Protein AF-A0A3M1S967-F1 (afdb_monomer_lite)

Foldseek 3Di:
DLLVVVQVVVVVVCVVVVHPDDPVVLVVQLVVLVVCCCVFFPDWDKDKDADPLQRDIDIDTGGGNNLVVLVVVLVCLLVVLLVVLPPDDLLNSPPLNLLLLLVLLLLLLLQDQDPQLNVLVLQLCLFQVLVLVPDPPQPADQVCQQLFVDAPLRNLQSSFDQVTWTWGQADVQQHGHDPTDIHGSNVSSVNSVSQLDDDPPHSLVVSSQVSLVVSPQDCVSDPRSSVSNQVSNQSVQCLLAPPPFDAPDDDDHSSSLSNSSNSLSSVQVCCCVCSVVVRDPDPFQSVLSVLLSVLSVVLVVVLVVLSVVLSVCLVVLSSNSSHPCVVVSVLVNVLSSQLSSQLSSLLSSLSSVLVVVVSVVSVVLSVSCRVHRHCHSNSSRVSNLVSSLSSLVSSLVSLVSQCVSLVVSCVVSVPPSVVSNVVSVVSNVVSVVSSVVSVVSSD

Structure (mmCIF, N/CA/C/O backbone):
data_AF-A0A3M1S967-F1
#
_entry.id   AF-A0A3M1S967-F1
#
loop_
_atom_site.group_PDB
_atom_site.id
_atom_site.type_symbol
_atom_site.label_atom_id
_atom_site.label_alt_id
_atom_site.label_comp_id
_atom_site.label_asym_id
_atom_site.label_entity_id
_atom_site.label_seq_id
_atom_site.pdbx_PDB_ins_code
_atom_site.Cartn_x
_atom_site.Cartn_y
_atom_site.Cartn_z
_atom_site.occupancy
_atom_site.B_iso_or_equiv
_atom_site.auth_seq_id
_atom_site.auth_comp_id
_atom_site.auth_asym_id
_atom_site.auth_atom_id
_atom_site.pdbx_PDB_model_num
ATOM 1 N N . MET A 1 1 ? -36.576 -10.318 32.061 1.00 52.56 1 MET A N 1
ATOM 2 C CA . MET A 1 1 ? -36.894 -11.469 32.939 1.00 52.56 1 MET A CA 1
ATOM 3 C C . MET A 1 1 ? -35.643 -12.253 33.349 1.00 52.56 1 MET A C 1
ATOM 5 O O . MET A 1 1 ? -35.438 -12.417 34.542 1.00 52.56 1 MET A O 1
ATOM 9 N N . ILE A 1 2 ? -34.756 -12.641 32.420 1.00 65.81 2 ILE A N 1
ATOM 10 C CA . ILE A 1 2 ? -33.533 -13.423 32.726 1.00 65.81 2 ILE A CA 1
ATOM 11 C C . ILE A 1 2 ? -32.578 -12.722 33.716 1.00 65.81 2 ILE A C 1
ATOM 13 O O . ILE A 1 2 ? -32.121 -13.347 34.666 1.00 65.81 2 ILE A O 1
ATOM 17 N N . GLY A 1 3 ? -32.315 -11.420 33.556 1.00 60.03 3 GLY A N 1
ATOM 18 C CA . GLY A 1 3 ? -31.395 -10.694 34.449 1.00 60.03 3 GLY A CA 1
ATOM 19 C C . GLY A 1 3 ? -31.874 -10.596 35.905 1.00 60.03 3 GLY A C 1
ATOM 20 O O . GLY A 1 3 ? -31.072 -10.695 36.827 1.00 60.03 3 GLY A O 1
ATOM 21 N N . VAL A 1 4 ? -33.190 -10.488 36.123 1.00 65.88 4 VAL A N 1
ATOM 22 C CA . VAL A 1 4 ? -33.796 -10.483 37.469 1.00 65.88 4 VAL A CA 1
ATOM 23 C C . VAL A 1 4 ? -33.696 -11.871 38.107 1.00 65.88 4 VAL A C 1
ATOM 25 O O . VAL A 1 4 ? -33.368 -11.989 39.285 1.00 65.88 4 VAL A O 1
ATOM 28 N N . PHE A 1 5 ? -33.902 -12.928 37.315 1.00 69.50 5 PHE A N 1
ATOM 29 C CA . PHE A 1 5 ? -33.732 -14.312 37.760 1.00 69.50 5 PHE A CA 1
ATOM 30 C C . PHE A 1 5 ? -32.277 -14.612 38.159 1.00 69.50 5 PHE A C 1
ATOM 32 O O . PHE A 1 5 ? -32.029 -15.165 39.227 1.00 69.50 5 PHE A O 1
ATOM 39 N N . LEU A 1 6 ? -31.302 -14.171 37.356 1.00 66.12 6 LEU A N 1
ATOM 40 C CA . LEU A 1 6 ? -29.873 -14.283 37.677 1.00 66.12 6 LEU A CA 1
ATOM 41 C C . LEU A 1 6 ? -29.486 -13.469 38.919 1.00 66.12 6 LEU A C 1
ATOM 43 O O . LEU A 1 6 ? -28.697 -13.939 39.735 1.00 66.12 6 LEU A O 1
ATOM 47 N N . GLY A 1 7 ? -30.058 -12.275 39.096 1.00 65.75 7 GLY A N 1
ATOM 48 C CA . GLY A 1 7 ? -29.853 -11.458 40.294 1.00 65.75 7 GLY A CA 1
ATOM 49 C C . GLY A 1 7 ? -30.327 -12.160 41.570 1.00 65.75 7 GLY A C 1
ATOM 50 O O . GLY A 1 7 ? -29.597 -12.187 42.562 1.00 65.75 7 GLY A O 1
ATOM 51 N N . LEU A 1 8 ? -31.502 -12.797 41.521 1.00 68.12 8 LEU A N 1
ATOM 52 C CA . LEU A 1 8 ? -32.030 -13.614 42.618 1.00 68.12 8 LEU A CA 1
ATOM 53 C C . LEU A 1 8 ? -31.167 -14.856 42.876 1.00 68.12 8 LEU A C 1
ATOM 55 O O . LEU A 1 8 ? -30.885 -15.181 44.026 1.00 68.12 8 LEU A O 1
ATOM 59 N N . LEU A 1 9 ? -30.684 -15.520 41.826 1.00 70.12 9 LEU A N 1
ATOM 60 C CA . LEU A 1 9 ? -29.821 -16.696 41.951 1.00 70.12 9 LEU A CA 1
ATOM 61 C C . LEU A 1 9 ? -28.470 -16.353 42.609 1.00 70.12 9 LEU A C 1
ATOM 63 O O . LEU A 1 9 ? -28.024 -17.056 43.512 1.00 70.12 9 LEU A O 1
ATOM 67 N N . ILE A 1 10 ? -27.861 -15.219 42.242 1.00 68.88 10 ILE A N 1
ATOM 68 C CA . ILE A 1 10 ? -26.631 -14.709 42.875 1.00 68.88 10 ILE A CA 1
ATOM 69 C C . ILE A 1 10 ? -26.875 -14.321 44.343 1.00 68.88 10 ILE A C 1
ATOM 71 O O . ILE A 1 10 ? -25.995 -14.514 45.182 1.00 68.88 10 ILE A O 1
ATOM 75 N N . TYR A 1 11 ? -28.058 -13.792 44.674 1.00 66.88 11 TYR A N 1
ATOM 76 C CA . TYR A 1 11 ? -28.449 -13.530 46.062 1.00 66.88 11 TYR A CA 1
ATOM 77 C C . TYR A 1 11 ? -28.484 -14.818 46.895 1.00 66.88 11 TYR A C 1
ATOM 79 O O . TYR A 1 11 ? -27.889 -14.863 47.973 1.00 66.88 11 TYR A O 1
ATOM 87 N N . PHE A 1 12 ? -29.117 -15.878 46.379 1.00 67.81 12 PHE A N 1
ATOM 88 C CA . PHE A 1 12 ? -29.150 -17.176 47.056 1.00 67.81 12 PHE A CA 1
ATOM 89 C C . PHE A 1 12 ? -27.750 -17.774 47.232 1.00 67.81 12 PHE A C 1
ATOM 91 O O . PHE A 1 12 ? -27.443 -18.260 48.318 1.00 67.81 12 PHE A O 1
ATOM 98 N N . LEU A 1 13 ? -26.878 -17.667 46.224 1.00 70.81 13 LEU A N 1
ATOM 99 C CA . LEU A 1 13 ? -25.490 -18.134 46.315 1.00 70.81 13 LEU A CA 1
ATOM 100 C C . LEU A 1 13 ? -24.686 -17.381 47.387 1.00 70.81 13 LEU A C 1
ATOM 102 O O . LEU A 1 13 ? -24.070 -18.011 48.240 1.00 70.81 13 LEU A O 1
ATOM 106 N N . LYS A 1 14 ? -24.762 -16.044 47.429 1.00 65.81 14 LYS A N 1
ATOM 107 C CA . LYS A 1 14 ? -24.070 -15.244 48.462 1.00 65.81 14 LYS A CA 1
ATOM 108 C C . LYS A 1 14 ? -24.586 -15.507 49.877 1.00 65.81 14 LYS A C 1
ATOM 110 O O . LYS A 1 14 ? -23.825 -15.431 50.838 1.00 65.81 14 LYS A O 1
ATOM 115 N N . LYS A 1 15 ? -25.878 -15.819 50.007 1.00 66.31 15 LYS A N 1
ATOM 116 C CA . LYS A 1 15 ? -26.486 -16.215 51.282 1.00 66.31 15 LYS A CA 1
ATOM 117 C C . LYS A 1 15 ? -25.984 -17.590 51.744 1.00 66.31 15 LYS A C 1
ATOM 119 O O . LYS A 1 15 ? -25.787 -17.777 52.939 1.00 66.31 15 LYS A O 1
ATOM 124 N N . TYR A 1 16 ? -25.734 -18.515 50.813 1.00 67.38 16 TYR A N 1
ATOM 125 C CA . TYR A 1 16 ? -25.095 -19.809 51.090 1.00 67.38 16 TYR A CA 1
ATOM 126 C C . TYR A 1 16 ? -23.610 -19.675 51.469 1.00 67.38 16 TYR A C 1
ATOM 128 O O . TYR A 1 16 ? -23.135 -20.423 52.316 1.00 67.38 16 TYR A O 1
ATOM 136 N N . GLU A 1 17 ? -22.894 -18.690 50.918 1.00 70.69 17 GLU A N 1
ATOM 137 C CA . GLU A 1 17 ? -21.495 -18.370 51.265 1.00 70.69 17 GLU A CA 1
ATOM 138 C C . GLU A 1 17 ? -21.339 -17.624 52.612 1.00 70.69 17 GLU A C 1
ATOM 140 O O . GLU A 1 17 ? -20.250 -17.159 52.948 1.00 70.69 17 GLU A O 1
ATOM 145 N N . GLY A 1 18 ? -22.412 -17.473 53.401 1.00 56.50 18 GLY A N 1
ATOM 146 C CA . GLY A 1 18 ? -22.361 -16.855 54.733 1.00 56.50 18 GLY A CA 1
ATOM 147 C C . GLY A 1 18 ? -22.117 -15.343 54.725 1.00 56.50 18 GLY A C 1
ATOM 148 O O . GLY A 1 18 ? -21.867 -14.744 55.771 1.00 56.50 18 GLY A O 1
ATOM 149 N N . THR A 1 19 ? -22.200 -14.691 53.561 1.00 61.88 19 THR A N 1
ATOM 150 C CA . THR A 1 19 ? -22.092 -13.233 53.479 1.00 61.88 19 THR A CA 1
ATOM 151 C C . THR A 1 19 ? -23.441 -12.613 53.845 1.00 61.88 19 THR A C 1
ATOM 153 O O . THR A 1 19 ? -24.455 -12.921 53.218 1.00 61.88 19 THR A O 1
ATOM 156 N N . ASN A 1 20 ? -23.474 -11.707 54.830 1.00 56.44 20 ASN A N 1
ATOM 157 C CA . ASN A 1 20 ? -24.684 -10.973 55.225 1.00 56.44 20 ASN A CA 1
ATOM 158 C C . ASN A 1 20 ? -25.108 -9.971 54.133 1.00 56.44 20 ASN A C 1
ATOM 160 O O . ASN A 1 20 ? -24.919 -8.761 54.248 1.00 56.44 20 ASN A O 1
ATOM 164 N N . ALA A 1 21 ? -25.673 -10.476 53.038 1.00 56.69 21 ALA A N 1
ATOM 165 C CA . ALA A 1 21 ? -26.303 -9.672 52.006 1.00 56.69 21 ALA A CA 1
ATOM 166 C C . ALA A 1 21 ? -27.759 -9.390 52.410 1.00 56.69 21 ALA A C 1
ATOM 168 O O . ALA A 1 21 ? -28.629 -10.258 52.328 1.00 56.69 21 ALA A O 1
ATOM 169 N N . SER A 1 22 ? -28.029 -8.164 52.860 1.00 63.50 22 SER A N 1
ATOM 170 C CA . SER A 1 22 ? -29.396 -7.673 53.054 1.00 63.50 22 SER A CA 1
ATOM 171 C C . SER A 1 22 ? -30.141 -7.647 51.703 1.00 63.50 22 SER A C 1
ATOM 173 O O . SER A 1 22 ? -29.589 -7.158 50.716 1.00 63.50 22 SER A O 1
ATOM 175 N N . PRO A 1 23 ? -31.398 -8.129 51.616 1.00 61.28 23 PRO A N 1
ATOM 176 C CA . PRO A 1 23 ? -32.206 -8.008 50.398 1.00 61.28 23 PRO A CA 1
ATOM 177 C C . PRO A 1 23 ? -32.358 -6.550 49.946 1.00 61.28 23 PRO A C 1
ATOM 179 O O . PRO A 1 23 ? -32.370 -6.262 48.754 1.00 61.28 23 PRO A O 1
ATOM 182 N N . VAL A 1 24 ? -32.416 -5.619 50.905 1.00 64.12 24 VAL A N 1
ATOM 183 C CA . VAL A 1 24 ? -32.635 -4.185 50.671 1.00 64.12 24 VAL A CA 1
ATOM 184 C C . VAL A 1 24 ? -31.416 -3.531 50.019 1.00 64.12 24 VAL A C 1
ATOM 186 O O . VAL A 1 24 ? -31.570 -2.695 49.131 1.00 64.12 24 VAL A O 1
ATOM 189 N N . THR A 1 25 ? -30.197 -3.952 50.372 1.00 65.19 25 THR A N 1
ATOM 190 C CA . THR A 1 25 ? -28.972 -3.422 49.748 1.00 65.19 25 THR A CA 1
ATOM 191 C C . THR A 1 25 ? -28.769 -3.913 48.310 1.00 65.19 25 THR A C 1
ATOM 193 O O . THR A 1 25 ? -27.979 -3.321 47.577 1.00 65.19 25 THR A O 1
ATOM 196 N N . MET A 1 26 ? -29.510 -4.937 47.861 1.00 64.75 26 MET A N 1
ATOM 197 C CA . MET A 1 26 ? -29.535 -5.373 46.458 1.00 64.75 26 MET A CA 1
ATOM 198 C C . MET A 1 26 ? -30.594 -4.668 45.601 1.00 64.75 26 MET A C 1
ATOM 200 O O . MET A 1 26 ? -30.451 -4.645 44.381 1.00 64.75 26 MET A O 1
ATOM 204 N N . VAL A 1 27 ? -31.622 -4.053 46.193 1.00 70.00 27 VAL A N 1
ATOM 205 C CA . VAL A 1 27 ? -32.706 -3.401 45.431 1.00 70.00 27 VAL A CA 1
ATOM 206 C C . VAL A 1 27 ? -32.181 -2.230 44.599 1.00 70.00 27 VAL A C 1
ATOM 208 O O . VAL A 1 27 ? -32.483 -2.129 43.412 1.00 70.00 27 VAL A O 1
ATOM 211 N N . VAL A 1 28 ? -31.345 -1.379 45.199 1.00 72.69 28 VAL A N 1
ATOM 212 C CA . VAL A 1 28 ? -30.769 -0.198 44.535 1.00 72.69 28 VAL A CA 1
ATOM 213 C C . VAL A 1 28 ? -29.941 -0.567 43.288 1.00 72.69 28 VAL A C 1
ATOM 215 O O . VAL A 1 28 ? -30.248 -0.044 42.215 1.00 72.69 28 VAL A O 1
ATOM 218 N N . PRO A 1 29 ? -28.943 -1.476 43.348 1.00 69.38 29 PRO A N 1
ATOM 219 C CA . PRO A 1 29 ? -28.165 -1.846 42.163 1.00 69.38 29 PRO A CA 1
ATOM 220 C C . PRO A 1 29 ? -28.981 -2.600 41.100 1.00 69.38 29 PRO A C 1
ATOM 222 O O . PRO A 1 29 ? -28.740 -2.411 39.909 1.00 69.38 29 PRO A O 1
ATOM 225 N N . VAL A 1 30 ? -29.976 -3.403 41.495 1.00 72.75 30 VAL A N 1
ATOM 226 C CA . VAL A 1 30 ? -30.857 -4.111 40.547 1.00 72.75 30 VAL A CA 1
ATOM 227 C C . VAL A 1 30 ? -31.762 -3.131 39.792 1.00 72.75 30 VAL A C 1
ATOM 229 O O . VAL A 1 30 ? -31.886 -3.236 38.570 1.00 72.75 30 VAL A O 1
ATOM 232 N N . LEU A 1 31 ? -32.354 -2.152 40.486 1.00 75.19 31 LEU A N 1
ATOM 233 C CA . LEU A 1 31 ? -33.174 -1.105 39.867 1.00 75.19 31 LEU A CA 1
ATOM 234 C C . LEU A 1 31 ? -32.345 -0.202 38.950 1.00 75.19 31 LEU A C 1
ATOM 236 O O . LEU A 1 31 ? -32.757 0.056 37.821 1.00 75.19 31 LEU A O 1
ATOM 240 N N . ALA A 1 32 ? -31.156 0.220 39.389 1.00 76.44 32 ALA A N 1
ATOM 241 C CA . ALA A 1 32 ? -30.243 0.998 38.556 1.00 76.44 32 ALA A CA 1
ATOM 242 C C . ALA A 1 32 ? -29.855 0.233 37.276 1.00 76.44 32 ALA A C 1
ATOM 244 O O . ALA A 1 32 ? -29.930 0.782 36.177 1.00 76.44 32 ALA A O 1
ATOM 245 N N . GLY A 1 33 ? -29.520 -1.056 37.396 1.00 74.00 33 GLY A N 1
ATOM 246 C CA . GLY A 1 33 ? -29.215 -1.917 36.253 1.00 74.00 33 GLY A CA 1
ATOM 247 C C . GLY A 1 33 ? -30.396 -2.107 35.295 1.00 74.00 33 GLY A C 1
ATOM 248 O O . GLY A 1 33 ? -30.204 -2.099 34.080 1.00 74.00 33 GLY A O 1
ATOM 249 N N . LEU A 1 34 ? -31.621 -2.222 35.818 1.00 77.75 34 LEU A N 1
ATOM 250 C CA . LEU A 1 34 ? -32.852 -2.297 35.022 1.00 77.75 34 LEU A CA 1
ATOM 251 C C . LEU A 1 34 ? -33.119 -1.011 34.237 1.00 77.75 34 LEU A C 1
ATOM 253 O O . LEU A 1 34 ? -33.438 -1.089 33.050 1.00 77.75 34 LEU A O 1
ATOM 257 N N . ILE A 1 35 ? -32.961 0.151 34.878 1.00 81.38 35 ILE A N 1
ATOM 258 C CA . ILE A 1 35 ? -33.148 1.462 34.243 1.00 81.38 35 ILE A CA 1
ATOM 259 C C . ILE A 1 35 ? -32.147 1.640 33.100 1.00 81.38 35 ILE A C 1
ATOM 261 O O . ILE A 1 35 ? -32.549 1.993 31.994 1.00 81.38 35 ILE A O 1
ATOM 265 N N . ILE A 1 36 ? -30.865 1.343 33.340 1.00 79.75 36 ILE A N 1
ATOM 266 C CA . ILE A 1 36 ? -29.805 1.438 32.323 1.00 79.75 36 ILE A CA 1
ATOM 267 C C . ILE A 1 36 ? -30.076 0.474 31.160 1.00 79.75 36 ILE A C 1
ATOM 269 O O . ILE A 1 36 ? -29.948 0.847 29.995 1.00 79.75 36 ILE A O 1
ATOM 273 N N . TYR A 1 37 ? -30.493 -0.759 31.455 1.00 78.75 37 TYR A N 1
ATOM 274 C CA . TYR A 1 37 ? -30.818 -1.743 30.425 1.00 78.75 37 TYR A CA 1
ATOM 275 C C . TYR A 1 37 ? -32.002 -1.298 29.550 1.00 78.75 37 TYR A C 1
ATOM 277 O O . TYR A 1 37 ? -31.928 -1.374 28.323 1.00 78.75 37 TYR A O 1
ATOM 285 N N . HIS A 1 38 ? -33.082 -0.796 30.159 1.00 81.19 38 HIS A N 1
ATOM 286 C CA . HIS A 1 38 ? -34.246 -0.304 29.414 1.00 81.19 38 HIS A CA 1
ATOM 287 C C . HIS A 1 38 ? -33.914 0.931 28.574 1.00 81.19 38 HIS A C 1
ATOM 289 O O . HIS A 1 38 ? -34.315 1.001 27.414 1.00 81.19 38 HIS A O 1
ATOM 295 N N . SER A 1 39 ? -33.175 1.890 29.135 1.00 80.31 39 SER A N 1
ATOM 296 C CA . SER A 1 39 ? -32.889 3.161 28.467 1.00 80.31 39 SER A CA 1
ATOM 297 C C . SER A 1 39 ? -31.874 3.029 27.334 1.00 80.31 39 SER A C 1
ATOM 299 O O . SER A 1 39 ? -31.999 3.718 26.325 1.00 80.31 39 SER A O 1
ATOM 301 N N . MET A 1 40 ? -30.887 2.137 27.458 1.00 78.00 40 MET A N 1
ATOM 302 C CA . MET A 1 40 ? -29.835 1.996 26.451 1.00 78.00 40 MET A CA 1
ATOM 303 C C . MET A 1 40 ? -30.102 0.883 25.435 1.00 78.00 40 MET A C 1
ATOM 305 O O . MET A 1 40 ? -29.598 0.977 24.322 1.00 78.00 40 MET A O 1
ATOM 309 N N . PHE A 1 41 ? -30.845 -0.179 25.759 1.00 76.31 41 PHE A N 1
ATOM 310 C CA . PHE A 1 41 ? -30.852 -1.381 24.907 1.00 76.31 41 PHE A CA 1
ATOM 311 C C . PHE A 1 41 ? -32.154 -1.674 24.163 1.00 76.31 41 PHE A C 1
ATOM 313 O O . PHE A 1 41 ? -32.118 -2.295 23.097 1.00 76.31 41 PHE A O 1
ATOM 320 N N . LEU A 1 42 ? -33.289 -1.223 24.694 1.00 78.12 42 LEU A N 1
ATOM 321 C CA . LEU A 1 42 ? -34.567 -1.310 23.990 1.00 78.12 42 LEU A CA 1
ATOM 322 C C . LEU A 1 42 ? -34.669 -0.348 22.802 1.00 78.12 42 LEU A C 1
ATOM 324 O O . LEU A 1 42 ? -35.077 -0.808 21.732 1.00 78.12 42 LEU A O 1
ATOM 328 N N . PRO A 1 43 ? -34.302 0.945 22.924 1.00 85.12 43 PRO A N 1
ATOM 329 C CA . PRO A 1 43 ? -34.344 1.828 21.770 1.00 85.12 43 PRO A CA 1
ATOM 330 C C . PRO A 1 43 ? -33.314 1.390 20.727 1.00 85.12 43 PRO A C 1
ATOM 332 O O . PRO A 1 43 ? -32.174 1.046 21.048 1.00 85.12 43 PRO A O 1
ATOM 335 N N . LYS A 1 44 ? -33.735 1.393 19.462 1.00 85.38 44 LYS A N 1
ATOM 336 C CA . LYS A 1 44 ? -32.903 1.056 18.306 1.00 85.38 44 LYS A CA 1
ATOM 337 C C . LYS A 1 44 ? -32.436 2.323 17.603 1.00 85.38 44 LYS A C 1
ATOM 339 O O . LYS A 1 44 ? -33.146 3.323 17.572 1.00 85.38 44 LYS A O 1
ATOM 344 N N . THR A 1 45 ? -31.248 2.265 17.024 1.00 85.31 45 THR A N 1
ATOM 345 C CA . THR A 1 45 ? -30.647 3.337 16.238 1.00 85.31 45 THR A CA 1
ATOM 346 C C . THR A 1 45 ? -30.017 2.784 14.961 1.00 85.31 45 THR A C 1
ATOM 348 O O . THR A 1 45 ? -29.844 1.571 14.801 1.00 85.31 45 THR A O 1
ATOM 351 N N . LYS A 1 46 ? -29.693 3.689 14.039 1.00 86.56 46 LYS A N 1
ATOM 352 C CA . LYS A 1 46 ? -29.009 3.398 12.778 1.00 86.56 46 LYS A CA 1
ATOM 353 C C . LYS A 1 46 ? -27.565 3.878 12.873 1.00 86.56 46 LYS A C 1
ATOM 355 O O . LYS A 1 46 ? -27.315 4.964 13.392 1.00 86.56 46 LYS A O 1
ATOM 360 N N . ILE A 1 47 ? -26.627 3.089 12.359 1.00 83.56 47 ILE A N 1
ATOM 361 C CA . ILE A 1 47 ? -25.210 3.466 12.270 1.00 83.56 47 ILE A CA 1
ATOM 362 C C . ILE A 1 47 ? -24.790 3.409 10.808 1.00 83.56 47 ILE A C 1
ATOM 364 O O . ILE A 1 47 ? -24.963 2.382 10.155 1.00 83.56 47 ILE A O 1
ATOM 368 N N . THR A 1 48 ? -24.213 4.497 10.305 1.00 84.31 48 THR A N 1
ATOM 369 C CA . THR A 1 48 ? -23.589 4.540 8.980 1.00 84.31 48 THR A CA 1
ATOM 370 C C . THR A 1 48 ? -22.081 4.572 9.152 1.00 84.31 48 THR A C 1
ATOM 372 O O . THR A 1 48 ? -21.548 5.483 9.781 1.00 84.31 48 THR A O 1
ATOM 375 N N . VAL A 1 49 ? -21.403 3.567 8.607 1.00 82.31 49 VAL A N 1
ATOM 376 C CA . VAL A 1 49 ? -19.942 3.504 8.550 1.00 82.31 49 VAL A CA 1
ATOM 377 C C . VAL A 1 49 ? -19.509 4.119 7.227 1.00 82.31 49 VAL A C 1
ATOM 379 O O . VAL A 1 49 ? -20.013 3.704 6.185 1.00 82.31 49 VAL A O 1
ATOM 382 N N . TYR A 1 50 ? -18.604 5.096 7.278 1.00 78.75 50 TYR A N 1
ATOM 383 C CA . TYR A 1 50 ? -17.994 5.730 6.110 1.00 78.75 50 TYR A CA 1
ATOM 384 C C . TYR A 1 50 ? -16.483 5.509 6.144 1.00 78.75 50 TYR A C 1
ATOM 386 O O . TYR A 1 50 ? -15.832 5.848 7.134 1.00 78.75 50 TYR A O 1
ATOM 394 N N . ASP A 1 51 ? -15.936 4.950 5.072 1.00 72.12 51 ASP A N 1
ATOM 395 C CA . ASP A 1 51 ? -14.501 4.806 4.872 1.00 72.12 51 ASP A CA 1
ATOM 396 C C . ASP A 1 51 ? -13.989 5.970 4.016 1.00 72.12 51 ASP A C 1
ATOM 398 O O . ASP A 1 51 ? -14.232 6.035 2.811 1.00 72.12 51 ASP A O 1
ATOM 402 N N . LYS A 1 52 ? -13.252 6.889 4.651 1.00 67.06 52 LYS A N 1
ATOM 403 C CA . LYS A 1 52 ? -12.661 8.062 3.990 1.00 67.06 52 LYS A CA 1
ATOM 404 C C . LYS A 1 52 ? -11.635 7.688 2.912 1.00 67.06 52 LYS A C 1
ATOM 406 O O . LYS A 1 52 ? -11.450 8.467 1.987 1.00 67.06 52 LYS A O 1
ATOM 411 N N . SER A 1 53 ? -10.975 6.531 3.027 1.00 62.12 53 SER A N 1
ATOM 412 C CA . SER A 1 53 ? -9.896 6.125 2.114 1.00 62.12 53 SER A CA 1
ATOM 413 C C . SER A 1 53 ? -10.412 5.537 0.800 1.00 62.12 53 SER A C 1
ATOM 415 O O . SER A 1 53 ? -9.778 5.691 -0.240 1.00 62.12 53 SER A O 1
ATOM 417 N N . THR A 1 54 ? -11.578 4.889 0.837 1.00 62.22 54 THR A N 1
ATOM 418 C CA . THR A 1 54 ? -12.205 4.255 -0.334 1.00 62.22 54 THR A CA 1
ATOM 419 C C . THR A 1 54 ? -13.455 4.990 -0.820 1.00 62.22 54 THR A C 1
ATOM 421 O O . THR A 1 54 ? -13.962 4.683 -1.897 1.00 62.22 54 THR A O 1
ATOM 424 N N . GLY A 1 55 ? -13.970 5.949 -0.041 1.00 66.38 55 GLY A N 1
ATOM 425 C CA . GLY A 1 55 ? -15.215 6.668 -0.326 1.00 66.38 55 GLY A CA 1
ATOM 426 C C . GLY A 1 55 ? -16.477 5.817 -0.141 1.00 66.38 55 GLY A C 1
ATOM 427 O O . GLY A 1 55 ? -17.564 6.235 -0.537 1.00 66.38 55 GLY A O 1
ATOM 428 N N . LEU A 1 56 ? -16.355 4.620 0.443 1.00 69.19 56 LEU A N 1
ATOM 429 C CA . LEU A 1 56 ? -17.463 3.683 0.612 1.00 69.19 56 LEU A CA 1
ATOM 430 C C . LEU A 1 56 ? -18.250 3.955 1.892 1.00 69.19 56 LEU A C 1
ATOM 432 O O . LEU A 1 56 ? -17.687 4.312 2.926 1.00 69.19 56 LEU A O 1
ATOM 436 N N . PHE A 1 57 ? -19.564 3.722 1.848 1.00 79.25 57 PHE A N 1
ATOM 437 C CA . PHE A 1 57 ? -20.412 3.759 3.036 1.00 79.25 57 PHE A CA 1
ATOM 438 C C . PHE A 1 57 ? -21.365 2.571 3.109 1.00 79.25 57 PHE A C 1
ATOM 440 O O . PHE A 1 57 ? -21.828 2.045 2.098 1.00 79.25 57 PHE A O 1
ATOM 447 N N . LYS A 1 58 ? -21.689 2.162 4.337 1.00 81.88 58 LYS A N 1
ATOM 448 C CA . LYS A 1 58 ? -22.692 1.134 4.618 1.00 81.88 58 LYS A CA 1
ATOM 449 C C . LYS A 1 58 ? -23.494 1.505 5.855 1.00 81.88 58 LYS A C 1
ATOM 451 O O . LYS A 1 58 ? -22.925 1.840 6.893 1.00 81.88 58 LYS A O 1
ATOM 456 N N . THR A 1 59 ? -24.817 1.418 5.750 1.00 84.62 59 THR A N 1
ATOM 457 C CA . THR A 1 59 ? -25.735 1.691 6.860 1.00 84.62 59 THR A CA 1
ATOM 458 C C . THR A 1 59 ? -26.272 0.394 7.443 1.00 84.62 59 THR A C 1
ATOM 460 O O . THR A 1 59 ? -26.744 -0.483 6.722 1.00 84.62 59 THR A O 1
ATOM 463 N N . PHE A 1 60 ? -26.224 0.296 8.766 1.00 82.75 60 PHE A N 1
ATOM 464 C CA . PHE A 1 60 ? -26.771 -0.799 9.552 1.00 82.75 60 PHE A CA 1
ATOM 465 C C . PHE A 1 60 ? -27.969 -0.294 10.361 1.00 82.75 60 PHE A C 1
ATOM 467 O O . PHE A 1 60 ? -27.881 0.726 11.051 1.00 82.75 60 PHE A O 1
ATOM 474 N N . ASN A 1 61 ? -29.088 -1.013 10.265 1.00 85.50 61 ASN A N 1
ATOM 475 C CA . ASN A 1 61 ? -30.321 -0.727 11.000 1.00 85.50 61 ASN A CA 1
ATOM 476 C C . ASN A 1 61 ? -30.425 -1.607 12.262 1.00 85.50 61 ASN A C 1
ATOM 478 O O . ASN A 1 61 ? -29.695 -2.585 12.406 1.00 85.50 61 ASN A O 1
ATOM 482 N N . ASP A 1 62 ? -31.341 -1.250 13.167 1.00 84.25 62 ASP A N 1
ATOM 483 C CA . ASP A 1 62 ? -31.748 -2.053 14.335 1.00 84.25 62 ASP A CA 1
ATOM 484 C C . ASP A 1 62 ? -30.669 -2.323 15.398 1.00 84.25 62 ASP A C 1
ATOM 486 O O . ASP A 1 62 ? -30.755 -3.271 16.194 1.00 84.25 62 ASP A O 1
ATOM 490 N N . ILE A 1 63 ? -29.682 -1.431 15.493 1.00 83.50 63 ILE A N 1
ATOM 491 C CA . ILE A 1 63 ? -28.621 -1.521 16.498 1.00 83.50 63 ILE A CA 1
ATOM 492 C C . ILE A 1 63 ? -29.130 -0.950 17.832 1.00 83.50 63 ILE A C 1
ATOM 494 O O . ILE A 1 63 ? -29.709 0.134 17.839 1.00 83.50 63 ILE A O 1
ATOM 498 N N . PRO A 1 64 ? -28.941 -1.631 18.979 1.00 84.25 64 PRO A N 1
ATOM 499 C CA . PRO A 1 64 ? -29.257 -1.065 20.292 1.00 84.25 64 PRO A CA 1
ATOM 500 C C . PRO A 1 64 ? -28.600 0.307 20.508 1.00 84.25 64 PRO A C 1
ATOM 502 O O . PRO A 1 64 ? -27.406 0.473 20.246 1.00 84.25 64 PRO A O 1
ATOM 505 N N . LEU A 1 65 ? -29.359 1.279 21.020 1.00 84.38 65 LEU A N 1
ATOM 506 C CA . LEU A 1 65 ? -28.916 2.666 21.194 1.00 84.38 65 LEU A CA 1
ATOM 507 C C . LEU A 1 65 ? -27.603 2.767 21.974 1.00 84.38 65 LEU A C 1
ATOM 509 O O . LEU A 1 65 ? -26.729 3.535 21.595 1.00 84.38 65 LEU A O 1
ATOM 513 N N . GLY A 1 66 ? -27.430 1.966 23.022 1.00 79.31 66 GLY A N 1
ATOM 514 C CA . GLY A 1 66 ? -26.235 1.964 23.856 1.00 79.31 66 GLY A CA 1
ATOM 515 C C . GLY A 1 66 ? -24.975 1.606 23.079 1.00 79.31 66 GLY A C 1
ATOM 516 O O . GLY A 1 66 ? -23.944 2.242 23.269 1.00 79.31 66 GLY A O 1
ATOM 517 N N . ILE A 1 67 ? -25.072 0.653 22.148 1.00 79.94 67 ILE A N 1
ATOM 518 C CA . ILE A 1 67 ? -23.969 0.317 21.242 1.00 79.94 67 ILE A CA 1
ATOM 519 C C . ILE A 1 67 ? -23.695 1.492 20.298 1.00 79.94 67 ILE A C 1
ATOM 521 O O . ILE A 1 67 ? -22.540 1.869 20.123 1.00 79.94 67 ILE A O 1
ATOM 525 N N . GLY A 1 68 ? -24.741 2.107 19.738 1.00 81.69 68 GLY A N 1
ATOM 526 C CA . GLY A 1 68 ? -24.591 3.258 18.842 1.00 81.69 68 GLY A CA 1
ATOM 527 C C . GLY A 1 68 ? -24.001 4.498 19.513 1.00 81.69 68 GLY A C 1
ATOM 528 O O . GLY A 1 68 ? -23.141 5.153 18.931 1.00 81.69 68 GLY A O 1
ATOM 529 N N . VAL A 1 69 ? -24.395 4.792 20.752 1.00 82.56 69 VAL A N 1
ATOM 530 C CA . VAL A 1 69 ? -23.840 5.897 21.546 1.00 82.56 69 VAL A CA 1
ATOM 531 C C . VAL A 1 69 ? -22.372 5.635 21.867 1.00 82.56 69 VAL A C 1
ATOM 533 O O . VAL A 1 69 ? -21.546 6.517 21.650 1.00 82.56 69 VAL A O 1
ATOM 536 N N . MET A 1 70 ? -22.028 4.424 22.317 1.00 78.25 70 MET A N 1
ATOM 537 C CA . MET A 1 70 ? -20.635 4.062 22.596 1.00 78.25 70 MET A CA 1
ATOM 538 C C . MET A 1 70 ? -19.774 4.134 21.332 1.00 78.25 70 MET A C 1
ATOM 540 O O . MET A 1 70 ? -18.725 4.771 21.352 1.00 78.25 70 MET A O 1
ATOM 544 N N . ALA A 1 71 ? -20.243 3.571 20.214 1.00 77.44 71 ALA A N 1
ATOM 545 C CA . ALA A 1 71 ? -19.554 3.656 18.928 1.00 77.44 71 ALA A CA 1
ATOM 546 C C . ALA A 1 71 ? -19.374 5.112 18.464 1.00 77.44 71 ALA A C 1
ATOM 548 O O . ALA A 1 71 ? -18.307 5.477 17.980 1.00 77.44 71 ALA A O 1
ATOM 549 N N . GLY A 1 72 ? -20.383 5.966 18.659 1.00 81.94 72 GLY A N 1
ATOM 550 C CA . GLY A 1 72 ? -20.312 7.389 18.326 1.00 81.94 72 GLY A CA 1
ATOM 551 C C . GLY A 1 72 ? -19.321 8.170 19.193 1.00 81.94 72 GL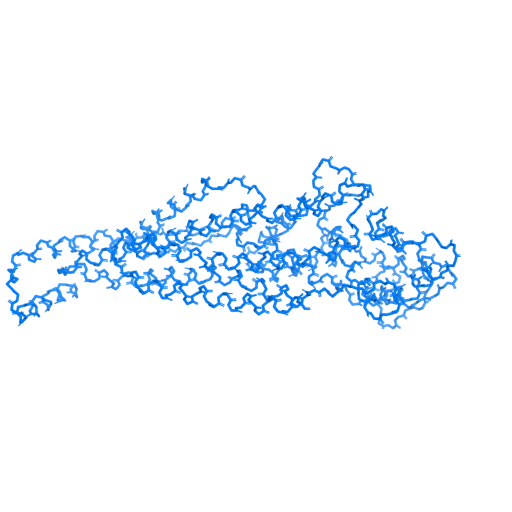Y A C 1
ATOM 552 O O . GLY A 1 72 ? -18.565 8.984 18.665 1.00 81.94 72 GLY A O 1
ATOM 553 N N . ILE A 1 73 ? -19.293 7.916 20.507 1.00 81.25 73 ILE A N 1
ATOM 554 C CA . ILE A 1 73 ? -18.321 8.524 21.432 1.00 81.25 73 ILE A CA 1
ATOM 555 C C . ILE A 1 73 ? -16.904 8.110 21.041 1.00 81.25 73 ILE A C 1
ATOM 557 O O . ILE A 1 73 ? -16.039 8.970 20.902 1.00 81.25 73 ILE A O 1
ATOM 561 N N . ILE A 1 74 ? -16.686 6.816 20.803 1.00 77.62 74 ILE A N 1
ATOM 562 C CA . ILE A 1 74 ? -15.391 6.283 20.377 1.00 77.62 74 ILE A CA 1
ATOM 563 C C . ILE A 1 74 ? -14.964 6.923 19.065 1.00 77.62 74 ILE A C 1
ATOM 565 O O . ILE A 1 74 ? -13.867 7.455 18.993 1.00 77.62 74 ILE A O 1
ATOM 569 N N . ASN A 1 75 ? -15.841 6.975 18.063 1.00 82.12 75 ASN A N 1
ATOM 570 C CA . ASN A 1 75 ? -15.514 7.589 16.781 1.00 82.12 75 ASN A CA 1
ATOM 571 C C . ASN A 1 75 ? -15.141 9.074 16.919 1.00 82.12 75 ASN A C 1
ATOM 573 O O . ASN A 1 75 ? -14.223 9.539 16.249 1.00 82.12 75 ASN A O 1
ATOM 577 N N . LYS A 1 76 ? -15.821 9.825 17.799 1.00 82.19 76 LYS A N 1
ATOM 578 C CA . LYS A 1 76 ? -15.474 11.227 18.083 1.00 82.19 76 LYS A CA 1
ATOM 579 C C . LYS A 1 76 ? -14.126 11.362 18.785 1.00 82.19 76 LYS A C 1
ATOM 581 O O . LYS A 1 76 ? -13.360 12.247 18.423 1.00 82.19 76 LYS A O 1
ATOM 586 N N . ILE A 1 77 ? -13.847 10.507 19.768 1.00 78.12 77 ILE A N 1
ATOM 587 C CA . ILE A 1 77 ? -12.565 10.482 20.483 1.00 78.12 77 ILE A CA 1
ATOM 588 C C . ILE A 1 77 ? -11.439 10.111 19.519 1.00 78.12 77 ILE A C 1
ATOM 590 O O . ILE A 1 77 ? -10.432 10.805 19.472 1.00 78.12 77 ILE A O 1
ATOM 594 N N . GLU A 1 78 ? -11.625 9.059 18.725 1.00 74.88 78 GLU A N 1
ATOM 595 C CA . GLU A 1 78 ? -10.653 8.598 17.738 1.00 74.88 78 GLU A CA 1
ATOM 596 C C . GLU A 1 78 ? -10.400 9.669 16.684 1.00 74.88 78 GLU A C 1
ATOM 598 O O . GLU A 1 78 ? -9.264 10.090 16.533 1.00 74.88 78 GLU A O 1
ATOM 603 N N . THR A 1 79 ? -11.438 10.188 16.024 1.00 75.38 79 THR A N 1
ATOM 604 C CA . THR A 1 79 ? -11.261 11.228 14.996 1.00 75.38 79 THR A CA 1
ATOM 605 C C . THR A 1 79 ? -10.627 12.488 15.591 1.00 75.38 79 THR A C 1
ATOM 607 O O . THR A 1 79 ? -9.679 13.013 15.026 1.00 75.38 79 THR A O 1
ATOM 610 N N . GLY A 1 80 ? -11.082 12.933 16.769 1.00 75.06 80 GLY A N 1
ATOM 611 C CA . GLY A 1 80 ? -10.546 14.131 17.416 1.00 75.06 80 GLY A CA 1
ATOM 612 C C . GLY A 1 80 ? -9.093 13.993 17.879 1.00 75.06 80 GLY A C 1
ATOM 613 O O . GLY A 1 80 ? -8.345 14.960 17.800 1.00 75.06 80 GLY A O 1
ATOM 614 N N . LEU A 1 81 ? -8.675 12.811 18.347 1.00 73.00 81 LEU A N 1
ATOM 615 C CA . LEU A 1 81 ? -7.279 12.550 18.719 1.00 73.00 81 LEU A CA 1
ATOM 616 C C . LEU A 1 81 ? -6.393 12.337 17.490 1.00 73.00 81 LEU A C 1
ATOM 618 O O . LEU A 1 81 ? -5.263 12.809 17.482 1.00 73.00 81 LEU A O 1
ATOM 622 N N . ILE A 1 82 ? -6.893 11.655 16.458 1.00 71.69 82 ILE A N 1
ATOM 623 C CA . ILE A 1 82 ? -6.162 11.422 15.206 1.00 71.69 82 ILE A CA 1
ATOM 624 C C . ILE A 1 82 ? -5.885 12.749 14.497 1.00 71.69 82 ILE A C 1
ATOM 626 O O . ILE A 1 82 ? -4.743 12.992 14.115 1.00 71.69 82 ILE A O 1
ATOM 630 N N . ASP A 1 83 ? -6.878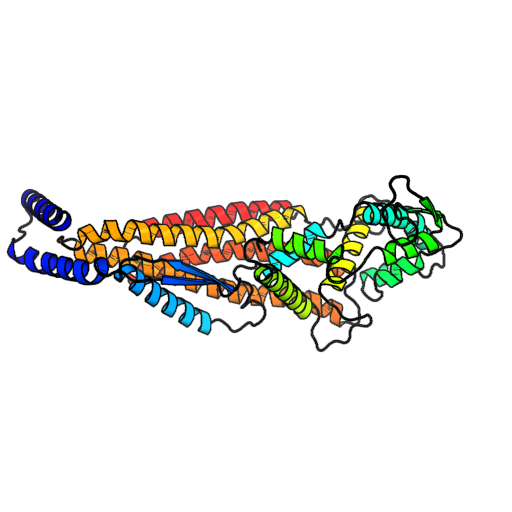 13.640 14.424 1.00 72.38 83 ASP A N 1
ATOM 631 C CA . ASP A 1 83 ? -6.746 14.953 13.782 1.00 72.38 83 ASP A CA 1
ATOM 632 C C . ASP A 1 83 ? -5.642 15.830 14.428 1.00 72.38 83 ASP A C 1
ATOM 634 O O . ASP A 1 83 ? -5.086 16.698 13.760 1.00 72.38 83 ASP A O 1
ATOM 638 N N . ILE A 1 84 ? -5.273 15.600 15.701 1.00 70.12 84 ILE A N 1
ATOM 639 C CA . ILE A 1 84 ? -4.183 16.326 16.392 1.00 70.12 84 ILE A CA 1
ATOM 640 C C . ILE A 1 84 ? -2.797 15.884 15.904 1.00 70.12 84 ILE A C 1
ATOM 642 O O . ILE A 1 84 ? -1.880 16.700 15.818 1.00 70.12 84 ILE A O 1
ATOM 646 N N . PHE A 1 85 ? -2.624 14.596 15.605 1.00 63.06 85 PHE A N 1
ATOM 647 C CA . PHE A 1 85 ? -1.341 14.042 15.157 1.00 63.06 85 PHE A CA 1
ATOM 648 C C . PHE A 1 85 ? -1.146 14.149 13.637 1.00 63.06 85 PHE A C 1
ATOM 650 O O . PHE A 1 85 ? -0.053 13.897 13.131 1.00 63.06 85 PHE A O 1
ATOM 657 N N . ASP A 1 86 ? -2.181 14.568 12.913 1.00 58.62 86 ASP A N 1
ATOM 658 C CA . ASP A 1 86 ? -2.261 14.602 11.455 1.00 58.62 86 ASP A CA 1
ATOM 659 C C . ASP A 1 86 ? -1.512 15.811 10.850 1.00 58.62 86 ASP A C 1
ATOM 661 O O . ASP A 1 86 ? -2.099 16.758 10.327 1.00 58.62 86 ASP A O 1
ATOM 665 N N . THR A 1 87 ? -0.176 15.796 10.924 1.00 53.81 87 THR A N 1
ATOM 666 C CA . THR A 1 87 ? 0.684 16.891 10.415 1.00 53.81 87 THR A CA 1
ATOM 667 C C . THR A 1 87 ? 1.428 16.574 9.112 1.00 53.81 87 THR A C 1
ATOM 669 O O . THR A 1 87 ? 1.901 17.495 8.448 1.00 53.81 87 THR A O 1
ATOM 672 N N . SER A 1 88 ? 1.498 15.308 8.679 1.00 52.34 88 SER A N 1
ATOM 673 C CA . SER A 1 88 ? 2.192 14.901 7.444 1.00 52.34 88 SER A CA 1
ATOM 674 C C . SER A 1 88 ? 1.203 14.585 6.307 1.00 52.34 88 SER A C 1
ATOM 676 O O . SER A 1 88 ? 0.459 13.605 6.323 1.00 52.34 88 SER A O 1
ATOM 678 N N . SER A 1 89 ? 1.181 15.446 5.285 1.00 50.25 89 SER A N 1
ATOM 679 C CA . SER A 1 89 ? 0.160 15.477 4.223 1.00 50.25 89 SER A CA 1
ATOM 680 C C . SER A 1 89 ? 0.179 14.290 3.251 1.00 50.25 89 SER A C 1
ATOM 682 O O . SER A 1 89 ? -0.852 13.981 2.663 1.00 50.25 89 SER A O 1
ATOM 684 N N . LEU A 1 90 ? 1.313 13.603 3.076 1.00 51.25 90 LEU A N 1
ATOM 685 C CA . LEU A 1 90 ? 1.436 12.531 2.076 1.00 51.25 90 LEU A CA 1
ATOM 686 C C . LEU A 1 90 ? 0.869 11.180 2.551 1.00 51.25 90 LEU A C 1
ATOM 688 O O . LEU A 1 90 ? 0.410 10.376 1.742 1.00 51.25 90 LEU A O 1
ATOM 692 N N . TYR A 1 91 ? 0.891 10.934 3.865 1.00 54.97 91 TYR A N 1
ATOM 693 C CA . TYR A 1 91 ? 0.508 9.650 4.472 1.00 54.97 91 TYR A CA 1
ATOM 694 C C . TYR A 1 91 ? -0.857 9.676 5.164 1.00 54.97 91 TYR A C 1
ATOM 696 O O . TYR A 1 91 ? -1.351 8.616 5.561 1.00 54.97 91 TYR A O 1
ATOM 704 N N . LYS A 1 92 ? -1.484 10.858 5.223 1.00 53.22 92 LYS A N 1
ATOM 705 C CA . LYS A 1 92 ? -2.854 11.092 5.693 1.00 53.22 92 LYS A CA 1
ATOM 706 C C . LYS A 1 92 ? -3.886 10.226 4.962 1.00 53.22 92 LYS A C 1
ATOM 708 O O . LYS A 1 92 ? -4.749 9.622 5.590 1.00 53.22 92 LYS A O 1
ATOM 713 N N . ASP A 1 93 ? -3.725 10.078 3.648 1.00 53.59 93 ASP A N 1
ATOM 714 C CA . ASP A 1 93 ? -4.652 9.310 2.805 1.00 53.59 93 ASP A CA 1
ATOM 715 C C . ASP A 1 93 ? -4.214 7.849 2.603 1.00 53.59 93 ASP A C 1
ATOM 717 O O . ASP A 1 93 ? -4.862 7.089 1.885 1.00 53.59 93 ASP A O 1
ATOM 721 N N . SER A 1 94 ? -3.102 7.435 3.225 1.00 58.38 94 SER A N 1
ATOM 722 C CA . SER A 1 94 ? -2.502 6.111 3.050 1.00 58.38 94 SER A CA 1
ATOM 723 C C . SER A 1 94 ? -2.627 5.233 4.281 1.00 58.38 94 SER A C 1
ATOM 725 O O . SER A 1 94 ? -1.616 4.748 4.788 1.00 58.38 94 SER A O 1
ATOM 727 N N . ALA A 1 95 ? -3.853 4.986 4.745 1.00 58.81 95 ALA A N 1
ATOM 728 C CA . ALA A 1 95 ? -4.114 4.137 5.907 1.00 58.81 95 ALA A CA 1
ATOM 729 C C . ALA A 1 95 ? -3.327 2.810 5.844 1.00 58.81 95 ALA A C 1
ATOM 731 O O . ALA A 1 95 ? -3.429 2.045 4.884 1.00 58.81 95 ALA A O 1
ATOM 732 N N . GLY A 1 96 ? -2.508 2.552 6.866 1.00 60.84 96 GLY A N 1
ATOM 733 C CA . GLY A 1 96 ? -1.768 1.303 7.040 1.00 60.84 96 GLY A CA 1
ATOM 734 C C . GLY A 1 96 ? -0.639 1.015 6.047 1.00 60.84 96 GLY A C 1
ATOM 735 O O . GLY A 1 96 ? -0.189 -0.124 5.987 1.00 60.84 96 GLY A O 1
ATOM 736 N N . GLY A 1 97 ? -0.178 2.012 5.284 1.00 66.44 97 GLY A N 1
ATOM 737 C CA . GLY A 1 97 ? 0.935 1.849 4.337 1.00 66.44 97 GLY A CA 1
ATOM 738 C C . GLY A 1 97 ? 0.512 1.373 2.948 1.00 66.44 97 GLY A C 1
ATOM 739 O O . GLY A 1 97 ? 1.373 1.046 2.135 1.00 66.44 97 GLY A O 1
ATOM 740 N N . ARG A 1 98 ? -0.796 1.393 2.655 1.00 70.56 98 ARG A N 1
ATOM 741 C CA . ARG A 1 98 ? -1.375 0.938 1.381 1.00 70.56 98 ARG A CA 1
ATOM 742 C C . ARG A 1 98 ? -0.777 1.589 0.130 1.00 70.56 98 ARG A C 1
ATOM 744 O O . ARG A 1 98 ? -0.765 0.962 -0.918 1.00 70.56 98 ARG A O 1
ATOM 751 N N . GLY A 1 99 ? -0.256 2.812 0.218 1.00 73.56 99 GLY A N 1
ATOM 752 C CA . GLY A 1 99 ? 0.372 3.486 -0.925 1.00 73.56 99 GLY A CA 1
ATOM 753 C C . GLY A 1 99 ? 1.762 2.960 -1.237 1.00 73.56 99 GLY A C 1
ATOM 754 O O . GLY A 1 99 ? 2.093 2.732 -2.396 1.00 73.56 99 GLY A O 1
ATOM 755 N N . VAL A 1 100 ? 2.545 2.679 -0.195 1.00 73.25 100 VAL A N 1
ATOM 756 C CA . VAL A 1 100 ? 3.839 2.000 -0.328 1.00 73.25 100 VAL A CA 1
ATOM 757 C C . VAL A 1 100 ? 3.622 0.566 -0.794 1.00 73.25 100 VAL A C 1
ATOM 759 O O . VAL A 1 100 ? 4.336 0.087 -1.663 1.00 73.25 100 VAL A O 1
ATOM 762 N N . GLU A 1 101 ? 2.608 -0.111 -0.267 1.00 76.75 101 GLU A N 1
ATOM 763 C CA . GLU A 1 101 ? 2.196 -1.432 -0.730 1.00 76.75 101 GLU A CA 1
ATOM 764 C C . GLU A 1 101 ? 1.797 -1.435 -2.212 1.00 76.75 101 GLU A C 1
ATOM 766 O O . GLU A 1 101 ? 2.320 -2.248 -2.969 1.00 76.75 101 GLU A O 1
ATOM 771 N N . ALA A 1 102 ? 0.949 -0.502 -2.654 1.00 78.94 102 ALA A N 1
ATOM 772 C CA . ALA A 1 102 ? 0.571 -0.368 -4.059 1.00 78.94 102 ALA A CA 1
ATOM 773 C C . ALA A 1 102 ? 1.788 -0.087 -4.954 1.00 78.94 102 ALA A C 1
ATOM 775 O O . ALA A 1 102 ? 1.916 -0.689 -6.018 1.00 78.94 102 ALA A O 1
ATOM 776 N N . LEU A 1 103 ? 2.719 0.764 -4.509 1.00 79.12 103 LEU A N 1
ATOM 777 C CA . LEU A 1 103 ? 3.974 1.029 -5.220 1.00 79.12 103 LEU A CA 1
ATOM 778 C C . LEU A 1 103 ? 4.848 -0.231 -5.330 1.00 79.12 103 LEU A C 1
ATOM 780 O O . LEU A 1 103 ? 5.478 -0.478 -6.356 1.00 79.12 103 LEU A O 1
ATOM 784 N N . MET A 1 104 ? 4.875 -1.048 -4.280 1.00 77.88 104 MET A N 1
ATOM 785 C CA . MET A 1 104 ? 5.634 -2.295 -4.247 1.00 77.88 104 MET A CA 1
ATOM 786 C C . MET A 1 104 ? 4.991 -3.397 -5.098 1.00 77.88 104 MET A C 1
ATOM 788 O O . MET A 1 104 ? 5.712 -4.166 -5.731 1.00 77.88 104 MET A O 1
ATOM 792 N N . MET A 1 105 ? 3.658 -3.453 -5.167 1.00 79.88 105 MET A N 1
ATOM 793 C CA . MET A 1 105 ? 2.935 -4.329 -6.097 1.00 79.88 105 MET A CA 1
ATOM 794 C C . MET A 1 105 ? 3.157 -3.895 -7.545 1.00 79.88 105 MET A C 1
ATOM 796 O O . MET A 1 105 ? 3.445 -4.734 -8.394 1.00 79.88 105 MET A O 1
ATOM 800 N N . LEU A 1 106 ? 3.141 -2.584 -7.811 1.00 84.50 106 LEU A N 1
ATOM 801 C CA . LEU A 1 106 ? 3.487 -2.031 -9.121 1.00 84.50 106 LEU A CA 1
ATOM 802 C C . LEU A 1 106 ? 4.898 -2.453 -9.535 1.00 84.50 106 LEU A C 1
ATOM 804 O O . LEU A 1 106 ? 5.109 -2.867 -10.669 1.00 84.50 106 LEU A O 1
ATOM 808 N N . TYR A 1 107 ? 5.848 -2.428 -8.601 1.00 79.38 107 TYR A N 1
ATOM 809 C CA . TYR A 1 107 ? 7.202 -2.917 -8.834 1.00 79.38 107 TYR A CA 1
ATOM 810 C C . TYR A 1 107 ? 7.288 -4.419 -9.097 1.00 79.38 107 TYR A C 1
ATOM 812 O O . TYR A 1 107 ? 8.012 -4.847 -9.997 1.00 79.38 107 TYR A O 1
ATOM 820 N N . ALA A 1 108 ? 6.577 -5.225 -8.309 1.00 76.06 108 ALA A N 1
ATOM 821 C CA . ALA A 1 108 ? 6.572 -6.675 -8.463 1.00 76.06 108 ALA A CA 1
ATOM 822 C C . ALA A 1 108 ? 5.996 -7.098 -9.824 1.00 76.06 108 ALA A C 1
ATOM 824 O O . ALA A 1 108 ? 6.505 -8.027 -10.445 1.00 76.06 108 ALA A O 1
ATOM 825 N N . GLU A 1 109 ? 4.976 -6.388 -10.304 1.00 74.62 109 GLU A N 1
ATOM 826 C CA . GLU A 1 109 ? 4.298 -6.680 -11.570 1.00 74.62 109 GLU A CA 1
ATOM 827 C C . GLU A 1 109 ? 4.965 -6.039 -12.794 1.00 74.62 109 GLU A C 1
ATOM 829 O O . GLU A 1 109 ? 4.656 -6.415 -13.929 1.00 74.62 109 GLU A O 1
ATOM 834 N N . ALA A 1 110 ? 5.898 -5.105 -12.588 1.00 77.62 110 ALA A N 1
ATOM 835 C CA . ALA A 1 110 ? 6.496 -4.323 -13.662 1.00 77.62 110 ALA A CA 1
ATOM 836 C C . ALA A 1 110 ? 7.364 -5.126 -14.636 1.00 77.62 110 ALA A C 1
ATOM 838 O O . ALA A 1 110 ? 7.738 -4.584 -15.658 1.00 77.62 110 ALA A O 1
ATOM 839 N N . SER A 1 111 ? 7.707 -6.392 -14.389 1.00 73.69 111 SER A N 1
ATOM 840 C CA . SER A 1 111 ? 8.525 -7.164 -15.343 1.00 73.69 111 SER A CA 1
ATOM 841 C C . SER A 1 111 ? 7.766 -7.665 -16.572 1.00 73.69 111 SER A C 1
ATOM 843 O O . SER A 1 111 ? 8.385 -8.248 -17.453 1.00 73.69 111 SER A O 1
ATOM 845 N N . THR A 1 112 ? 6.444 -7.493 -16.622 1.00 80.25 112 THR A N 1
ATOM 846 C CA . THR A 1 112 ? 5.615 -7.981 -17.732 1.00 80.25 112 THR A CA 1
ATOM 847 C C . THR A 1 112 ? 4.664 -6.886 -18.179 1.00 80.25 112 THR A C 1
ATOM 849 O O . THR A 1 112 ? 4.078 -6.205 -17.335 1.00 80.25 112 THR A O 1
ATOM 852 N N . LEU A 1 113 ? 4.476 -6.723 -19.486 1.00 84.56 113 LEU A N 1
ATOM 853 C CA . LEU A 1 113 ? 3.544 -5.756 -20.063 1.00 84.56 113 LEU A CA 1
ATOM 854 C C . LEU A 1 113 ? 2.516 -6.469 -20.936 1.00 84.56 113 LEU A C 1
ATOM 856 O O . LEU A 1 113 ? 1.334 -6.502 -20.587 1.00 84.56 113 LEU A O 1
ATOM 860 N N . ASP A 1 114 ? 2.985 -7.102 -21.998 1.00 84.50 114 ASP A N 1
ATOM 861 C CA . ASP A 1 114 ? 2.227 -7.934 -22.925 1.00 84.50 114 ASP A CA 1
ATOM 862 C C . ASP A 1 114 ? 3.181 -9.011 -23.452 1.00 84.50 114 ASP A C 1
ATOM 864 O O . ASP A 1 114 ? 4.292 -8.640 -23.818 1.00 84.50 114 ASP A O 1
ATOM 868 N N . PRO A 1 115 ? 2.794 -10.297 -23.529 1.00 87.38 115 PRO A N 1
ATOM 869 C CA . PRO A 1 115 ? 3.711 -11.371 -23.914 1.00 87.38 115 PRO A CA 1
ATOM 870 C C . PRO A 1 115 ? 4.475 -11.117 -25.222 1.00 87.38 115 PRO A C 1
ATOM 872 O O . PRO A 1 115 ? 5.646 -11.474 -25.318 1.00 87.38 115 PRO A O 1
ATOM 875 N N . TYR A 1 116 ? 3.850 -10.470 -26.210 1.00 89.75 116 TYR A N 1
ATOM 876 C CA . TYR A 1 116 ? 4.481 -10.191 -27.500 1.00 89.75 116 TYR A CA 1
ATOM 877 C C . TYR A 1 116 ? 5.471 -9.027 -27.421 1.00 89.75 116 TYR A C 1
ATOM 879 O O . TYR A 1 116 ? 6.548 -9.086 -28.019 1.00 89.75 116 TYR A O 1
ATOM 887 N N . VAL A 1 117 ? 5.127 -7.971 -26.675 1.00 89.88 117 VAL A N 1
ATOM 888 C CA . VAL A 1 117 ? 6.038 -6.841 -26.411 1.00 89.88 117 VAL A CA 1
ATOM 889 C C . VAL A 1 117 ? 7.213 -7.304 -25.561 1.00 89.88 117 VAL A C 1
ATOM 891 O O . VAL A 1 117 ? 8.358 -6.991 -25.862 1.00 89.88 117 VAL A O 1
ATOM 894 N N . ASP A 1 118 ? 6.906 -8.098 -24.543 1.00 89.75 118 ASP A N 1
ATOM 895 C CA . ASP A 1 118 ? 7.828 -8.707 -23.603 1.00 89.75 118 ASP A CA 1
ATOM 896 C C . ASP A 1 118 ? 8.876 -9.534 -24.344 1.00 89.75 118 ASP A C 1
ATOM 898 O O . ASP A 1 118 ? 10.064 -9.274 -24.173 1.00 89.75 118 ASP A O 1
ATOM 902 N N . GLN A 1 119 ? 8.450 -10.465 -25.195 1.00 90.06 119 GLN A N 1
ATOM 903 C CA . GLN A 1 119 ? 9.363 -11.307 -25.961 1.00 90.06 119 GLN A CA 1
ATOM 904 C C . GLN A 1 119 ? 10.131 -10.511 -27.025 1.00 90.06 119 GLN A C 1
ATOM 906 O O . GLN A 1 119 ? 11.320 -10.720 -27.207 1.00 90.06 119 GLN A O 1
ATOM 911 N N . SER A 1 120 ? 9.492 -9.550 -27.698 1.00 91.81 120 SER A N 1
ATOM 912 C CA . SER A 1 120 ? 10.183 -8.709 -28.692 1.00 91.81 120 SER A CA 1
ATOM 913 C C . SER A 1 120 ? 11.262 -7.824 -28.075 1.00 91.81 120 SER A C 1
ATOM 915 O O . SER A 1 120 ? 12.294 -7.588 -28.694 1.00 91.81 120 SER A O 1
ATOM 917 N N . LEU A 1 121 ? 11.006 -7.284 -26.882 1.00 91.69 121 LEU A N 1
ATOM 918 C CA . LEU A 1 121 ? 11.979 -6.467 -26.167 1.00 91.69 121 LEU A CA 1
ATOM 919 C C . LEU A 1 121 ? 13.142 -7.318 -25.650 1.00 91.69 121 LEU A C 1
ATOM 921 O O . LEU A 1 121 ? 14.269 -6.837 -25.651 1.00 91.69 121 LEU A O 1
ATOM 925 N N . ASP A 1 122 ? 12.870 -8.557 -25.245 1.00 90.50 122 ASP A N 1
ATOM 926 C CA . ASP A 1 122 ? 13.887 -9.520 -24.824 1.00 90.50 122 ASP A CA 1
ATOM 927 C C . ASP A 1 122 ? 14.883 -9.807 -25.963 1.00 90.50 122 ASP A C 1
ATOM 929 O O . ASP A 1 122 ? 16.077 -9.555 -25.805 1.00 90.50 122 ASP A O 1
ATOM 933 N N . GLU A 1 123 ? 14.384 -10.190 -27.141 1.00 91.56 123 GLU A N 1
ATOM 934 C CA . GLU A 1 123 ? 15.206 -10.419 -28.345 1.00 91.56 123 GLU A CA 1
ATOM 935 C C . GLU A 1 123 ? 15.954 -9.137 -28.770 1.00 91.56 123 GLU A C 1
ATOM 937 O O . GLU A 1 123 ? 17.139 -9.161 -29.094 1.00 91.56 123 GLU A O 1
ATOM 942 N N . TYR A 1 124 ? 15.304 -7.968 -28.683 1.00 92.75 124 TYR A N 1
ATOM 943 C CA . TYR A 1 124 ? 15.948 -6.684 -28.984 1.00 92.75 124 TYR A CA 1
ATOM 944 C C . TYR A 1 124 ? 17.094 -6.347 -28.013 1.00 92.75 124 TYR A C 1
ATOM 946 O O . TYR A 1 124 ? 18.099 -5.750 -28.415 1.00 92.75 124 TYR A O 1
ATOM 954 N N . ILE A 1 125 ? 16.963 -6.697 -26.730 1.00 90.44 125 ILE A N 1
ATOM 955 C CA . ILE A 1 125 ? 18.030 -6.496 -25.744 1.00 90.44 125 ILE A CA 1
ATOM 956 C C . ILE A 1 125 ? 19.222 -7.407 -26.060 1.00 90.44 125 ILE A C 1
ATOM 958 O O . ILE A 1 125 ? 20.366 -6.942 -26.038 1.00 90.44 125 ILE A O 1
ATOM 962 N N . GLU A 1 126 ? 18.960 -8.673 -26.372 1.00 88.25 126 GLU A N 1
ATOM 963 C CA . GLU A 1 126 ? 19.995 -9.668 -26.652 1.00 88.25 126 GLU A CA 1
ATOM 964 C C . GLU A 1 126 ? 20.730 -9.386 -27.971 1.00 88.25 126 GLU A C 1
ATOM 966 O O . GLU A 1 126 ? 21.959 -9.319 -27.988 1.00 88.25 126 GLU A O 1
ATOM 971 N N . ASP A 1 127 ? 20.004 -9.122 -29.057 1.00 90.69 127 ASP A N 1
ATOM 972 C CA . ASP A 1 127 ? 20.603 -8.971 -30.385 1.00 90.69 127 ASP A CA 1
ATOM 973 C C . ASP A 1 127 ? 21.108 -7.549 -30.659 1.00 90.69 127 ASP A C 1
ATOM 975 O O . ASP A 1 127 ? 22.201 -7.353 -31.194 1.00 90.69 127 ASP A O 1
ATOM 979 N N . CYS A 1 128 ? 20.316 -6.527 -30.318 1.00 91.94 128 CYS A N 1
ATOM 980 C CA . CYS A 1 128 ? 20.580 -5.147 -30.738 1.00 91.94 128 CYS A CA 1
ATOM 981 C C . CYS A 1 128 ? 21.332 -4.354 -29.665 1.00 91.94 128 CYS A C 1
ATOM 983 O O . CYS A 1 128 ? 22.344 -3.705 -29.946 1.00 91.94 128 CYS A O 1
ATOM 985 N N . VAL A 1 129 ? 20.848 -4.399 -28.420 1.00 88.94 129 VAL A N 1
ATOM 986 C CA . VAL A 1 129 ? 21.445 -3.631 -27.316 1.00 88.94 129 VAL A CA 1
ATOM 987 C C . VAL A 1 129 ? 22.806 -4.200 -26.928 1.00 88.94 129 VAL A C 1
ATOM 989 O O . VAL A 1 129 ? 23.761 -3.432 -26.793 1.00 88.94 129 VAL A O 1
ATOM 992 N N . ALA A 1 130 ? 22.931 -5.523 -26.786 1.00 84.44 130 ALA A N 1
ATOM 993 C CA . ALA A 1 130 ? 24.217 -6.138 -26.464 1.00 84.44 130 ALA A CA 1
ATOM 994 C C . ALA A 1 130 ? 25.264 -5.880 -27.563 1.00 84.44 130 ALA A C 1
ATOM 996 O O . ALA A 1 130 ? 26.421 -5.582 -27.253 1.00 84.44 130 ALA A O 1
ATOM 997 N N . PHE A 1 131 ? 24.853 -5.901 -28.837 1.00 87.31 131 PHE A N 1
ATOM 998 C CA . PHE A 1 131 ? 25.727 -5.585 -29.966 1.00 87.31 131 PHE A CA 1
ATOM 999 C C . PHE A 1 131 ? 26.270 -4.150 -29.905 1.00 87.31 131 PHE A C 1
ATOM 1001 O O . PHE A 1 131 ? 27.486 -3.946 -29.965 1.00 87.31 131 PHE A O 1
ATOM 1008 N N . GLU A 1 132 ? 25.402 -3.144 -29.744 1.00 87.06 132 GLU A N 1
ATOM 1009 C CA . GLU A 1 132 ? 25.842 -1.742 -29.707 1.00 87.06 132 GLU A CA 1
ATOM 1010 C C . GLU A 1 132 ? 26.599 -1.384 -28.419 1.00 87.06 132 GLU A C 1
ATOM 1012 O O . GLU A 1 132 ? 27.445 -0.490 -28.450 1.00 87.06 132 GLU A O 1
ATOM 1017 N N . LEU A 1 133 ? 26.376 -2.092 -27.306 1.00 84.12 133 LEU A N 1
ATOM 1018 C CA . LEU A 1 133 ? 27.198 -1.959 -26.094 1.00 84.12 133 LEU A CA 1
ATOM 1019 C C . LEU A 1 133 ? 28.597 -2.573 -26.258 1.00 84.12 133 LEU A C 1
ATOM 1021 O O . LEU A 1 133 ? 29.559 -2.065 -25.679 1.00 84.12 133 LEU A O 1
ATOM 1025 N N . GLY A 1 134 ? 28.727 -3.647 -27.040 1.00 78.75 134 GLY A N 1
ATOM 1026 C CA . GLY A 1 134 ? 30.007 -4.303 -27.326 1.00 78.75 134 GLY A CA 1
ATOM 1027 C C . GLY A 1 134 ? 30.854 -3.597 -28.391 1.00 78.75 134 GLY A C 1
ATOM 1028 O O . GLY A 1 134 ? 32.049 -3.876 -28.520 1.00 78.75 134 GLY A O 1
ATOM 1029 N N . ARG A 1 135 ? 30.264 -2.676 -29.161 1.00 82.69 135 ARG A N 1
ATOM 1030 C CA . ARG A 1 135 ? 30.919 -2.014 -30.293 1.00 82.69 135 ARG A CA 1
ATOM 1031 C C . ARG A 1 135 ? 31.844 -0.863 -29.850 1.00 82.69 135 ARG A C 1
ATOM 1033 O O . ARG A 1 135 ? 31.377 0.114 -29.259 1.00 82.69 135 ARG A O 1
ATOM 1040 N N . PRO A 1 136 ? 33.144 -0.882 -30.214 1.00 73.44 136 PRO A N 1
ATOM 1041 C CA . PRO A 1 136 ? 34.050 0.234 -29.947 1.00 73.44 136 PRO A CA 1
ATOM 1042 C C . PRO A 1 136 ? 33.571 1.525 -30.631 1.00 73.44 136 PRO A C 1
ATOM 1044 O O . PRO A 1 136 ? 33.356 1.545 -31.843 1.00 73.44 136 PRO A O 1
ATOM 1047 N N . GLY A 1 137 ? 33.424 2.609 -29.863 1.00 70.69 137 GLY A N 1
ATOM 1048 C CA . GLY A 1 137 ? 32.989 3.917 -30.373 1.00 70.69 137 GLY A CA 1
ATOM 1049 C C . GLY A 1 137 ? 31.471 4.126 -30.453 1.00 70.69 137 GLY A C 1
ATOM 1050 O O . GLY A 1 137 ? 31.038 5.131 -31.016 1.00 70.69 137 GLY A O 1
ATOM 1051 N N . SER A 1 138 ? 30.663 3.217 -29.896 1.00 77.75 138 SER A N 1
ATOM 1052 C CA . SER A 1 138 ? 29.215 3.414 -29.773 1.00 77.75 138 SER A CA 1
ATOM 1053 C C . SER A 1 138 ? 28.864 4.624 -28.896 1.00 77.75 138 SER A C 1
ATOM 1055 O O . SER A 1 138 ? 29.556 4.957 -27.932 1.00 77.75 138 SER A O 1
ATOM 1057 N N . SER A 1 139 ? 27.753 5.287 -29.226 1.00 78.88 139 SER A N 1
ATOM 1058 C CA . SER A 1 139 ? 27.186 6.384 -28.423 1.00 78.88 139 SER A CA 1
ATOM 1059 C C . SER A 1 139 ? 26.368 5.889 -27.219 1.00 78.88 139 SER A C 1
ATOM 1061 O O . SER A 1 139 ? 25.907 6.697 -26.396 1.00 78.88 139 SER A O 1
ATOM 1063 N N . MET A 1 140 ? 26.172 4.570 -27.126 1.00 83.50 140 MET A N 1
ATOM 1064 C CA . MET A 1 140 ? 25.421 3.902 -26.074 1.00 83.50 140 MET A CA 1
ATOM 1065 C C . MET A 1 140 ? 26.299 3.731 -24.833 1.00 83.50 140 MET A C 1
ATOM 1067 O O . MET A 1 140 ? 27.387 3.164 -24.890 1.00 83.50 140 MET A O 1
ATOM 1071 N N . ASN A 1 141 ? 25.845 4.262 -23.698 1.00 80.62 141 ASN A N 1
ATOM 1072 C CA . ASN A 1 141 ? 26.591 4.207 -22.446 1.00 80.62 141 ASN A CA 1
ATOM 1073 C C . ASN A 1 141 ? 25.640 3.887 -21.296 1.00 80.62 141 ASN A C 1
ATOM 1075 O O . ASN A 1 141 ? 24.840 4.728 -20.888 1.00 80.62 141 ASN A O 1
ATOM 1079 N N . PHE A 1 142 ? 25.769 2.681 -20.749 1.00 79.69 142 PHE A N 1
ATOM 1080 C CA . PHE A 1 142 ? 24.935 2.240 -19.638 1.00 79.69 142 PHE A CA 1
ATOM 1081 C C . PHE A 1 142 ? 25.139 3.070 -18.364 1.00 79.69 142 PHE A C 1
ATOM 1083 O O . PHE A 1 142 ? 24.191 3.284 -17.620 1.00 79.69 142 PHE A O 1
ATOM 1090 N N . GLY A 1 143 ? 26.341 3.605 -18.127 1.00 77.62 143 GLY A N 1
ATOM 1091 C CA . GLY A 1 143 ? 26.611 4.494 -16.995 1.00 77.62 143 GLY A CA 1
ATOM 1092 C C . GLY A 1 143 ? 25.725 5.741 -17.006 1.00 77.62 143 GLY A C 1
ATOM 1093 O O . GLY A 1 143 ? 25.248 6.158 -15.956 1.00 77.62 143 GLY A O 1
ATOM 1094 N N . LYS A 1 144 ? 25.405 6.273 -18.195 1.00 78.00 144 LYS A N 1
ATOM 1095 C CA . LYS A 1 144 ? 24.491 7.417 -18.327 1.00 78.00 144 LYS A CA 1
ATOM 1096 C C . LYS A 1 144 ? 23.053 7.075 -17.951 1.00 78.00 144 LYS A C 1
ATOM 1098 O O . LYS A 1 144 ? 22.405 7.892 -17.302 1.00 78.00 144 LYS A O 1
ATOM 1103 N N . LEU A 1 145 ? 22.585 5.881 -18.320 1.00 80.44 145 LEU A N 1
ATOM 1104 C CA . LEU A 1 145 ? 21.272 5.357 -17.928 1.00 80.44 145 LEU A CA 1
ATOM 1105 C C . LEU A 1 145 ? 21.225 5.023 -16.427 1.00 80.44 145 LEU A C 1
ATOM 1107 O O . LEU A 1 145 ? 20.234 5.282 -15.744 1.00 80.44 145 LEU A O 1
ATOM 1111 N N . ARG A 1 146 ? 22.317 4.465 -15.898 1.00 77.38 146 ARG A N 1
ATOM 1112 C CA . ARG A 1 146 ? 22.473 4.107 -14.486 1.00 77.38 146 ARG A CA 1
ATOM 1113 C C . ARG A 1 146 ? 22.383 5.327 -13.579 1.00 77.38 146 ARG A C 1
ATOM 1115 O O . ARG A 1 146 ? 21.624 5.298 -12.612 1.00 77.38 146 ARG A O 1
ATOM 1122 N N . ASP A 1 147 ? 23.103 6.384 -13.940 1.00 74.75 147 ASP A N 1
ATOM 1123 C CA . ASP A 1 147 ? 23.188 7.627 -13.174 1.00 74.75 147 ASP A CA 1
ATOM 1124 C C . ASP A 1 147 ? 21.999 8.573 -13.463 1.00 74.75 147 ASP A C 1
ATOM 1126 O O . ASP A 1 147 ? 21.888 9.629 -12.848 1.00 74.75 147 ASP A O 1
ATOM 1130 N N . GLY A 1 148 ? 21.100 8.204 -14.388 1.00 74.31 148 GLY A N 1
ATOM 1131 C CA . GLY A 1 148 ? 19.900 8.981 -14.721 1.00 74.31 148 GLY A CA 1
ATOM 1132 C C . GLY A 1 148 ? 20.147 10.176 -15.641 1.00 74.31 148 GLY A C 1
ATOM 1133 O O . GLY A 1 148 ? 19.285 11.016 -15.827 1.00 74.31 148 GLY A O 1
ATOM 1134 N N . THR A 1 149 ? 21.315 10.294 -16.262 1.00 77.69 149 THR A N 1
ATOM 1135 C CA . THR A 1 149 ? 21.595 11.386 -17.218 1.00 77.69 149 THR A CA 1
ATOM 1136 C C . THR A 1 149 ? 20.972 11.169 -18.606 1.00 77.69 149 THR A C 1
ATOM 1138 O O . THR A 1 149 ? 21.049 12.053 -19.457 1.00 77.69 149 THR A O 1
ATOM 1141 N N . GLU A 1 150 ? 20.382 9.995 -18.848 1.00 79.88 150 GLU A N 1
ATOM 1142 C CA . GLU A 1 150 ? 19.746 9.598 -20.106 1.00 79.88 150 GLU A CA 1
ATOM 1143 C C . GLU A 1 150 ? 18.441 8.831 -19.837 1.00 79.88 150 GLU A C 1
ATOM 1145 O O . GLU A 1 150 ? 18.408 7.972 -18.955 1.00 79.88 150 GLU A O 1
ATOM 1150 N N . ASP A 1 151 ? 17.382 9.120 -20.604 1.00 79.38 151 ASP A N 1
ATOM 1151 C CA . ASP A 1 151 ? 16.088 8.430 -20.500 1.00 79.38 151 ASP A CA 1
ATOM 1152 C C . ASP A 1 151 ? 16.136 7.049 -21.176 1.00 79.38 151 ASP A C 1
ATOM 1154 O O . ASP A 1 151 ? 16.830 6.842 -22.178 1.00 79.38 151 ASP A O 1
ATOM 1158 N N . PHE A 1 152 ? 15.331 6.111 -20.676 1.00 83.25 152 PHE A N 1
ATOM 1159 C CA . PHE A 1 152 ? 15.238 4.749 -21.204 1.00 83.25 152 PHE A CA 1
ATOM 1160 C C . PHE A 1 152 ? 14.913 4.713 -22.700 1.00 83.25 152 PHE A C 1
ATOM 1162 O O . PHE A 1 152 ? 15.583 3.998 -23.443 1.00 83.25 152 PHE A O 1
ATOM 1169 N N . ASN A 1 153 ? 13.952 5.512 -23.177 1.00 85.62 153 ASN A N 1
ATOM 1170 C CA . ASN A 1 153 ? 13.599 5.511 -24.599 1.00 85.62 153 ASN A CA 1
ATOM 1171 C C . ASN A 1 153 ? 14.767 5.987 -25.459 1.00 85.62 153 ASN A C 1
ATOM 1173 O O . ASN A 1 153 ? 15.046 5.404 -26.504 1.00 85.62 153 ASN A O 1
ATOM 1177 N N . THR A 1 154 ? 15.477 7.026 -25.012 1.00 86.44 154 THR A N 1
ATOM 1178 C CA . THR A 1 154 ? 16.654 7.531 -25.728 1.00 86.44 154 THR A CA 1
ATOM 1179 C C . THR A 1 154 ? 17.806 6.534 -25.723 1.00 86.44 154 THR A C 1
ATOM 1181 O O . THR A 1 154 ? 18.492 6.399 -26.733 1.00 86.44 154 THR A O 1
ATOM 1184 N N . PHE A 1 155 ? 17.986 5.796 -24.627 1.00 87.00 155 PHE A N 1
ATOM 1185 C CA . PHE A 1 155 ? 18.983 4.739 -24.526 1.00 87.00 155 PHE A CA 1
ATOM 1186 C C . PHE A 1 155 ? 18.693 3.597 -25.509 1.00 87.00 155 PHE A C 1
ATOM 1188 O O . PHE A 1 155 ? 19.544 3.270 -26.333 1.00 87.00 155 PHE A O 1
ATOM 1195 N N . PHE A 1 156 ? 17.480 3.037 -25.494 1.00 89.25 156 PHE A N 1
ATOM 1196 C CA . PHE A 1 156 ? 17.104 1.950 -26.403 1.00 89.25 156 PHE A CA 1
ATOM 1197 C C . PHE A 1 156 ? 17.053 2.378 -27.872 1.00 89.25 156 PHE A C 1
ATOM 1199 O O . PHE A 1 156 ? 17.398 1.589 -28.753 1.00 89.25 156 PHE A O 1
ATOM 1206 N N . ALA A 1 157 ? 16.696 3.634 -28.149 1.00 90.12 157 ALA A N 1
ATOM 1207 C CA . ALA A 1 157 ? 16.707 4.171 -29.503 1.00 90.12 157 ALA A CA 1
ATOM 1208 C C . ALA A 1 157 ? 18.116 4.216 -30.120 1.00 90.12 157 ALA A C 1
ATOM 1210 O O . ALA A 1 157 ? 18.229 4.167 -31.342 1.00 90.12 157 ALA A O 1
ATOM 1211 N N . LYS A 1 158 ? 19.189 4.274 -29.318 1.00 90.19 158 LYS A N 1
ATOM 1212 C CA . LYS A 1 158 ? 20.571 4.217 -29.828 1.00 90.19 158 LYS A CA 1
ATOM 1213 C C . LYS A 1 158 ? 20.992 2.834 -30.313 1.00 90.19 158 LYS A C 1
ATOM 1215 O O . LYS A 1 158 ? 21.946 2.753 -31.078 1.00 90.19 158 LYS A O 1
ATOM 1220 N N . ALA A 1 159 ? 20.292 1.780 -29.896 1.00 90.06 159 ALA A N 1
ATOM 1221 C CA . ALA A 1 159 ? 20.526 0.424 -30.388 1.00 90.06 159 ALA A CA 1
ATOM 1222 C C . ALA A 1 159 ? 19.907 0.173 -31.780 1.00 90.06 159 ALA A C 1
ATOM 1224 O O . ALA A 1 159 ? 20.066 -0.903 -32.354 1.00 90.06 159 ALA A O 1
ATOM 1225 N N . GLN A 1 160 ? 19.220 1.169 -32.355 1.00 92.94 160 GLN A N 1
ATOM 1226 C CA . GLN A 1 160 ? 18.698 1.082 -33.714 1.00 92.94 160 GLN A CA 1
ATOM 1227 C C . GLN A 1 160 ? 19.841 0.987 -34.727 1.00 92.94 160 GLN A C 1
ATOM 1229 O O . GLN A 1 160 ? 20.628 1.919 -34.894 1.00 92.94 160 GLN A O 1
ATOM 1234 N N . ASN A 1 161 ? 19.876 -0.120 -35.461 1.00 90.50 161 ASN A N 1
ATOM 1235 C CA . ASN A 1 161 ? 20.857 -0.365 -36.505 1.00 90.50 161 ASN A CA 1
ATOM 1236 C C . ASN A 1 161 ? 20.189 -1.067 -37.705 1.00 90.50 161 ASN A C 1
ATOM 1238 O O . ASN A 1 161 ? 19.599 -2.133 -37.526 1.00 90.50 161 ASN A O 1
ATOM 1242 N N . PRO A 1 162 ? 20.271 -0.513 -38.931 1.00 91.88 162 PRO A N 1
ATOM 1243 C CA . PRO A 1 162 ? 19.651 -1.117 -40.111 1.00 91.88 162 PRO A CA 1
ATOM 1244 C C . PRO A 1 162 ? 20.388 -2.367 -40.623 1.00 91.88 162 PRO A C 1
ATOM 1246 O O . PRO A 1 162 ? 19.846 -3.086 -41.457 1.00 91.88 162 PRO A O 1
ATOM 1249 N N . ALA A 1 163 ? 21.621 -2.614 -40.168 1.00 89.75 163 ALA A N 1
ATOM 1250 C CA . ALA A 1 163 ? 22.455 -3.738 -40.598 1.00 89.75 163 ALA A CA 1
ATOM 1251 C C . ALA A 1 163 ? 22.424 -4.939 -39.634 1.00 89.75 163 ALA A C 1
ATOM 1253 O O . ALA A 1 163 ? 22.971 -5.989 -39.966 1.00 89.75 163 ALA A O 1
ATOM 1254 N N . VAL A 1 164 ? 21.808 -4.789 -38.459 1.00 92.62 164 VAL A N 1
ATOM 1255 C CA . VAL A 1 164 ? 21.632 -5.860 -37.468 1.00 92.62 164 VAL A CA 1
ATOM 1256 C C . VAL A 1 164 ? 20.163 -6.258 -37.452 1.00 92.62 164 VAL A C 1
ATOM 1258 O O . VAL A 1 164 ? 19.284 -5.399 -37.543 1.00 92.62 164 VAL A O 1
ATOM 1261 N N . PHE A 1 165 ? 19.909 -7.560 -37.373 1.00 93.12 165 PHE A N 1
ATOM 1262 C CA . PHE A 1 165 ? 18.572 -8.136 -37.404 1.00 93.12 165 PHE A CA 1
ATOM 1263 C C . PHE A 1 165 ? 18.265 -8.809 -36.073 1.00 93.12 165 PHE A C 1
ATOM 1265 O O . PHE A 1 165 ? 19.163 -9.361 -35.446 1.00 93.12 165 PHE A O 1
ATOM 1272 N N . THR A 1 166 ? 16.996 -8.767 -35.688 1.00 95.44 166 THR A N 1
ATOM 1273 C CA . THR A 1 166 ? 16.451 -9.434 -34.505 1.00 95.44 166 THR A CA 1
ATOM 1274 C C . THR A 1 166 ? 15.064 -9.982 -34.827 1.00 95.44 166 THR A C 1
ATOM 1276 O O . THR A 1 166 ? 14.480 -9.667 -35.874 1.00 95.44 166 THR A O 1
ATOM 1279 N N . ILE A 1 167 ? 14.529 -10.810 -33.940 1.00 93.50 167 ILE A N 1
ATOM 1280 C CA . ILE A 1 167 ? 13.180 -11.354 -34.053 1.00 93.50 167 ILE A CA 1
ATOM 1281 C C . ILE A 1 167 ? 12.230 -10.478 -33.238 1.00 93.50 167 ILE A C 1
ATOM 1283 O O . ILE A 1 167 ? 12.433 -10.230 -32.057 1.00 93.50 167 ILE A O 1
ATOM 1287 N N . THR A 1 168 ? 11.143 -10.025 -33.858 1.00 92.50 168 THR A N 1
ATOM 1288 C CA . THR A 1 168 ? 10.048 -9.361 -33.147 1.00 92.50 168 THR A CA 1
ATOM 1289 C C . THR A 1 168 ? 8.763 -10.155 -33.284 1.00 92.50 168 THR A C 1
ATOM 1291 O O . THR A 1 168 ? 8.385 -10.597 -34.361 1.00 92.50 168 THR A O 1
ATOM 1294 N N . TYR A 1 169 ? 8.036 -10.290 -32.187 1.00 92.19 169 TYR A N 1
ATOM 1295 C CA . TYR A 1 169 ? 6.699 -10.870 -32.144 1.00 92.19 169 TYR A CA 1
ATOM 1296 C C . TYR A 1 169 ? 5.613 -9.798 -32.290 1.00 92.19 169 TYR A C 1
ATOM 1298 O O . TYR A 1 169 ? 4.450 -10.038 -31.977 1.00 92.19 169 TYR A O 1
ATOM 1306 N N . LEU A 1 170 ? 5.978 -8.607 -32.769 1.00 91.12 170 LEU A N 1
ATOM 1307 C CA . LEU A 1 170 ? 5.064 -7.522 -33.100 1.00 91.12 170 LEU A CA 1
ATOM 1308 C C . LEU A 1 170 ? 5.042 -7.340 -34.617 1.00 91.12 170 LEU A C 1
ATOM 1310 O O . LEU A 1 170 ? 6.077 -7.127 -35.243 1.00 91.12 170 LEU A O 1
ATOM 1314 N N . GLY A 1 171 ? 3.860 -7.394 -35.215 1.00 85.06 171 GLY A N 1
ATOM 1315 C CA . GLY A 1 171 ? 3.625 -7.062 -36.613 1.00 85.06 171 GLY A CA 1
ATOM 1316 C C . GLY A 1 171 ? 3.684 -5.552 -36.892 1.00 85.06 171 GLY A C 1
ATOM 1317 O O . GLY A 1 171 ? 3.805 -4.731 -35.971 1.00 85.06 171 GLY A O 1
ATOM 1318 N N . PRO A 1 172 ? 3.569 -5.151 -38.170 1.00 76.81 172 PRO A N 1
ATOM 1319 C CA . PRO A 1 172 ? 3.481 -3.747 -38.561 1.00 76.81 172 PRO A CA 1
ATOM 1320 C C . PRO A 1 172 ? 2.306 -3.055 -37.851 1.00 76.81 172 PRO A C 1
ATOM 1322 O O . PRO A 1 172 ? 1.162 -3.485 -37.973 1.00 76.81 172 PRO A O 1
ATOM 1325 N N . GLY A 1 173 ? 2.584 -1.990 -37.095 1.00 67.94 173 GLY A N 1
ATOM 1326 C CA . GLY A 1 173 ? 1.578 -1.296 -36.277 1.00 67.94 173 GLY A CA 1
ATOM 1327 C C . GLY A 1 173 ? 1.447 -1.797 -34.831 1.00 67.94 173 GLY A C 1
ATOM 1328 O O . GLY A 1 173 ? 0.557 -1.333 -34.124 1.00 67.94 173 GLY A O 1
ATOM 1329 N N . GLY A 1 174 ? 2.322 -2.703 -34.376 1.00 70.81 174 GLY A N 1
ATOM 1330 C CA . GLY A 1 174 ? 2.426 -3.096 -32.963 1.00 70.81 174 GLY A CA 1
ATOM 1331 C C . GLY A 1 174 ? 1.444 -4.184 -32.513 1.00 70.81 174 GLY A C 1
ATOM 1332 O O . GLY A 1 174 ? 1.292 -4.413 -31.317 1.00 70.81 174 GLY A O 1
ATOM 1333 N N . SER A 1 175 ? 0.765 -4.863 -33.441 1.00 78.94 175 SER A N 1
ATOM 1334 C CA . SER A 1 175 ? -0.100 -6.009 -33.129 1.00 78.94 175 SER A CA 1
ATOM 1335 C C . SER A 1 175 ? 0.721 -7.276 -32.884 1.00 78.94 175 SER A C 1
ATOM 1337 O O . SER A 1 175 ? 1.625 -7.553 -33.662 1.00 78.94 175 SER A O 1
ATOM 1339 N N . GLY A 1 176 ? 0.389 -8.085 -31.877 1.00 81.44 176 GLY A N 1
ATOM 1340 C CA . GLY A 1 176 ? 1.087 -9.351 -31.616 1.00 81.44 176 GLY A CA 1
ATOM 1341 C C . GLY A 1 176 ? 0.993 -10.362 -32.769 1.00 81.44 176 GLY A C 1
ATOM 1342 O O . GLY A 1 176 ? -0.078 -10.556 -33.349 1.00 81.44 176 GLY A O 1
ATOM 1343 N N . THR A 1 177 ? 2.104 -11.033 -33.066 1.00 83.25 177 THR A N 1
ATOM 1344 C CA . THR A 1 177 ? 2.254 -12.045 -34.120 1.00 83.25 177 THR A CA 1
ATOM 1345 C C . THR A 1 177 ? 2.854 -13.319 -33.524 1.00 83.25 177 THR A C 1
ATOM 1347 O O . THR A 1 177 ? 3.876 -13.278 -32.849 1.00 83.25 177 THR A O 1
ATOM 1350 N N . VAL A 1 178 ? 2.242 -14.476 -33.793 1.00 78.56 178 VAL A N 1
ATOM 1351 C CA . VAL A 1 178 ? 2.630 -15.765 -33.176 1.00 78.56 178 VAL A CA 1
ATOM 1352 C C . VAL A 1 178 ? 3.941 -16.332 -33.733 1.00 78.56 178 VAL A C 1
ATOM 1354 O O . VAL A 1 178 ? 4.668 -17.001 -33.011 1.00 78.56 178 VAL A O 1
ATOM 1357 N N . ASN A 1 179 ? 4.248 -16.075 -35.006 1.00 81.75 179 ASN A N 1
ATOM 1358 C CA . ASN A 1 179 ? 5.364 -16.733 -35.696 1.00 81.75 179 ASN A CA 1
ATOM 1359 C C . ASN A 1 179 ? 6.698 -15.972 -35.617 1.00 81.75 179 ASN A C 1
ATOM 1361 O O . ASN A 1 179 ? 7.706 -16.529 -36.040 1.00 81.75 179 ASN A O 1
ATOM 1365 N N . GLY A 1 180 ? 6.702 -14.747 -35.076 1.00 85.31 180 GLY A N 1
ATOM 1366 C CA . GLY A 1 180 ? 7.861 -13.851 -35.096 1.00 85.31 180 GLY A CA 1
ATOM 1367 C C . GLY A 1 180 ? 8.239 -13.383 -36.512 1.00 85.31 180 GLY A C 1
ATOM 1368 O O . GLY A 1 180 ? 8.211 -14.150 -37.471 1.00 85.31 180 GLY A O 1
ATOM 1369 N N . ASP A 1 181 ? 8.612 -12.117 -36.651 1.00 90.19 181 ASP A N 1
ATOM 1370 C CA . ASP A 1 181 ? 9.153 -11.538 -37.879 1.00 90.19 181 ASP A CA 1
ATOM 1371 C C . ASP A 1 181 ? 10.634 -11.202 -37.662 1.00 90.19 181 ASP A C 1
ATOM 1373 O O . ASP A 1 181 ? 10.982 -10.500 -36.711 1.00 90.19 181 ASP A O 1
ATOM 1377 N N . ALA A 1 182 ? 11.510 -11.655 -38.561 1.00 92.88 182 ALA A N 1
ATOM 1378 C CA . ALA A 1 182 ? 12.903 -11.213 -38.584 1.00 92.88 182 ALA A CA 1
ATOM 1379 C C . ALA A 1 182 ? 12.986 -9.827 -39.239 1.00 92.88 182 ALA A C 1
ATOM 1381 O O . ALA A 1 182 ? 12.702 -9.677 -40.430 1.00 92.88 182 ALA A O 1
ATOM 1382 N N . VAL A 1 183 ? 13.367 -8.812 -38.466 1.00 94.19 183 VAL A N 1
ATOM 1383 C CA . VAL A 1 183 ? 13.414 -7.409 -38.907 1.00 94.19 183 VAL A CA 1
ATOM 1384 C C . VAL A 1 183 ? 14.713 -6.742 -38.466 1.00 94.19 183 VAL A C 1
ATOM 1386 O O . VAL A 1 183 ? 15.430 -7.253 -37.611 1.00 94.19 183 VAL A O 1
ATOM 1389 N N . SER A 1 184 ? 15.034 -5.585 -39.048 1.00 95.69 184 SER A N 1
ATOM 1390 C CA . SER A 1 184 ? 16.183 -4.795 -38.583 1.00 95.69 184 SER A CA 1
ATOM 1391 C C . SER A 1 184 ? 15.959 -4.263 -37.164 1.00 95.69 184 SER A C 1
ATOM 1393 O O . SER A 1 184 ? 14.821 -3.977 -36.790 1.00 95.69 184 SER A O 1
ATOM 1395 N N . CYS A 1 185 ? 17.025 -4.025 -36.397 1.00 94.75 185 CYS A N 1
ATOM 1396 C CA . CYS A 1 185 ? 16.929 -3.405 -35.069 1.00 94.75 185 CYS A CA 1
ATOM 1397 C C . CYS A 1 185 ? 16.212 -2.041 -35.113 1.00 94.75 185 CYS A C 1
ATOM 1399 O O . CYS A 1 185 ? 15.445 -1.699 -34.215 1.00 94.75 185 CYS A O 1
ATOM 1401 N N . THR A 1 186 ? 16.396 -1.268 -36.188 1.00 94.31 186 THR A N 1
ATOM 1402 C CA . THR A 1 186 ? 15.646 -0.020 -36.413 1.00 94.31 186 THR A CA 1
ATOM 1403 C C . THR A 1 186 ? 14.137 -0.265 -36.485 1.00 94.31 186 THR A C 1
ATOM 1405 O O . THR A 1 186 ? 13.354 0.434 -35.844 1.00 94.31 186 THR A O 1
ATOM 1408 N N . GLU A 1 187 ? 13.711 -1.265 -37.252 1.00 92.94 187 GLU A N 1
ATOM 1409 C CA . GLU A 1 187 ? 12.295 -1.596 -37.389 1.00 92.94 187 GLU A CA 1
ATOM 1410 C C . GLU A 1 187 ? 11.720 -2.232 -36.117 1.00 92.94 187 GLU A C 1
ATOM 1412 O O . GLU A 1 187 ? 10.626 -1.852 -35.697 1.00 92.94 187 GLU A O 1
ATOM 1417 N N . ALA A 1 188 ? 12.471 -3.124 -35.465 1.00 93.19 188 ALA A N 1
ATOM 1418 C CA . ALA A 1 188 ? 12.091 -3.735 -34.195 1.00 93.19 188 ALA A CA 1
ATOM 1419 C C . ALA A 1 188 ? 11.791 -2.668 -33.137 1.00 93.19 188 ALA A C 1
ATOM 1421 O O . ALA A 1 188 ? 10.713 -2.682 -32.542 1.00 93.19 188 ALA A O 1
ATOM 1422 N N . TRP A 1 189 ? 12.683 -1.686 -32.960 1.00 92.94 189 TRP A N 1
ATOM 1423 C CA . TRP A 1 189 ? 12.462 -0.613 -31.992 1.00 92.94 189 TRP A CA 1
ATOM 1424 C C . TRP A 1 189 ? 11.233 0.230 -32.319 1.00 92.94 189 TRP A C 1
ATOM 1426 O O . TRP A 1 189 ? 10.470 0.558 -31.413 1.00 92.94 189 TRP A O 1
ATOM 1436 N N . ASN A 1 190 ? 10.985 0.553 -33.592 1.00 91.94 190 ASN A N 1
ATOM 1437 C CA . ASN A 1 190 ? 9.793 1.308 -33.992 1.00 91.94 190 ASN A CA 1
ATOM 1438 C C . ASN A 1 190 ? 8.493 0.548 -33.678 1.00 91.94 190 ASN A C 1
ATOM 1440 O O . ASN A 1 190 ? 7.507 1.157 -33.262 1.00 91.94 190 ASN A O 1
ATOM 1444 N N . ARG A 1 191 ? 8.489 -0.784 -33.829 1.00 91.06 191 ARG A N 1
ATOM 1445 C CA . ARG A 1 191 ? 7.344 -1.635 -33.470 1.00 91.06 191 ARG A CA 1
ATOM 1446 C C . ARG A 1 191 ? 7.176 -1.747 -31.949 1.00 91.06 191 ARG A C 1
ATOM 1448 O O . ARG A 1 191 ? 6.059 -1.600 -31.462 1.00 91.06 191 ARG A O 1
ATOM 1455 N N . ILE A 1 192 ? 8.266 -1.939 -31.200 1.00 90.38 192 ILE A N 1
ATOM 1456 C CA . ILE A 1 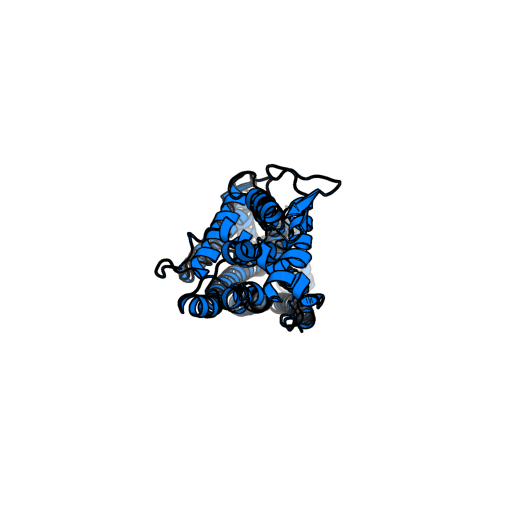192 ? 8.264 -2.032 -29.727 1.00 90.38 192 ILE A CA 1
ATOM 1457 C C . ILE A 1 192 ? 7.824 -0.711 -29.093 1.00 90.38 192 ILE A C 1
ATOM 1459 O O . ILE A 1 192 ? 6.875 -0.687 -28.311 1.00 90.38 192 ILE A O 1
ATOM 1463 N N . SER A 1 193 ? 8.477 0.397 -29.449 1.00 88.56 193 SER A N 1
ATOM 1464 C CA . SER A 1 193 ? 8.154 1.720 -28.897 1.00 88.56 193 SER A CA 1
ATOM 1465 C C . SER A 1 193 ? 6.733 2.162 -29.254 1.00 88.56 193 SER A C 1
ATOM 1467 O O . SER A 1 193 ? 6.072 2.779 -28.425 1.00 88.56 193 SER A O 1
ATOM 1469 N N . GLY A 1 194 ? 6.219 1.786 -30.432 1.00 85.94 194 GLY A N 1
ATOM 1470 C CA . GLY A 1 194 ? 4.819 2.009 -30.799 1.00 85.94 194 GLY A CA 1
ATOM 1471 C C . GLY A 1 194 ? 3.811 1.127 -30.048 1.00 85.94 194 GLY A C 1
ATOM 1472 O O . GLY A 1 194 ? 2.673 1.549 -29.852 1.00 85.94 194 GLY A O 1
ATOM 1473 N N . ALA A 1 195 ? 4.200 -0.075 -29.606 1.00 86.00 195 ALA A N 1
ATOM 1474 C CA . ALA A 1 195 ? 3.326 -0.975 -28.846 1.00 86.00 195 ALA A CA 1
ATOM 1475 C C . ALA A 1 195 ? 3.217 -0.596 -27.355 1.00 86.00 195 ALA A C 1
ATOM 1477 O O . ALA A 1 195 ? 2.189 -0.854 -26.718 1.00 86.00 195 ALA A O 1
ATOM 1478 N N . ILE A 1 196 ? 4.242 0.056 -26.796 1.00 86.38 196 ILE A N 1
ATOM 1479 C CA . ILE A 1 196 ? 4.230 0.591 -25.427 1.00 86.38 196 ILE A CA 1
ATOM 1480 C C . ILE A 1 196 ? 3.414 1.890 -25.408 1.00 86.38 196 ILE A C 1
ATOM 1482 O O . ILE A 1 196 ? 3.926 2.998 -25.548 1.00 86.38 196 ILE A O 1
ATOM 1486 N N . THR A 1 197 ? 2.104 1.738 -25.246 1.00 80.44 197 THR A N 1
ATOM 1487 C CA . THR A 1 197 ? 1.147 2.849 -25.177 1.00 80.44 197 THR A CA 1
ATOM 1488 C C . THR A 1 197 ? 0.833 3.237 -23.731 1.00 80.44 197 THR A C 1
ATOM 1490 O O . THR A 1 197 ? 0.836 2.392 -22.834 1.00 80.44 197 THR A O 1
ATOM 1493 N N . THR A 1 198 ? 0.536 4.520 -23.506 1.00 78.62 198 THR A N 1
ATOM 1494 C CA . THR A 1 198 ? 0.094 5.088 -22.219 1.00 78.62 198 THR A CA 1
ATOM 1495 C C . THR A 1 198 ? -1.347 5.607 -22.317 1.00 78.62 198 THR A C 1
ATOM 1497 O O . THR A 1 198 ? -1.886 5.757 -23.417 1.00 78.62 198 THR A O 1
ATOM 1500 N N . GLY A 1 199 ? -2.008 5.859 -21.181 1.00 71.12 199 GLY A N 1
ATOM 1501 C CA . GLY A 1 199 ? -3.396 6.333 -21.136 1.00 71.12 199 GLY A CA 1
ATOM 1502 C C . GLY A 1 199 ? -4.481 5.238 -21.073 1.00 71.12 199 GLY A C 1
ATOM 1503 O O . GLY A 1 199 ? -4.170 4.056 -20.892 1.00 71.12 199 GLY A O 1
ATOM 1504 N N . PRO A 1 200 ? -5.773 5.616 -21.184 1.00 66.25 200 PRO A N 1
ATOM 1505 C CA . PRO A 1 200 ? -6.900 4.719 -20.925 1.00 66.25 200 PRO A CA 1
ATOM 1506 C C . PRO A 1 200 ? -6.975 3.512 -21.878 1.00 66.25 200 PRO A C 1
ATOM 1508 O O . PRO A 1 200 ? -6.953 3.671 -23.094 1.00 66.25 200 PRO A O 1
ATOM 1511 N N . GLY A 1 201 ? -7.116 2.302 -21.341 1.00 70.44 201 GLY A N 1
ATOM 1512 C CA . GLY A 1 201 ? -7.161 1.026 -22.058 1.00 70.44 201 GLY A CA 1
ATOM 1513 C C . GLY A 1 201 ? -5.793 0.442 -22.428 1.00 70.44 201 GLY A C 1
ATOM 1514 O O . GLY A 1 201 ? -5.743 -0.688 -22.928 1.00 70.44 201 GLY A O 1
ATOM 1515 N N . SER A 1 202 ? -4.701 1.169 -22.173 1.00 83.31 202 SER A N 1
ATOM 1516 C CA . SER A 1 202 ? -3.342 0.765 -22.546 1.00 83.31 202 SER A CA 1
ATOM 1517 C C . SER A 1 202 ? -2.821 -0.429 -21.740 1.00 83.31 202 SER A C 1
ATOM 1519 O O . SER A 1 202 ? -3.346 -0.786 -20.679 1.00 83.31 202 SER A O 1
ATOM 1521 N N . ALA A 1 203 ? -1.752 -1.058 -22.234 1.00 81.12 203 ALA A N 1
ATOM 1522 C CA . ALA A 1 203 ? -1.071 -2.119 -21.497 1.00 81.12 203 ALA A CA 1
ATOM 1523 C C . ALA A 1 203 ? -0.487 -1.596 -20.172 1.00 81.12 203 ALA A C 1
ATOM 1525 O O . ALA A 1 203 ? -0.587 -2.280 -19.154 1.00 81.12 203 ALA A O 1
ATOM 1526 N N . VAL A 1 204 ? 0.025 -0.360 -20.157 1.00 85.00 204 VAL A N 1
ATOM 1527 C CA . VAL A 1 204 ? 0.547 0.299 -18.949 1.00 85.00 204 VAL A CA 1
ATOM 1528 C C . VAL A 1 204 ? -0.566 0.521 -17.921 1.00 85.00 204 VAL A C 1
ATOM 1530 O O . VAL A 1 204 ? -0.405 0.173 -16.750 1.00 85.00 204 VAL A O 1
ATOM 1533 N N . GLU A 1 205 ? -1.742 0.994 -18.343 1.00 84.75 205 GLU A N 1
ATOM 1534 C CA . GLU A 1 205 ? -2.867 1.184 -17.421 1.00 84.75 205 GLU A CA 1
ATOM 1535 C C . GLU A 1 205 ? -3.374 -0.146 -16.846 1.00 84.75 205 GLU A C 1
ATOM 1537 O O . GLU A 1 205 ? -3.701 -0.228 -15.658 1.00 84.75 205 GLU A O 1
ATOM 1542 N N . LYS A 1 206 ? -3.405 -1.219 -17.649 1.00 84.94 206 LYS A N 1
ATOM 1543 C CA . LYS A 1 206 ? -3.752 -2.559 -17.149 1.00 84.94 206 LYS A CA 1
ATOM 1544 C C . LYS A 1 206 ? -2.813 -2.999 -16.022 1.00 84.94 206 LYS A C 1
ATOM 1546 O O . LYS A 1 206 ? -3.281 -3.632 -15.079 1.00 84.94 206 LYS A O 1
ATOM 1551 N N . ARG A 1 207 ? -1.529 -2.628 -16.074 1.00 84.00 207 ARG A N 1
ATOM 1552 C CA . ARG A 1 207 ? -0.550 -2.929 -15.014 1.00 84.00 207 ARG A CA 1
ATOM 1553 C C . ARG A 1 207 ? -0.788 -2.119 -13.756 1.00 84.00 207 ARG A C 1
ATOM 1555 O O . ARG A 1 207 ? -0.863 -2.694 -12.678 1.00 84.00 207 ARG A O 1
ATOM 1562 N N . ILE A 1 208 ? -1.019 -0.818 -13.895 1.00 86.56 208 ILE A N 1
ATOM 1563 C CA . ILE A 1 208 ? -1.421 0.031 -12.766 1.00 86.56 208 ILE A CA 1
ATOM 1564 C C . ILE A 1 208 ? -2.685 -0.536 -12.105 1.00 86.56 208 ILE A C 1
ATOM 1566 O O . ILE A 1 208 ? -2.777 -0.621 -10.881 1.00 86.56 208 ILE A O 1
ATOM 1570 N N . ARG A 1 209 ? -3.653 -0.988 -12.911 1.00 85.69 209 ARG A N 1
ATOM 1571 C CA . ARG A 1 209 ? -4.881 -1.612 -12.416 1.00 85.69 209 ARG A CA 1
ATOM 1572 C C . ARG A 1 209 ? -4.616 -2.917 -11.673 1.00 85.69 209 ARG A C 1
ATOM 1574 O O . ARG A 1 209 ? -5.195 -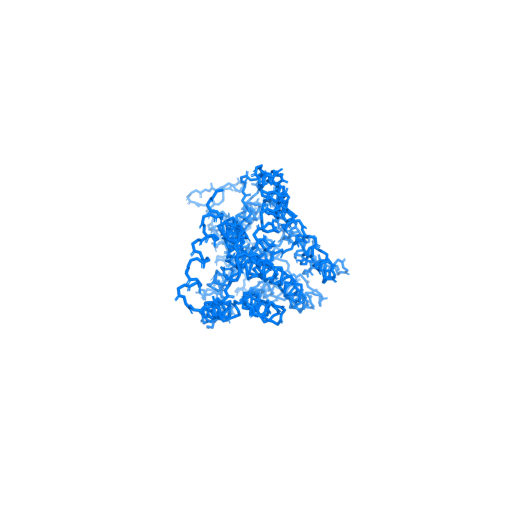3.105 -10.607 1.00 85.69 209 ARG A O 1
ATOM 1581 N N . ASN A 1 210 ? -3.782 -3.801 -12.210 1.00 84.38 210 ASN A N 1
ATOM 1582 C CA . ASN A 1 210 ? -3.450 -5.066 -11.557 1.00 84.38 210 ASN A CA 1
ATOM 1583 C C . ASN A 1 210 ? -2.720 -4.831 -10.229 1.00 84.38 210 ASN A C 1
ATOM 1585 O O . ASN A 1 210 ? -3.163 -5.363 -9.216 1.00 84.38 210 ASN A O 1
ATOM 1589 N N . ALA A 1 211 ? -1.754 -3.912 -10.185 1.00 83.56 211 ALA A N 1
ATOM 1590 C CA . ALA A 1 211 ? -1.068 -3.529 -8.954 1.00 83.56 211 ALA A CA 1
ATOM 1591 C C . ALA A 1 211 ? -2.038 -2.998 -7.884 1.00 83.56 211 ALA A C 1
ATOM 1593 O O . ALA A 1 211 ? -1.946 -3.365 -6.712 1.00 83.56 211 ALA A O 1
ATOM 1594 N N . CYS A 1 212 ? -3.015 -2.177 -8.284 1.00 84.75 212 CYS A N 1
ATOM 1595 C CA . CYS A 1 212 ? -4.073 -1.706 -7.392 1.00 84.75 212 CYS A CA 1
ATOM 1596 C C . CYS A 1 212 ? -4.977 -2.845 -6.892 1.00 84.75 212 CYS A C 1
ATOM 1598 O O . CYS A 1 212 ? -5.320 -2.882 -5.710 1.00 84.75 212 CYS A O 1
ATOM 1600 N N . LEU A 1 213 ? -5.345 -3.794 -7.759 1.00 83.06 213 LEU A N 1
ATOM 1601 C CA . LEU A 1 213 ? -6.123 -4.974 -7.365 1.00 83.06 213 LEU A CA 1
ATOM 1602 C C . LEU A 1 213 ? -5.336 -5.849 -6.376 1.00 83.06 213 LEU A C 1
ATOM 1604 O O . LEU A 1 213 ? -5.888 -6.253 -5.353 1.00 83.06 213 LEU A O 1
ATOM 1608 N N . SER A 1 214 ? -4.046 -6.071 -6.636 1.00 79.69 214 SER A N 1
ATOM 1609 C CA . SER A 1 214 ? -3.116 -6.811 -5.773 1.00 79.69 214 SER A CA 1
ATOM 1610 C C . SER A 1 214 ? -2.897 -6.126 -4.418 1.00 79.69 214 SER A C 1
ATOM 1612 O O . SER A 1 214 ? -2.728 -6.802 -3.406 1.00 79.69 214 SER A O 1
ATOM 1614 N N . ALA A 1 215 ? -2.983 -4.794 -4.368 1.00 76.44 215 ALA A N 1
ATOM 1615 C CA . ALA A 1 215 ? -2.981 -4.002 -3.134 1.00 76.44 215 ALA A CA 1
ATOM 1616 C C . ALA A 1 215 ? -4.355 -3.947 -2.421 1.00 76.44 215 ALA A C 1
ATOM 1618 O O . ALA A 1 215 ? -4.515 -3.247 -1.419 1.00 76.44 215 ALA A O 1
ATOM 1619 N N . GLY A 1 216 ? -5.368 -4.671 -2.918 1.00 74.94 216 GLY A N 1
ATOM 1620 C CA . GLY A 1 216 ? -6.681 -4.803 -2.278 1.00 74.94 216 GLY A CA 1
ATOM 1621 C C . GLY A 1 216 ? -7.693 -3.702 -2.618 1.00 74.94 216 GLY A C 1
ATOM 1622 O O . GLY A 1 216 ? -8.707 -3.570 -1.928 1.00 74.94 216 GLY A O 1
ATOM 1623 N N . PHE A 1 217 ? -7.460 -2.910 -3.669 1.00 76.56 217 PHE A N 1
ATOM 1624 C CA . PHE A 1 217 ? -8.458 -1.974 -4.192 1.00 76.56 217 PHE A CA 1
ATOM 1625 C C . PHE A 1 217 ? -9.421 -2.718 -5.126 1.00 76.56 217 PHE A C 1
ATOM 1627 O O . PHE A 1 217 ? -9.154 -2.897 -6.310 1.00 76.56 217 PHE A O 1
ATOM 1634 N N . PHE A 1 218 ? -10.547 -3.183 -4.584 1.00 66.31 218 PHE A N 1
ATOM 1635 C CA . PHE A 1 218 ? -11.523 -3.988 -5.326 1.00 66.31 218 PHE A CA 1
ATOM 1636 C C . PHE A 1 218 ? -12.313 -3.179 -6.363 1.00 66.31 218 PHE A C 1
ATOM 1638 O O . PHE A 1 218 ? -12.667 -2.025 -6.127 1.00 66.31 218 PHE A O 1
ATOM 1645 N N . ALA A 1 219 ? -12.649 -3.820 -7.486 1.00 55.78 219 ALA A N 1
ATOM 1646 C CA . ALA A 1 219 ? -13.449 -3.234 -8.567 1.00 55.78 219 ALA A CA 1
ATOM 1647 C C . ALA A 1 219 ? -14.973 -3.263 -8.314 1.00 55.78 219 ALA A C 1
ATOM 1649 O O . ALA A 1 219 ? -15.716 -2.550 -8.985 1.00 55.78 219 ALA A O 1
ATOM 1650 N N . GLU A 1 220 ? -15.452 -4.068 -7.356 1.00 51.44 220 GLU A N 1
ATOM 1651 C CA . GLU A 1 220 ? -16.890 -4.248 -7.069 1.00 51.44 220 GLU A CA 1
ATOM 1652 C C . GLU A 1 220 ? -17.572 -2.977 -6.529 1.00 51.44 220 GLU A C 1
ATOM 1654 O O . GLU A 1 220 ? -18.786 -2.823 -6.626 1.00 51.44 220 GLU A O 1
ATOM 1659 N N . SER A 1 221 ? -16.787 -2.037 -6.003 1.00 48.91 221 SER A N 1
ATOM 1660 C CA . SER A 1 221 ? -17.214 -0.735 -5.481 1.00 48.91 221 SER A CA 1
ATOM 1661 C C . SER A 1 221 ? -17.339 0.371 -6.545 1.00 48.91 221 SER A C 1
ATOM 1663 O O . SER A 1 221 ? -17.656 1.512 -6.206 1.00 48.91 221 SER A O 1
ATOM 1665 N N . GLY A 1 222 ? -17.112 0.054 -7.826 1.00 53.81 222 GLY A N 1
ATOM 1666 C CA . GLY A 1 222 ? -17.111 1.008 -8.941 1.00 53.81 222 GLY A CA 1
ATOM 1667 C C . GLY A 1 222 ? -15.752 1.683 -9.176 1.00 53.81 222 GLY A C 1
ATOM 1668 O O . GLY A 1 222 ? -14.794 1.471 -8.439 1.00 53.81 222 GLY A O 1
ATOM 1669 N N . ASN A 1 223 ? -15.662 2.532 -10.209 1.00 66.62 223 ASN A N 1
ATOM 1670 C CA . ASN A 1 223 ? -14.419 3.200 -10.648 1.00 66.62 223 ASN A CA 1
ATOM 1671 C C . ASN A 1 223 ? -13.724 4.064 -9.569 1.00 66.62 223 ASN A C 1
ATOM 1673 O O . ASN A 1 223 ? -12.576 4.463 -9.759 1.00 66.62 223 ASN A O 1
ATOM 1677 N N . LEU A 1 224 ? -14.397 4.364 -8.452 1.00 70.75 224 LEU A N 1
ATOM 1678 C CA . LEU A 1 224 ? -13.918 5.277 -7.412 1.00 70.75 224 LEU A CA 1
ATOM 1679 C C . LEU A 1 224 ? -12.748 4.702 -6.593 1.00 70.75 224 LEU A C 1
ATOM 1681 O O . LEU A 1 224 ? -11.788 5.419 -6.327 1.00 70.75 224 LEU A O 1
ATOM 1685 N N . SER A 1 225 ? -12.785 3.413 -6.234 1.00 74.38 225 SER A N 1
ATOM 1686 C CA . SER A 1 225 ? -11.711 2.757 -5.463 1.00 74.38 225 SER A CA 1
ATOM 1687 C C . SER A 1 225 ? -10.408 2.674 -6.260 1.00 74.38 225 SER A C 1
ATOM 1689 O O . SER A 1 225 ? -9.324 2.907 -5.726 1.00 74.38 225 SER A O 1
ATOM 1691 N N . LEU A 1 226 ? -10.516 2.383 -7.557 1.00 79.06 226 LEU A N 1
ATOM 1692 C CA . LEU A 1 226 ? -9.376 2.320 -8.459 1.00 79.06 226 LEU A CA 1
ATOM 1693 C C . LEU A 1 226 ? -8.772 3.710 -8.687 1.00 79.06 226 LEU A C 1
ATOM 1695 O O . LEU A 1 226 ? -7.551 3.841 -8.703 1.00 79.06 226 LEU A O 1
ATOM 1699 N N . GLN A 1 227 ? -9.608 4.745 -8.819 1.00 81.62 227 GLN A N 1
ATOM 1700 C CA . GLN A 1 227 ? -9.116 6.120 -8.907 1.00 81.62 227 GLN A CA 1
ATOM 1701 C C . GLN A 1 227 ? -8.428 6.564 -7.617 1.00 81.62 227 GLN A C 1
ATOM 1703 O O . GLN A 1 227 ? -7.342 7.124 -7.685 1.00 81.62 227 GLN A O 1
ATOM 1708 N N . ALA A 1 228 ? -8.959 6.206 -6.444 1.00 79.44 228 ALA A N 1
ATOM 1709 C CA . ALA A 1 228 ? -8.287 6.482 -5.176 1.00 79.44 228 ALA A CA 1
ATOM 1710 C C . ALA A 1 228 ? -6.882 5.848 -5.104 1.00 79.44 228 ALA A C 1
ATOM 1712 O O . ALA A 1 228 ? -5.946 6.486 -4.619 1.00 79.44 228 ALA A O 1
ATOM 1713 N N . CYS A 1 229 ? -6.708 4.626 -5.629 1.00 83.81 229 CYS A N 1
ATOM 1714 C CA . CYS A 1 229 ? -5.393 3.986 -5.746 1.00 83.81 229 CYS A CA 1
ATOM 1715 C C . CYS A 1 229 ? -4.462 4.722 -6.721 1.00 83.81 229 CYS A C 1
ATOM 1717 O O . CYS A 1 229 ? -3.300 4.970 -6.398 1.00 83.81 229 CYS A O 1
ATOM 1719 N N . LYS A 1 230 ? -4.964 5.104 -7.901 1.00 83.88 230 LYS A N 1
ATOM 1720 C CA . LYS A 1 230 ? -4.184 5.867 -8.885 1.00 83.88 230 LYS A CA 1
ATOM 1721 C C . LYS A 1 230 ? -3.742 7.212 -8.320 1.00 83.88 230 LYS A C 1
ATOM 1723 O O . LYS A 1 230 ? -2.557 7.515 -8.357 1.00 83.88 230 LYS A O 1
ATOM 1728 N N . ASP A 1 231 ? -4.651 7.960 -7.703 1.00 82.19 231 ASP A N 1
ATOM 1729 C CA . ASP A 1 231 ? -4.348 9.238 -7.056 1.00 82.19 231 ASP A CA 1
ATOM 1730 C C . ASP A 1 231 ? -3.298 9.071 -5.953 1.00 82.19 231 ASP A C 1
ATOM 1732 O O . ASP A 1 231 ? -2.392 9.890 -5.795 1.00 82.19 231 ASP A O 1
ATOM 1736 N N . MET A 1 232 ? -3.398 7.986 -5.188 1.00 78.56 232 MET A N 1
ATOM 1737 C CA . MET A 1 232 ? -2.435 7.637 -4.155 1.00 78.56 232 MET A CA 1
ATOM 1738 C C . MET A 1 232 ? -1.046 7.336 -4.728 1.00 78.56 232 MET A C 1
ATOM 1740 O O . MET A 1 232 ? -0.061 7.864 -4.207 1.00 78.56 232 MET A O 1
ATOM 1744 N N . LEU A 1 233 ? -0.951 6.525 -5.784 1.00 80.75 233 LEU A N 1
ATOM 1745 C CA . LEU A 1 233 ? 0.306 6.238 -6.478 1.00 80.75 233 LEU A CA 1
ATOM 1746 C C . LEU A 1 233 ? 0.904 7.515 -7.081 1.00 80.75 233 LEU A C 1
ATOM 1748 O O . LEU A 1 233 ? 2.083 7.799 -6.869 1.00 80.75 233 LEU A O 1
ATOM 1752 N N . SER A 1 234 ? 0.084 8.339 -7.736 1.00 80.94 234 SER A N 1
ATOM 1753 C CA . SER A 1 234 ? 0.498 9.627 -8.297 1.00 80.94 234 SER A CA 1
ATOM 1754 C C . SER A 1 234 ? 1.030 10.578 -7.225 1.00 80.94 234 SER A C 1
ATOM 1756 O O . SER A 1 234 ? 2.047 11.232 -7.446 1.00 80.94 234 SER A O 1
ATOM 1758 N N . ARG A 1 235 ? 0.428 10.614 -6.025 1.00 76.44 235 ARG A N 1
ATOM 1759 C CA . ARG A 1 235 ? 0.963 11.380 -4.881 1.00 76.44 235 ARG A CA 1
ATOM 1760 C C . ARG A 1 235 ? 2.321 10.855 -4.402 1.00 76.44 235 ARG A C 1
ATOM 1762 O O . ARG A 1 235 ? 3.201 11.661 -4.106 1.00 76.44 235 ARG A O 1
ATOM 1769 N N . HIS A 1 236 ? 2.519 9.536 -4.345 1.00 73.94 236 HIS A N 1
ATOM 1770 C CA . HIS A 1 236 ? 3.809 8.948 -3.951 1.00 73.94 236 HIS A CA 1
ATOM 1771 C C . HIS A 1 236 ? 4.906 9.247 -4.981 1.00 73.94 236 HIS A C 1
ATOM 1773 O O . HIS A 1 236 ? 6.020 9.609 -4.607 1.00 73.94 236 HIS A O 1
ATOM 1779 N N . ILE A 1 237 ? 4.585 9.176 -6.273 1.00 74.38 237 ILE A N 1
ATOM 1780 C CA . ILE A 1 237 ? 5.518 9.518 -7.356 1.00 74.38 237 ILE A CA 1
ATOM 1781 C C . ILE A 1 237 ? 5.818 11.022 -7.364 1.00 74.38 237 ILE A C 1
ATOM 1783 O O . ILE A 1 237 ? 6.970 11.423 -7.515 1.00 74.38 237 ILE A O 1
ATOM 1787 N N . ALA A 1 238 ? 4.817 11.871 -7.114 1.00 71.69 238 ALA A N 1
ATOM 1788 C CA . ALA A 1 238 ? 5.016 13.313 -6.982 1.00 71.69 238 ALA A CA 1
ATOM 1789 C C . ALA A 1 238 ? 5.942 13.680 -5.805 1.00 71.69 238 ALA A C 1
ATOM 1791 O O . ALA A 1 238 ? 6.718 14.628 -5.913 1.00 71.69 238 ALA A O 1
ATOM 1792 N N . PHE A 1 239 ? 5.909 12.918 -4.706 1.00 68.38 239 PHE A N 1
ATOM 1793 C CA . PHE A 1 239 ? 6.846 13.093 -3.591 1.00 68.38 239 PHE A CA 1
ATOM 1794 C C . PHE A 1 239 ? 8.289 12.756 -3.974 1.00 68.38 239 PHE A C 1
ATOM 1796 O O . PHE A 1 239 ? 9.206 13.491 -3.619 1.00 68.38 239 PHE A O 1
ATOM 1803 N N . ILE A 1 240 ? 8.487 11.673 -4.731 1.00 65.38 240 ILE A N 1
ATOM 1804 C CA . ILE A 1 240 ? 9.804 11.303 -5.273 1.00 65.38 240 ILE A CA 1
ATOM 1805 C C . ILE A 1 240 ? 10.343 12.416 -6.189 1.00 65.38 240 ILE A C 1
ATOM 1807 O O . ILE A 1 240 ? 11.549 12.648 -6.232 1.00 65.38 240 ILE A O 1
ATOM 1811 N N . LYS A 1 241 ? 9.444 13.124 -6.881 1.00 64.62 241 LYS A N 1
ATOM 1812 C CA . LYS A 1 241 ? 9.756 14.154 -7.869 1.00 64.62 241 LYS A CA 1
ATOM 1813 C C . LYS A 1 241 ? 10.121 15.519 -7.272 1.00 64.62 241 LYS A C 1
ATOM 1815 O O . LYS A 1 241 ? 11.026 16.129 -7.786 1.00 64.62 241 LYS A O 1
ATOM 1820 N N . ASP A 1 242 ? 9.489 16.048 -6.230 1.00 55.41 242 ASP A N 1
ATOM 1821 C CA . ASP A 1 242 ? 9.550 17.502 -5.929 1.00 55.41 242 ASP A CA 1
ATOM 1822 C C . ASP A 1 242 ? 9.091 18.389 -7.111 1.00 55.41 242 ASP A C 1
ATOM 1824 O O . ASP A 1 242 ? 9.615 18.368 -8.224 1.00 55.41 242 ASP A O 1
ATOM 1828 N N . ALA A 1 243 ? 8.091 19.233 -6.875 1.00 45.91 243 ALA A N 1
ATOM 1829 C CA . ALA A 1 243 ? 7.588 20.158 -7.888 1.00 45.91 243 ALA A CA 1
ATOM 1830 C C . ALA A 1 243 ? 8.569 21.307 -8.216 1.00 45.91 243 ALA A C 1
ATOM 1832 O O . ALA A 1 243 ? 8.329 22.043 -9.171 1.00 45.91 243 ALA A O 1
ATOM 1833 N N . SER A 1 244 ? 9.647 21.482 -7.439 1.00 40.25 244 SER A N 1
ATOM 1834 C CA . SER A 1 244 ? 10.610 22.587 -7.580 1.00 40.25 244 SER A CA 1
ATOM 1835 C C . SER A 1 244 ? 11.844 22.280 -8.443 1.00 40.25 244 SER A C 1
ATOM 1837 O O . SER A 1 244 ? 12.628 23.189 -8.723 1.00 40.25 244 SER A O 1
ATOM 1839 N N . ILE A 1 245 ? 12.013 21.036 -8.904 1.00 43.34 245 ILE A N 1
ATOM 1840 C CA . ILE A 1 245 ? 13.186 20.598 -9.671 1.00 43.34 245 ILE A CA 1
ATOM 1841 C C . ILE A 1 245 ? 12.759 20.282 -11.108 1.00 43.34 245 ILE A C 1
ATOM 1843 O O . ILE A 1 245 ? 11.887 19.449 -11.355 1.00 43.34 245 ILE A O 1
ATOM 1847 N N . SER A 1 246 ? 13.362 20.979 -12.074 1.00 39.09 246 SER A N 1
ATOM 1848 C CA . SER A 1 246 ? 13.139 20.722 -13.497 1.00 39.09 246 SER A CA 1
ATOM 1849 C C . SER A 1 246 ? 14.029 19.564 -13.938 1.00 39.09 246 SER A C 1
ATOM 1851 O O . SER A 1 246 ? 15.235 19.720 -14.118 1.00 39.09 246 SER A O 1
ATOM 1853 N N . TYR A 1 247 ? 13.426 18.389 -14.071 1.00 47.66 247 TYR A N 1
ATOM 1854 C CA . TYR A 1 247 ? 14.083 17.191 -14.573 1.00 47.66 247 TYR A CA 1
ATOM 1855 C C . TYR A 1 247 ? 14.272 17.306 -16.084 1.00 47.66 247 TYR A C 1
ATOM 1857 O O . TYR A 1 247 ? 13.312 17.540 -16.822 1.00 47.66 247 TYR A O 1
ATOM 1865 N N . GLY A 1 248 ? 15.508 17.149 -16.555 1.00 43.34 248 GLY A N 1
ATOM 1866 C CA . GLY A 1 248 ? 15.835 17.127 -17.978 1.00 43.34 248 GLY A CA 1
ATOM 1867 C C . GLY A 1 248 ? 15.294 15.869 -18.656 1.00 43.34 248 GLY A C 1
ATOM 1868 O O . GLY A 1 248 ? 16.055 14.953 -18.924 1.00 43.34 248 GLY A O 1
ATOM 1869 N N . GLY A 1 249 ? 13.982 15.812 -18.903 1.00 46.69 249 GLY A N 1
ATOM 1870 C CA . GLY A 1 249 ? 13.329 14.676 -19.558 1.00 46.69 249 GLY A CA 1
ATOM 1871 C C . GLY A 1 249 ? 11.895 14.433 -19.086 1.00 46.69 249 GLY A C 1
ATOM 1872 O O . GLY A 1 249 ? 11.632 13.473 -18.373 1.00 46.69 249 GLY A O 1
ATOM 1873 N N . GLY A 1 250 ? 10.956 15.289 -19.502 1.00 50.03 250 GLY A N 1
ATOM 1874 C CA . GLY A 1 250 ? 9.517 14.986 -19.500 1.00 50.03 250 GLY A CA 1
ATOM 1875 C C . GLY A 1 250 ? 8.747 15.090 -18.172 1.00 50.03 250 GLY A C 1
ATOM 1876 O O . GLY A 1 250 ? 9.287 15.248 -17.077 1.00 50.03 250 GLY A O 1
ATOM 1877 N N . THR A 1 251 ? 7.418 15.034 -18.293 1.00 51.12 251 THR A N 1
ATOM 1878 C CA . THR A 1 251 ? 6.462 15.035 -17.178 1.00 51.12 251 THR A CA 1
ATOM 1879 C C . THR A 1 251 ? 6.425 13.647 -16.532 1.00 51.12 251 THR A C 1
ATOM 1881 O O . THR A 1 251 ? 5.950 12.702 -17.152 1.00 51.12 251 THR A O 1
ATOM 1884 N N . TYR A 1 252 ? 6.892 13.516 -15.286 1.00 59.38 252 TYR A N 1
ATOM 1885 C CA . TYR A 1 252 ? 6.787 12.261 -14.526 1.00 59.38 252 TYR A CA 1
ATOM 1886 C C . TYR A 1 252 ? 5.365 12.077 -14.004 1.00 59.38 252 TYR A C 1
ATOM 1888 O O . TYR A 1 252 ? 5.017 12.585 -12.936 1.00 59.38 252 TYR A O 1
ATOM 1896 N N . ASP A 1 253 ? 4.553 11.407 -14.808 1.00 74.81 253 ASP A N 1
ATOM 1897 C CA . ASP A 1 253 ? 3.246 10.864 -14.444 1.00 74.81 253 ASP A CA 1
ATOM 1898 C C . ASP A 1 253 ? 3.375 9.369 -14.088 1.00 74.81 253 ASP A C 1
ATOM 1900 O O . ASP A 1 253 ? 4.370 8.721 -14.436 1.00 74.81 253 ASP A O 1
ATOM 1904 N N . LEU A 1 254 ? 2.371 8.811 -13.416 1.00 80.56 254 LEU A N 1
ATOM 1905 C CA . LEU A 1 254 ? 2.268 7.402 -13.039 1.00 80.56 254 LEU A CA 1
ATOM 1906 C C . LEU A 1 254 ? 2.557 6.454 -14.215 1.00 80.56 254 LEU A C 1
ATOM 1908 O O . LEU A 1 254 ? 3.285 5.474 -14.051 1.00 80.56 254 LEU A O 1
ATOM 1912 N N . ASP A 1 255 ? 2.075 6.786 -15.412 1.00 83.81 255 ASP A N 1
ATOM 1913 C CA . ASP A 1 255 ? 2.313 6.010 -16.634 1.00 83.81 255 ASP A CA 1
ATOM 1914 C C . ASP A 1 255 ? 3.795 6.002 -17.043 1.00 83.81 255 ASP A C 1
ATOM 1916 O O . ASP A 1 255 ? 4.369 4.953 -17.349 1.00 83.81 255 ASP A O 1
ATOM 1920 N N . SER A 1 256 ? 4.446 7.168 -17.005 1.00 80.44 256 SER A N 1
ATOM 1921 C CA . SER A 1 256 ? 5.868 7.295 -17.346 1.00 80.44 256 SER A CA 1
ATOM 1922 C C . SER A 1 256 ? 6.755 6.558 -16.341 1.00 80.44 256 SER A C 1
ATOM 1924 O O . SER A 1 256 ? 7.684 5.856 -16.735 1.00 80.44 256 SER A O 1
ATOM 1926 N N . PHE A 1 257 ? 6.423 6.636 -15.049 1.00 81.81 257 PHE A N 1
ATOM 1927 C CA . PHE A 1 257 ? 7.128 5.917 -13.993 1.00 81.81 257 PHE A CA 1
ATOM 1928 C C . PHE A 1 257 ? 6.993 4.401 -14.170 1.00 81.81 257 PHE A C 1
ATOM 1930 O O . PHE A 1 257 ? 7.988 3.681 -14.135 1.00 81.81 257 PHE A O 1
ATOM 1937 N N . THR A 1 258 ? 5.773 3.927 -14.433 1.00 86.00 258 THR A N 1
ATOM 1938 C CA . THR A 1 258 ? 5.490 2.506 -14.683 1.00 86.00 258 THR A CA 1
ATOM 1939 C C . THR A 1 258 ? 6.263 1.992 -15.900 1.00 86.00 258 THR A C 1
ATOM 1941 O O . THR A 1 258 ? 6.835 0.906 -15.858 1.00 86.00 258 THR A O 1
ATOM 1944 N N . THR A 1 259 ? 6.354 2.798 -16.960 1.00 86.44 259 THR A N 1
ATOM 1945 C CA . THR A 1 259 ? 7.096 2.450 -18.181 1.00 86.44 259 THR A CA 1
ATOM 1946 C C . THR A 1 259 ? 8.607 2.351 -17.934 1.00 86.44 259 THR A C 1
ATOM 1948 O O . THR A 1 259 ? 9.238 1.373 -18.334 1.00 86.44 259 THR A O 1
ATOM 1951 N N . LYS A 1 260 ? 9.209 3.314 -17.221 1.00 83.75 260 LYS A N 1
ATOM 1952 C CA . LYS A 1 260 ? 10.640 3.256 -16.849 1.00 83.75 260 LYS A CA 1
ATOM 1953 C C . LYS A 1 260 ? 10.943 2.067 -15.942 1.00 83.75 260 LYS A C 1
ATOM 1955 O O . LYS A 1 260 ? 11.987 1.421 -16.065 1.00 83.75 260 LYS A O 1
ATOM 1960 N N . LEU A 1 261 ? 10.010 1.754 -15.048 1.00 84.38 261 LEU A N 1
ATOM 1961 C CA . LEU A 1 261 ? 10.122 0.610 -14.162 1.00 84.38 261 LEU A CA 1
ATOM 1962 C C . LEU A 1 261 ? 10.075 -0.716 -14.933 1.00 84.38 261 LEU A C 1
ATOM 1964 O O . LEU A 1 261 ? 10.871 -1.608 -14.644 1.00 84.38 261 LEU A O 1
ATOM 1968 N N . TYR A 1 262 ? 9.223 -0.809 -15.956 1.00 86.94 262 TYR A N 1
ATOM 1969 C CA . TYR A 1 262 ? 9.179 -1.951 -16.868 1.00 86.94 262 TYR A CA 1
ATOM 1970 C C . TYR A 1 262 ? 10.520 -2.197 -17.562 1.00 86.94 262 TYR A C 1
ATOM 1972 O O . TYR A 1 262 ? 11.103 -3.277 -17.432 1.00 86.94 262 TYR A O 1
ATOM 1980 N N . PHE A 1 263 ? 11.076 -1.164 -18.197 1.00 86.50 263 PHE A N 1
ATOM 1981 C CA . PHE A 1 263 ? 12.389 -1.255 -18.835 1.00 86.50 263 PHE A CA 1
ATOM 1982 C C . PHE A 1 263 ? 13.501 -1.640 -17.853 1.00 86.50 263 PHE A C 1
ATOM 1984 O O . PHE A 1 263 ? 14.331 -2.497 -18.153 1.00 86.50 263 PHE A O 1
ATOM 1991 N N . THR A 1 264 ? 13.493 -1.054 -16.654 1.00 84.50 264 THR A N 1
ATOM 1992 C CA . THR A 1 264 ? 14.457 -1.378 -15.593 1.00 84.50 264 THR A CA 1
ATOM 1993 C C . THR A 1 264 ? 14.416 -2.857 -15.221 1.00 84.50 264 THR A C 1
ATOM 1995 O O . THR A 1 264 ? 15.457 -3.504 -15.123 1.00 84.50 264 THR A O 1
ATOM 1998 N N . ARG A 1 265 ? 13.217 -3.416 -15.025 1.00 83.12 265 ARG A N 1
ATOM 1999 C CA . ARG A 1 265 ? 13.047 -4.826 -14.654 1.00 83.12 265 ARG A CA 1
ATOM 2000 C C . ARG A 1 265 ? 13.481 -5.771 -15.773 1.00 83.12 265 ARG A C 1
ATOM 2002 O O . ARG A 1 265 ? 14.033 -6.824 -15.463 1.00 83.12 265 ARG A O 1
ATOM 2009 N N . ARG A 1 266 ? 13.268 -5.395 -17.038 1.00 83.75 266 ARG A N 1
ATOM 2010 C CA . ARG A 1 266 ? 13.745 -6.173 -18.188 1.00 83.75 266 ARG A CA 1
ATOM 2011 C C . ARG A 1 266 ? 15.262 -6.173 -18.304 1.00 83.75 266 ARG A C 1
ATOM 2013 O O . ARG A 1 266 ? 15.848 -7.241 -18.385 1.00 83.75 266 ARG A O 1
ATOM 2020 N N . ILE A 1 267 ? 15.912 -5.019 -18.185 1.00 81.31 267 ILE A N 1
ATOM 2021 C CA . ILE A 1 267 ? 17.382 -4.950 -18.176 1.00 81.31 267 ILE A CA 1
ATOM 2022 C C . ILE A 1 267 ? 17.977 -5.765 -17.008 1.00 81.31 267 ILE A C 1
ATOM 2024 O O . ILE A 1 267 ? 18.950 -6.488 -17.209 1.00 81.31 267 ILE A O 1
ATOM 2028 N N . ASP A 1 268 ? 17.392 -5.693 -15.803 1.00 78.19 268 ASP A N 1
ATOM 2029 C CA . ASP A 1 268 ? 17.862 -6.458 -14.630 1.00 78.19 268 ASP A CA 1
ATOM 2030 C C . ASP A 1 268 ? 17.781 -7.976 -14.839 1.00 78.19 268 ASP A C 1
ATOM 2032 O O . ASP A 1 268 ? 18.634 -8.703 -14.334 1.00 78.19 268 ASP A O 1
ATOM 2036 N N . TYR A 1 269 ? 16.791 -8.462 -15.594 1.00 76.62 269 TYR A N 1
ATOM 2037 C CA . TYR A 1 269 ? 16.685 -9.877 -15.954 1.00 76.62 269 TYR A CA 1
ATOM 2038 C C . TYR A 1 269 ? 17.925 -10.340 -16.740 1.00 76.62 269 TYR A C 1
ATOM 2040 O O . TYR A 1 269 ? 18.642 -11.230 -16.283 1.00 76.62 269 TYR A O 1
ATOM 2048 N N . PHE A 1 270 ? 18.269 -9.647 -17.829 1.00 70.44 270 PHE A N 1
ATOM 2049 C CA . PHE A 1 270 ? 19.448 -9.965 -18.649 1.00 70.44 270 PHE A CA 1
ATOM 2050 C C . PHE A 1 270 ? 20.782 -9.719 -17.932 1.00 70.44 270 PHE A C 1
ATOM 2052 O O . PHE A 1 270 ? 21.761 -10.437 -18.149 1.00 70.44 270 PHE A O 1
ATOM 2059 N N . ALA A 1 271 ? 20.834 -8.736 -17.029 1.00 69.50 271 ALA A N 1
ATOM 2060 C CA . ALA A 1 271 ? 22.012 -8.477 -16.203 1.00 69.50 271 ALA A CA 1
ATOM 2061 C C . ALA A 1 271 ? 22.353 -9.626 -15.247 1.00 69.50 271 ALA A C 1
ATOM 2063 O O . ALA A 1 271 ? 23.529 -9.832 -14.939 1.00 69.50 271 ALA A O 1
ATOM 2064 N N . ARG A 1 272 ? 21.354 -10.394 -14.794 1.00 65.38 272 ARG A N 1
ATOM 2065 C CA . ARG A 1 272 ? 21.550 -11.568 -13.928 1.00 65.38 272 ARG A CA 1
ATOM 2066 C C . ARG A 1 272 ? 21.989 -12.809 -14.696 1.00 65.38 272 ARG A C 1
ATOM 2068 O O . ARG A 1 272 ? 22.742 -13.609 -14.149 1.00 65.38 272 ARG A O 1
ATOM 2075 N N . GLU A 1 273 ? 21.540 -12.967 -15.938 1.00 60.72 273 GLU A N 1
ATOM 2076 C CA . GLU A 1 273 ? 21.832 -14.145 -16.769 1.00 60.72 273 GLU A CA 1
ATOM 2077 C C . GLU A 1 273 ? 23.241 -14.125 -17.393 1.00 60.72 273 GLU A C 1
ATOM 2079 O O . GLU A 1 273 ? 23.651 -15.072 -18.058 1.00 60.72 273 GLU A O 1
ATOM 2084 N N . GLY A 1 274 ? 24.037 -13.082 -17.126 1.00 53.72 274 GLY A N 1
ATOM 2085 C CA . GLY A 1 274 ? 25.455 -13.024 -17.495 1.00 53.72 274 GLY A CA 1
ATOM 2086 C C . GLY A 1 274 ? 25.728 -12.652 -18.955 1.00 53.72 274 GLY A C 1
ATOM 2087 O O . GLY A 1 274 ? 26.889 -12.478 -19.319 1.00 53.72 274 GLY A O 1
ATOM 2088 N N . GLN A 1 275 ? 24.693 -12.451 -19.777 1.00 49.53 275 GLN A N 1
ATOM 2089 C CA . GLN A 1 275 ? 24.829 -12.000 -21.169 1.00 49.53 275 GLN A CA 1
ATOM 2090 C C . GLN A 1 275 ? 25.273 -10.525 -21.280 1.00 49.53 275 GLN A C 1
ATOM 2092 O O . GLN A 1 275 ? 25.862 -10.122 -22.279 1.00 49.53 275 GLN A O 1
ATOM 2097 N N . VAL A 1 276 ? 25.105 -9.739 -20.208 1.00 50.94 276 VAL A N 1
ATOM 2098 C CA . VAL A 1 276 ? 25.683 -8.393 -20.023 1.00 50.94 276 VAL A CA 1
ATOM 2099 C C . VAL A 1 276 ? 26.472 -8.328 -18.701 1.00 50.94 276 VAL A C 1
ATOM 2101 O O . VAL A 1 276 ? 26.179 -7.563 -17.782 1.00 50.94 276 VAL A O 1
ATOM 2104 N N . ALA A 1 277 ? 27.496 -9.185 -18.608 1.00 42.06 277 ALA A N 1
ATOM 2105 C CA . ALA A 1 277 ? 28.295 -9.506 -17.416 1.00 42.06 277 ALA A CA 1
ATOM 2106 C C . ALA A 1 277 ? 28.847 -8.346 -16.543 1.00 42.06 277 ALA A C 1
ATOM 2108 O O . ALA A 1 277 ? 29.065 -8.586 -15.354 1.00 42.06 277 ALA A O 1
ATOM 2109 N N . PRO A 1 278 ? 29.057 -7.095 -17.010 1.00 48.53 278 PRO A N 1
ATOM 2110 C CA . PRO A 1 278 ? 29.442 -6.002 -16.109 1.00 48.53 278 PRO A CA 1
ATOM 2111 C C . PRO A 1 278 ? 28.333 -5.525 -15.148 1.00 48.53 278 PRO A C 1
ATOM 2113 O O . PRO A 1 278 ? 28.602 -4.666 -14.311 1.00 48.53 278 PRO A O 1
ATOM 2116 N N . LEU A 1 279 ? 27.090 -6.012 -15.276 1.00 52.59 279 LEU A N 1
ATOM 2117 C CA . LEU A 1 279 ? 25.900 -5.361 -14.701 1.00 52.59 279 LEU A CA 1
ATOM 2118 C C . LEU A 1 279 ? 25.279 -6.055 -13.471 1.00 52.59 279 LEU A C 1
ATOM 2120 O O . LEU A 1 279 ? 24.378 -5.496 -12.844 1.00 52.59 279 LEU A O 1
ATOM 2124 N N . GLY A 1 280 ? 25.739 -7.250 -13.095 1.00 47.28 280 GLY A N 1
ATOM 2125 C CA . GLY A 1 280 ? 25.019 -8.125 -12.162 1.00 47.28 280 GLY A CA 1
ATOM 2126 C C . GLY A 1 280 ? 25.675 -8.306 -10.793 1.00 47.28 280 GLY A C 1
ATOM 2127 O O . GLY A 1 280 ? 26.211 -9.371 -10.523 1.00 47.28 280 GLY A O 1
ATOM 2128 N N . ASN A 1 281 ? 25.592 -7.312 -9.901 1.00 45.91 281 ASN A N 1
ATOM 2129 C CA . ASN A 1 281 ? 25.949 -7.470 -8.475 1.00 45.91 281 ASN A CA 1
ATOM 2130 C C . ASN A 1 281 ? 24.822 -7.040 -7.514 1.00 45.91 281 ASN A C 1
ATOM 2132 O O . ASN A 1 281 ? 25.070 -6.711 -6.355 1.00 45.91 281 ASN A O 1
ATOM 2136 N N . TYR A 1 282 ? 23.565 -7.043 -7.969 1.00 49.62 282 TYR A N 1
ATOM 2137 C CA . TYR A 1 282 ? 22.420 -6.698 -7.124 1.00 49.62 282 TYR A CA 1
ATOM 2138 C C . TYR A 1 282 ? 21.478 -7.895 -6.983 1.00 49.62 282 TYR A C 1
ATOM 2140 O O . TYR A 1 282 ? 20.695 -8.201 -7.877 1.00 49.62 282 TYR A O 1
ATOM 2148 N N . ASN A 1 283 ? 21.507 -8.584 -5.842 1.00 49.53 283 ASN A N 1
ATOM 2149 C CA . ASN A 1 283 ? 20.447 -9.520 -5.457 1.00 49.53 283 ASN A CA 1
ATOM 2150 C C . ASN A 1 283 ? 19.221 -8.707 -5.020 1.00 49.53 283 ASN A C 1
ATOM 2152 O O . ASN A 1 283 ? 19.216 -8.135 -3.933 1.00 49.53 283 ASN A O 1
ATOM 2156 N N . MET A 1 284 ? 18.197 -8.595 -5.873 1.00 48.78 284 MET A N 1
ATOM 2157 C CA . MET A 1 284 ? 16.985 -7.852 -5.523 1.00 48.78 284 MET A CA 1
ATOM 2158 C C . MET A 1 284 ? 15.918 -8.752 -4.906 1.00 48.78 284 MET A C 1
ATOM 2160 O O . MET A 1 284 ? 15.474 -9.734 -5.501 1.00 48.78 284 MET A O 1
ATOM 2164 N N . GLY A 1 285 ? 15.464 -8.362 -3.716 1.00 50.22 285 GLY A N 1
ATOM 2165 C CA . GLY A 1 285 ? 14.471 -9.060 -2.904 1.00 50.22 285 GLY A CA 1
ATOM 2166 C C . GLY A 1 285 ? 13.030 -8.909 -3.397 1.00 50.22 285 GLY A C 1
ATOM 2167 O O . GLY A 1 285 ? 12.193 -8.359 -2.695 1.00 50.22 285 GLY A O 1
ATOM 2168 N N . ILE A 1 286 ? 12.683 -9.447 -4.567 1.00 50.50 286 ILE A N 1
ATOM 2169 C CA . ILE A 1 286 ? 11.263 -9.559 -4.969 1.00 50.50 286 ILE A CA 1
ATOM 2170 C C . ILE A 1 286 ? 10.511 -10.505 -4.020 1.00 50.50 286 ILE A C 1
ATOM 2172 O O . ILE A 1 286 ? 9.348 -10.277 -3.690 1.00 50.50 286 ILE A O 1
ATOM 2176 N N . GLN A 1 287 ? 11.204 -11.517 -3.487 1.00 48.53 287 GLN A N 1
ATOM 2177 C CA . GLN A 1 287 ? 10.638 -12.439 -2.499 1.00 48.53 287 GLN A CA 1
ATOM 2178 C C . GLN A 1 287 ? 10.289 -11.762 -1.160 1.00 48.53 287 GLN A C 1
ATOM 2180 O O . GLN A 1 287 ? 9.452 -12.286 -0.426 1.00 48.53 287 GLN A O 1
ATOM 2185 N N . SER A 1 288 ? 10.873 -10.601 -0.837 1.00 49.22 288 SER A N 1
ATOM 2186 C CA . SER A 1 288 ? 10.606 -9.913 0.433 1.00 49.22 288 SER A CA 1
ATOM 2187 C C . SER A 1 288 ? 9.420 -8.963 0.392 1.00 49.22 288 SER A C 1
ATOM 2189 O O . SER A 1 288 ? 8.805 -8.702 1.429 1.00 49.22 288 SER A O 1
ATOM 2191 N N . VAL A 1 289 ? 9.071 -8.476 -0.802 1.00 55.75 289 VAL A N 1
ATOM 2192 C CA . VAL A 1 289 ? 7.925 -7.588 -1.010 1.00 55.75 289 VAL A CA 1
ATOM 2193 C C . VAL A 1 289 ? 6.651 -8.238 -0.477 1.00 55.75 289 VAL A C 1
ATOM 2195 O O . VAL A 1 289 ? 5.929 -7.640 0.317 1.00 55.75 289 VAL A O 1
ATOM 2198 N N . SER A 1 290 ? 6.432 -9.506 -0.827 1.00 54.56 290 SER A N 1
ATOM 2199 C CA . SER A 1 290 ? 5.213 -10.236 -0.466 1.00 54.56 290 SER A CA 1
ATOM 2200 C C . SER A 1 290 ? 5.095 -10.486 1.043 1.00 54.56 290 SER A C 1
ATOM 2202 O O . SER A 1 290 ? 4.018 -10.326 1.616 1.00 54.56 290 SER A O 1
ATOM 2204 N N . SER A 1 291 ? 6.197 -10.833 1.721 1.00 56.34 291 SER A N 1
ATOM 2205 C CA . SER A 1 291 ? 6.165 -11.137 3.158 1.00 56.34 291 SER A CA 1
ATOM 2206 C C . SER A 1 291 ? 5.986 -9.897 4.038 1.00 56.34 291 SER A C 1
ATOM 2208 O O . SER A 1 291 ? 5.303 -9.977 5.055 1.00 56.34 291 SER A O 1
ATOM 2210 N N . SER A 1 292 ? 6.547 -8.745 3.649 1.00 58.56 292 SER A N 1
ATOM 2211 C CA . SER A 1 292 ? 6.404 -7.495 4.413 1.00 58.56 292 SER A CA 1
ATOM 2212 C C . SER A 1 292 ? 5.041 -6.833 4.215 1.00 58.56 292 SER A C 1
ATOM 2214 O O . SER A 1 292 ? 4.491 -6.250 5.153 1.00 58.56 292 SER A O 1
ATOM 2216 N N . VAL A 1 293 ? 4.481 -6.938 3.004 1.00 63.25 293 VAL A N 1
ATOM 2217 C CA . VAL A 1 293 ? 3.134 -6.442 2.694 1.00 63.25 293 VAL A CA 1
ATOM 2218 C C . VAL A 1 293 ? 2.089 -7.180 3.515 1.00 63.25 293 VAL A C 1
ATOM 2220 O O . VAL A 1 293 ? 1.258 -6.544 4.166 1.00 63.25 293 VAL A O 1
ATOM 2223 N N . MET A 1 294 ? 2.181 -8.512 3.561 1.00 62.59 294 MET A N 1
ATOM 2224 C CA . MET A 1 294 ? 1.192 -9.329 4.253 1.00 62.59 294 MET A CA 1
ATOM 2225 C C . MET A 1 294 ? 1.024 -8.874 5.712 1.00 62.59 294 MET A C 1
ATOM 2227 O O . MET A 1 294 ? -0.097 -8.641 6.146 1.00 62.59 294 MET A O 1
ATOM 2231 N N . LEU A 1 295 ? 2.112 -8.607 6.445 1.00 64.50 295 LEU A N 1
ATOM 2232 C CA . LEU A 1 295 ? 2.064 -8.192 7.860 1.00 64.50 295 LEU A CA 1
ATOM 2233 C C . LEU A 1 295 ? 1.177 -6.970 8.134 1.00 64.50 295 LEU A C 1
ATOM 2235 O O . LEU A 1 295 ? 0.482 -6.930 9.150 1.00 64.50 295 LEU A O 1
ATOM 2239 N N . ASN A 1 296 ? 1.177 -5.986 7.235 1.00 71.25 296 ASN A N 1
ATOM 2240 C CA . ASN A 1 296 ? 0.429 -4.743 7.428 1.00 71.25 296 ASN A CA 1
ATOM 2241 C C . ASN A 1 296 ? -1.052 -4.874 7.072 1.00 71.25 296 ASN A C 1
ATOM 2243 O O . ASN A 1 296 ? -1.876 -4.160 7.650 1.00 71.25 296 ASN A O 1
ATOM 2247 N N . GLN A 1 297 ? -1.401 -5.812 6.188 1.00 71.31 297 GLN A N 1
ATOM 2248 C CA . GLN A 1 297 ? -2.789 -6.080 5.822 1.00 71.31 297 GLN A CA 1
ATOM 2249 C C . GLN A 1 297 ? -3.581 -6.707 6.980 1.00 71.31 297 GLN A C 1
ATOM 2251 O O . GLN A 1 297 ? -4.741 -6.355 7.183 1.00 71.31 297 GLN A O 1
ATOM 2256 N N . TRP A 1 298 ? -2.980 -7.604 7.773 1.00 72.00 298 TRP A N 1
ATOM 2257 C CA . TRP A 1 298 ? -3.712 -8.357 8.807 1.00 72.00 298 TRP A CA 1
ATOM 2258 C C . TRP A 1 298 ? -4.085 -7.530 10.044 1.00 72.00 298 TRP A C 1
ATOM 2260 O O . TRP A 1 298 ? -5.109 -7.811 10.666 1.00 72.00 298 TRP A O 1
ATOM 2270 N N . ILE A 1 299 ? -3.313 -6.499 10.406 1.00 77.75 299 ILE A N 1
ATOM 2271 C CA . ILE A 1 299 ? -3.561 -5.706 11.628 1.00 77.75 299 ILE A CA 1
ATOM 2272 C C . ILE A 1 299 ? -4.954 -5.035 11.610 1.00 77.75 299 ILE A C 1
ATOM 2274 O O . ILE A 1 299 ? -5.713 -5.228 12.569 1.00 77.75 299 ILE A O 1
ATOM 2278 N N . PRO A 1 300 ? -5.361 -4.322 10.537 1.00 77.06 300 PRO A N 1
ATOM 2279 C CA . PRO A 1 300 ? -6.721 -3.797 10.414 1.00 77.06 300 PRO A CA 1
ATOM 2280 C C . PRO A 1 300 ? -7.811 -4.874 10.483 1.00 77.06 300 PRO A C 1
ATOM 2282 O O . PRO A 1 300 ? -8.830 -4.659 11.142 1.00 77.06 300 PRO A O 1
ATOM 2285 N N . TYR A 1 301 ? -7.600 -6.043 9.863 1.00 79.69 301 TYR A N 1
ATOM 2286 C CA . TYR A 1 301 ? -8.569 -7.146 9.911 1.00 79.69 301 TYR A CA 1
ATOM 2287 C C . TYR A 1 301 ? -8.744 -7.689 11.333 1.00 79.69 301 TYR A C 1
ATOM 2289 O O . TYR A 1 301 ? -9.875 -7.856 11.789 1.00 79.69 301 TYR A O 1
ATOM 2297 N N . ILE A 1 302 ? -7.649 -7.896 12.072 1.00 83.00 302 ILE A N 1
ATOM 2298 C CA . ILE A 1 302 ? -7.694 -8.355 13.469 1.00 83.00 302 ILE A CA 1
ATOM 2299 C C . ILE A 1 302 ? -8.457 -7.345 14.335 1.00 83.00 302 ILE A C 1
ATOM 2301 O O . ILE A 1 302 ? -9.337 -7.731 15.106 1.00 83.00 302 ILE A O 1
ATOM 2305 N N . LYS A 1 303 ? -8.183 -6.045 14.176 1.00 82.44 303 LYS A N 1
ATOM 2306 C CA . LYS A 1 303 ? -8.900 -4.982 14.896 1.00 82.44 303 LYS A CA 1
ATOM 2307 C C . LYS A 1 303 ? -10.397 -4.967 14.571 1.00 82.44 303 LYS A C 1
ATOM 2309 O O . LYS A 1 303 ? -11.213 -4.815 15.483 1.00 82.44 303 LYS A O 1
ATOM 2314 N N . ALA A 1 304 ? -10.771 -5.142 13.302 1.00 81.81 304 ALA A N 1
ATOM 2315 C CA . ALA A 1 304 ? -12.170 -5.188 12.882 1.00 81.81 304 ALA A CA 1
ATOM 2316 C C . ALA A 1 304 ? -12.906 -6.390 13.496 1.00 81.81 304 ALA A C 1
ATOM 2318 O O . ALA A 1 304 ? -13.983 -6.227 14.073 1.00 81.81 304 ALA A O 1
ATOM 2319 N N . VAL A 1 305 ? -12.293 -7.578 13.451 1.00 84.62 305 VAL A N 1
ATOM 2320 C CA . VAL A 1 305 ? -12.840 -8.803 14.055 1.00 84.62 305 VAL A CA 1
ATOM 2321 C C . VAL A 1 305 ? -12.992 -8.653 15.569 1.00 84.62 305 VAL A C 1
ATOM 2323 O O . VAL A 1 305 ? -14.034 -9.007 16.117 1.00 84.62 305 VAL A O 1
ATOM 2326 N N . LEU A 1 306 ? -12.005 -8.075 16.259 1.00 85.38 306 LEU A N 1
ATOM 2327 C CA . LEU A 1 306 ? -12.074 -7.850 17.706 1.00 85.38 306 LEU A CA 1
ATOM 2328 C C . LEU A 1 306 ? -13.135 -6.824 18.091 1.00 85.38 306 LEU A C 1
ATOM 2330 O O . LEU A 1 306 ? -13.874 -7.037 19.049 1.00 85.38 306 LEU A O 1
ATOM 2334 N N . THR A 1 307 ? -13.251 -5.738 17.332 1.00 84.62 307 THR A N 1
ATOM 2335 C CA . THR A 1 307 ? -14.313 -4.746 17.526 1.00 84.62 307 THR A CA 1
ATOM 2336 C C . THR A 1 307 ? -15.693 -5.390 17.354 1.00 84.62 307 THR A C 1
ATOM 2338 O O . THR A 1 307 ? -16.569 -5.213 18.202 1.00 84.62 307 THR A O 1
ATOM 2341 N N . ALA A 1 308 ? -15.880 -6.211 16.315 1.00 84.06 308 ALA A N 1
ATOM 2342 C CA . ALA A 1 308 ? -17.114 -6.969 16.107 1.00 84.06 308 ALA A CA 1
ATOM 2343 C C . ALA A 1 308 ? -17.389 -7.957 17.255 1.00 84.06 308 ALA A C 1
ATOM 2345 O O . ALA A 1 308 ? -18.520 -8.058 17.734 1.00 84.06 308 ALA A O 1
ATOM 2346 N N . LEU A 1 309 ? -16.351 -8.635 17.752 1.00 86.19 309 LEU A N 1
ATOM 2347 C CA . LEU A 1 309 ? -16.441 -9.545 18.889 1.00 86.19 309 LEU A CA 1
ATOM 2348 C C . LEU A 1 309 ? -16.867 -8.807 20.166 1.00 86.19 309 LEU A C 1
ATOM 2350 O O . LEU A 1 309 ? -17.810 -9.242 20.827 1.00 86.19 309 LEU A O 1
ATOM 2354 N N . VAL A 1 310 ? -16.266 -7.654 20.474 1.00 86.69 310 VAL A N 1
ATOM 2355 C CA . VAL A 1 310 ? -16.665 -6.811 21.615 1.00 86.69 310 VAL A CA 1
ATOM 2356 C C . VAL A 1 310 ? -18.125 -6.379 21.482 1.00 86.69 310 VAL A C 1
ATOM 2358 O O . VAL A 1 310 ? -18.888 -6.516 22.442 1.00 86.69 310 VAL A O 1
ATOM 2361 N N . PHE A 1 311 ? -18.563 -5.946 20.296 1.00 83.12 311 PHE A N 1
ATOM 2362 C CA . PHE A 1 311 ? -19.970 -5.610 20.062 1.00 83.12 311 PHE A CA 1
ATOM 2363 C C . PHE A 1 311 ? -20.909 -6.809 20.223 1.00 83.12 311 PHE A C 1
ATOM 2365 O O . PHE A 1 311 ? -21.997 -6.644 20.770 1.00 83.12 311 PHE A O 1
ATOM 2372 N N . SER A 1 312 ? -20.497 -8.010 19.811 1.00 83.06 312 SER A N 1
ATOM 2373 C CA . SER A 1 312 ? -21.311 -9.227 19.937 1.00 83.06 312 SER A CA 1
ATOM 2374 C C . SER A 1 312 ? -21.436 -9.731 21.381 1.00 83.06 312 SER A C 1
ATOM 2376 O O . SER A 1 312 ? -22.500 -10.201 21.782 1.00 83.06 312 SER A O 1
ATOM 2378 N N . ILE A 1 313 ? -20.384 -9.581 22.195 1.00 87.81 313 ILE A N 1
ATOM 2379 C CA . ILE A 1 313 ? -20.358 -10.023 23.599 1.00 87.81 313 ILE A CA 1
ATOM 2380 C C . ILE A 1 313 ? -21.010 -8.984 24.526 1.00 87.81 313 ILE A C 1
ATOM 2382 O O . ILE A 1 313 ? -21.562 -9.337 25.568 1.00 87.81 313 ILE A O 1
ATOM 2386 N N . THR A 1 314 ? -21.012 -7.702 24.149 1.00 85.88 314 THR A N 1
ATOM 2387 C CA . THR A 1 314 ? -21.601 -6.613 24.950 1.00 85.88 314 THR A CA 1
ATOM 2388 C C . THR A 1 314 ? -23.065 -6.875 25.370 1.00 85.88 314 THR A C 1
ATOM 2390 O O . THR A 1 314 ? -23.347 -6.770 26.566 1.00 85.88 314 THR A O 1
ATOM 2393 N N . PRO A 1 315 ? -23.998 -7.283 24.481 1.00 80.94 315 PRO A N 1
ATOM 2394 C CA . PRO A 1 315 ? -25.360 -7.665 24.863 1.00 80.94 315 PRO A CA 1
ATOM 2395 C C . PRO A 1 315 ? -25.429 -8.752 25.943 1.00 80.94 315 PRO A C 1
ATOM 2397 O O . PRO A 1 315 ? -26.247 -8.658 26.856 1.00 80.94 315 PRO A O 1
ATOM 2400 N N . LEU A 1 316 ? -24.562 -9.768 25.858 1.00 84.62 316 LEU A N 1
ATOM 2401 C CA . LEU A 1 316 ? -24.504 -10.865 26.827 1.00 84.62 316 LEU A CA 1
ATOM 2402 C C . LEU A 1 316 ? -24.073 -10.352 28.205 1.00 84.62 316 LEU A C 1
ATOM 2404 O O . LEU A 1 316 ? -24.688 -10.686 29.216 1.00 84.62 316 LEU A O 1
ATOM 2408 N N . LEU A 1 317 ? -23.052 -9.495 28.245 1.00 84.88 317 LEU A N 1
ATOM 2409 C CA . LEU A 1 317 ? -22.573 -8.879 29.483 1.00 84.88 317 LEU A CA 1
ATOM 2410 C C . LEU A 1 317 ? -23.647 -8.003 30.131 1.00 84.88 317 LEU A C 1
ATOM 2412 O O . LEU A 1 317 ? -23.794 -7.995 31.352 1.00 84.88 317 LEU A O 1
ATOM 2416 N N . MET A 1 318 ? -24.447 -7.309 29.325 1.00 79.62 318 MET A N 1
ATOM 2417 C CA . MET A 1 318 ? -25.493 -6.419 29.822 1.00 79.62 318 MET A CA 1
ATOM 2418 C C . MET A 1 318 ? -26.660 -7.138 30.507 1.00 79.62 318 MET A C 1
ATOM 2420 O O . MET A 1 318 ? -27.341 -6.523 31.326 1.00 79.62 318 MET A O 1
ATOM 2424 N N . ILE A 1 319 ? -26.856 -8.440 30.274 1.00 82.56 319 ILE A N 1
ATOM 2425 C CA . ILE A 1 319 ? -27.829 -9.251 31.033 1.00 82.56 319 ILE A CA 1
ATOM 2426 C C . ILE A 1 319 ? -27.478 -9.279 32.531 1.00 82.56 319 ILE A C 1
ATOM 2428 O O . ILE A 1 319 ? -28.371 -9.423 33.369 1.00 82.56 319 ILE A O 1
ATOM 2432 N N . PHE A 1 320 ? -26.202 -9.078 32.875 1.00 82.00 320 PHE A N 1
ATOM 2433 C CA . PHE A 1 320 ? -25.718 -9.021 34.252 1.00 82.00 320 PHE A CA 1
ATOM 2434 C C . PHE A 1 320 ? -25.793 -7.619 34.883 1.00 82.00 320 PHE A C 1
ATOM 2436 O O . PHE A 1 320 ? -25.466 -7.479 36.061 1.00 82.00 320 PHE A O 1
ATOM 2443 N N . LEU A 1 321 ? -26.243 -6.580 34.167 1.00 81.62 321 LEU A N 1
ATOM 2444 C CA . LEU A 1 321 ? -26.469 -5.249 34.753 1.00 81.62 321 LEU A CA 1
ATOM 2445 C C . LEU A 1 321 ? -27.462 -5.251 35.927 1.00 81.62 321 LEU A C 1
ATOM 2447 O O . LEU A 1 321 ? -27.125 -4.680 36.959 1.00 81.62 321 LEU A O 1
ATOM 2451 N N . PRO A 1 322 ? -28.641 -5.898 35.853 1.00 76.69 322 PRO A N 1
ATOM 2452 C CA . PRO A 1 322 ? -29.580 -5.977 36.975 1.00 76.69 322 PRO A CA 1
ATOM 2453 C C . PRO A 1 322 ? -29.152 -6.993 38.053 1.00 76.69 322 PRO A C 1
ATOM 2455 O O . PRO A 1 322 ? -29.994 -7.625 38.684 1.00 76.69 322 PRO A O 1
ATOM 2458 N N . THR A 1 323 ? -27.848 -7.183 38.267 1.00 77.69 323 THR A N 1
ATOM 2459 C CA . THR A 1 323 ? -27.281 -8.062 39.301 1.00 77.69 323 THR A CA 1
ATOM 2460 C C . THR A 1 323 ? -26.350 -7.247 40.209 1.00 77.69 323 THR A C 1
ATOM 2462 O O . THR A 1 323 ? -25.879 -6.179 39.810 1.00 77.69 323 THR A O 1
ATOM 2465 N N . PRO A 1 324 ? -25.985 -7.728 41.413 1.00 70.19 324 PRO A N 1
ATOM 2466 C CA . PRO A 1 324 ? -25.017 -7.031 42.270 1.00 70.19 324 PRO A CA 1
ATOM 2467 C C . PRO A 1 324 ? -23.603 -6.920 41.659 1.00 70.19 324 PRO A C 1
ATOM 2469 O O . PRO A 1 324 ? -22.714 -6.343 42.281 1.00 70.19 324 PRO A O 1
ATOM 2472 N N . LEU A 1 325 ? -23.372 -7.471 40.461 1.00 78.38 325 LEU A N 1
ATOM 2473 C CA . LEU A 1 325 ? -22.128 -7.350 39.701 1.00 78.38 325 LEU A CA 1
ATOM 2474 C C . LEU A 1 325 ? -22.106 -6.130 38.762 1.00 78.38 325 LEU A C 1
ATOM 2476 O O . LEU A 1 325 ? -21.112 -5.952 38.058 1.00 78.38 325 LEU A O 1
ATOM 2480 N N . PHE A 1 326 ? -23.145 -5.282 38.757 1.00 77.94 326 PHE A N 1
ATOM 2481 C CA . PHE A 1 326 ? -23.312 -4.175 37.803 1.00 77.94 326 PHE A CA 1
ATOM 2482 C C . PHE A 1 326 ? -22.051 -3.307 37.626 1.00 77.94 326 PHE A C 1
ATOM 2484 O O . PHE A 1 326 ? -21.652 -3.036 36.498 1.00 77.94 326 PHE A O 1
ATOM 2491 N N . GLY A 1 327 ? -21.362 -2.939 38.715 1.00 80.06 327 GLY A N 1
ATOM 2492 C CA . GLY A 1 327 ? -20.151 -2.113 38.646 1.00 80.06 327 GLY A CA 1
ATOM 2493 C C . GLY A 1 327 ? -18.991 -2.802 37.923 1.00 80.06 327 GLY A C 1
ATOM 2494 O O . GLY A 1 327 ? -18.281 -2.166 37.150 1.00 80.06 327 GLY A O 1
ATOM 2495 N N . ARG A 1 328 ? -18.836 -4.122 38.101 1.00 83.19 328 ARG A N 1
ATOM 2496 C CA . ARG A 1 328 ? -17.818 -4.913 37.387 1.00 83.19 328 ARG A CA 1
ATOM 2497 C C . ARG A 1 328 ? -18.169 -5.064 35.911 1.00 83.19 328 ARG A C 1
ATOM 2499 O O . ARG A 1 328 ? -17.283 -4.990 35.071 1.00 83.19 328 ARG A O 1
ATOM 2506 N N . VAL A 1 329 ? -19.451 -5.251 35.601 1.00 84.88 329 VAL A N 1
ATOM 2507 C CA . VAL A 1 329 ? -19.950 -5.363 34.223 1.00 84.88 329 VAL A CA 1
ATOM 2508 C C . VAL A 1 329 ? -19.728 -4.056 33.465 1.00 84.88 329 VAL A C 1
ATOM 2510 O O . VAL A 1 329 ? -19.185 -4.079 32.364 1.00 84.88 329 VAL A O 1
ATOM 2513 N N . ILE A 1 330 ? -20.073 -2.915 34.069 1.00 83.44 330 ILE A N 1
ATOM 2514 C CA . ILE A 1 330 ? -19.841 -1.589 33.481 1.00 83.44 330 ILE A CA 1
ATOM 2515 C C . ILE A 1 330 ? -18.344 -1.343 33.290 1.00 83.44 330 ILE A C 1
ATOM 2517 O O . ILE A 1 330 ? -17.940 -0.945 32.202 1.00 83.44 330 ILE A O 1
ATOM 2521 N N . ALA A 1 331 ? -17.519 -1.630 34.303 1.00 84.31 331 ALA A N 1
ATOM 2522 C CA . ALA A 1 331 ? -16.069 -1.479 34.201 1.00 84.31 331 ALA A CA 1
ATOM 2523 C C . ALA A 1 331 ? -15.469 -2.354 33.089 1.00 84.31 331 ALA A C 1
ATOM 2525 O O . ALA A 1 331 ? -14.586 -1.906 32.368 1.00 84.31 331 ALA A O 1
ATOM 2526 N N . LEU A 1 332 ? -15.969 -3.578 32.906 1.00 85.75 332 LEU A N 1
ATOM 2527 C CA . LEU A 1 332 ? -15.500 -4.497 31.871 1.00 85.75 332 LEU A CA 1
ATOM 2528 C C . LEU A 1 332 ? -15.920 -4.051 30.463 1.00 85.75 332 LEU A C 1
ATOM 2530 O O . LEU A 1 332 ? -15.085 -4.038 29.561 1.00 85.75 332 LEU A O 1
ATOM 2534 N N . ILE A 1 333 ? -17.175 -3.630 30.278 1.00 85.69 333 ILE A N 1
ATOM 2535 C CA . ILE A 1 333 ? -17.656 -3.073 29.003 1.00 85.69 333 ILE A CA 1
ATOM 2536 C C . ILE A 1 333 ? -16.856 -1.812 28.660 1.00 85.69 333 ILE A C 1
ATOM 2538 O O . ILE A 1 333 ? -16.280 -1.716 27.577 1.00 85.69 333 ILE A O 1
ATOM 2542 N N . PHE A 1 334 ? -16.763 -0.873 29.603 1.00 84.56 334 PHE A N 1
ATOM 2543 C CA . PHE A 1 334 ? -16.002 0.361 29.430 1.00 84.56 334 PHE A CA 1
ATOM 2544 C C . PHE A 1 334 ? -14.517 0.086 29.156 1.00 84.56 334 PHE A C 1
ATOM 2546 O O . PHE A 1 334 ? -13.942 0.705 28.269 1.00 84.56 334 PHE A O 1
ATOM 2553 N N . GLY A 1 335 ? -13.911 -0.882 29.847 1.00 86.50 335 GLY A N 1
ATOM 2554 C CA . GLY A 1 335 ? -12.517 -1.275 29.657 1.00 86.50 335 GLY A CA 1
ATOM 2555 C C . GLY A 1 335 ? -12.214 -1.803 28.257 1.00 86.50 335 GLY A C 1
ATOM 2556 O O . GLY A 1 335 ? -11.223 -1.385 27.662 1.00 86.50 335 GLY A O 1
ATOM 2557 N N . PHE A 1 336 ? -13.070 -2.665 27.695 1.00 86.69 336 PHE A N 1
ATOM 2558 C CA . PHE A 1 336 ? -12.889 -3.147 26.321 1.00 86.69 336 PHE A CA 1
ATOM 2559 C C . PHE A 1 336 ? -12.986 -2.020 25.295 1.00 86.69 336 PHE A C 1
ATOM 2561 O O . PHE A 1 336 ? -12.156 -1.939 24.392 1.00 86.69 336 PHE A O 1
ATOM 2568 N N . PHE A 1 337 ? -13.962 -1.127 25.454 1.00 84.94 337 PHE A N 1
ATOM 2569 C CA . PHE A 1 337 ? -14.115 0.015 24.558 1.00 84.94 337 PHE A CA 1
ATOM 2570 C C . PHE A 1 337 ? -12.949 0.999 24.669 1.00 84.94 337 PHE A C 1
ATOM 2572 O O . PHE A 1 337 ? -12.396 1.406 23.652 1.00 84.94 337 PHE A O 1
ATOM 2579 N N . LEU A 1 338 ? -12.517 1.310 25.890 1.00 86.75 338 LEU A N 1
ATOM 2580 C CA . LEU A 1 338 ? -11.374 2.181 26.137 1.00 86.75 338 LEU A CA 1
ATOM 2581 C C . LEU A 1 338 ? -10.078 1.599 25.554 1.00 86.75 338 LEU A C 1
ATOM 2583 O O . LEU A 1 338 ? -9.280 2.323 24.966 1.00 86.75 338 LEU A O 1
ATOM 2587 N N . TRP A 1 339 ? -9.889 0.283 25.669 1.00 87.81 339 TRP A N 1
ATOM 2588 C CA . TRP A 1 339 ? -8.764 -0.419 25.057 1.00 87.81 339 TRP A CA 1
ATOM 2589 C C . TRP A 1 339 ? -8.763 -0.333 23.531 1.00 87.81 339 TRP A C 1
ATOM 2591 O O . TRP A 1 339 ? -7.724 -0.019 22.951 1.00 87.81 339 TRP A O 1
ATOM 2601 N N . LEU A 1 340 ? -9.914 -0.541 22.882 1.00 87.31 340 LEU A N 1
ATOM 2602 C CA . LEU A 1 340 ? -10.035 -0.381 21.430 1.00 87.31 340 LEU A CA 1
ATOM 2603 C C . LEU A 1 340 ? -9.716 1.055 20.990 1.00 87.31 340 LEU A C 1
ATOM 2605 O O . LEU A 1 340 ? -8.982 1.236 20.018 1.00 87.31 340 LEU A O 1
ATOM 2609 N N . SER A 1 341 ? -10.188 2.062 21.733 1.00 85.25 341 SER A N 1
ATOM 2610 C CA . SER A 1 341 ? -9.891 3.469 21.441 1.00 85.25 341 SER A CA 1
ATOM 2611 C C . SER A 1 341 ? -8.409 3.794 21.599 1.00 85.25 341 SER A C 1
ATOM 2613 O O . SER A 1 341 ? -7.820 4.393 20.701 1.00 85.25 341 SER A O 1
ATOM 2615 N N . PHE A 1 342 ? -7.768 3.366 22.693 1.00 86.56 342 PHE A N 1
ATOM 2616 C CA . PHE A 1 342 ? -6.329 3.590 22.863 1.00 86.56 342 PHE A CA 1
ATOM 2617 C C . PHE A 1 342 ? -5.500 2.878 21.807 1.00 86.56 342 PHE A C 1
ATOM 2619 O O . PHE A 1 342 ? -4.501 3.434 21.353 1.00 86.56 342 PHE A O 1
ATOM 2626 N N . TRP A 1 343 ? -5.906 1.680 21.388 1.00 86.94 343 TRP A N 1
ATOM 2627 C CA . TRP A 1 343 ? -5.244 1.004 20.283 1.00 86.94 343 TRP A CA 1
ATOM 2628 C C . TRP A 1 343 ? -5.418 1.789 18.981 1.00 86.94 343 TRP A C 1
ATOM 2630 O O . TRP A 1 343 ? -4.427 2.027 18.299 1.00 86.94 343 TRP A O 1
ATOM 2640 N N . SER A 1 344 ? -6.624 2.272 18.667 1.00 82.88 344 SER A N 1
ATOM 2641 C CA . SER A 1 344 ? -6.873 3.092 17.472 1.00 82.88 344 SER A CA 1
ATOM 2642 C C . SER A 1 344 ? -5.984 4.337 17.419 1.00 82.88 344 SER A C 1
ATOM 2644 O O . SER A 1 344 ? -5.321 4.588 16.415 1.00 82.88 344 SER A O 1
ATOM 2646 N N . VAL A 1 345 ? -5.905 5.069 18.532 1.00 83.44 345 VAL A N 1
ATOM 2647 C CA . VAL A 1 345 ? -5.083 6.281 18.644 1.00 83.44 345 VAL A CA 1
ATOM 2648 C C . VAL A 1 345 ? -3.595 5.949 18.547 1.00 83.44 345 VAL A C 1
ATOM 2650 O O . VAL A 1 345 ? -2.865 6.610 17.815 1.00 83.44 345 VAL A O 1
ATOM 2653 N N . SER A 1 346 ? -3.140 4.899 19.236 1.00 83.75 346 SER A N 1
ATOM 2654 C CA . SER A 1 346 ? -1.732 4.481 19.196 1.00 83.75 346 SER A CA 1
ATOM 2655 C C . SER A 1 346 ? -1.318 4.033 17.788 1.00 83.75 346 SER A C 1
ATOM 2657 O O . SER A 1 346 ? -0.233 4.383 17.333 1.00 83.75 346 SER A O 1
ATOM 2659 N N . ASP A 1 347 ? -2.188 3.307 17.077 1.00 80.12 347 ASP A N 1
ATOM 2660 C CA . ASP A 1 347 ? -1.958 2.887 15.689 1.00 80.12 347 ASP A CA 1
ATOM 2661 C C . ASP A 1 347 ? -1.860 4.093 14.748 1.00 80.12 347 ASP A C 1
ATOM 2663 O O . ASP A 1 347 ? -0.969 4.132 13.906 1.00 80.12 347 ASP A O 1
ATOM 2667 N N . ALA A 1 348 ? -2.703 5.114 14.928 1.00 77.69 348 ALA A N 1
ATOM 2668 C CA . ALA A 1 348 ? -2.653 6.333 14.123 1.00 77.69 348 ALA A CA 1
ATOM 2669 C C . ALA A 1 348 ? -1.378 7.164 14.354 1.00 77.69 348 ALA A C 1
ATOM 2671 O O . ALA A 1 348 ? -0.787 7.664 13.398 1.00 77.69 348 ALA A O 1
ATOM 2672 N N . VAL A 1 349 ? -0.902 7.267 15.599 1.00 78.69 349 VAL A N 1
ATOM 2673 C CA . VAL A 1 349 ? 0.371 7.941 15.920 1.00 78.69 349 VAL A CA 1
ATOM 2674 C C . VAL A 1 349 ? 1.558 7.203 15.297 1.00 78.69 349 VAL A C 1
ATOM 2676 O O . VAL A 1 349 ? 2.440 7.819 14.690 1.00 78.69 349 VAL A O 1
ATOM 2679 N N . VAL A 1 350 ? 1.580 5.872 15.414 1.00 80.00 350 VAL A N 1
ATOM 2680 C CA . VAL A 1 350 ? 2.588 5.031 14.753 1.00 80.00 350 VAL A CA 1
ATOM 2681 C C . VAL A 1 350 ? 2.511 5.199 13.237 1.00 80.00 350 VAL A C 1
ATOM 2683 O O . VAL A 1 350 ? 3.540 5.326 12.580 1.00 80.00 350 VAL A O 1
ATOM 2686 N N . HIS A 1 351 ? 1.301 5.257 12.681 1.00 75.56 351 HIS A N 1
ATOM 2687 C CA . HIS A 1 351 ? 1.076 5.472 11.256 1.00 75.56 351 HIS A CA 1
ATOM 2688 C C . HIS A 1 351 ? 1.669 6.795 10.769 1.00 75.56 351 HIS A C 1
ATOM 2690 O O . HIS A 1 351 ? 2.420 6.813 9.793 1.00 75.56 351 HIS A O 1
ATOM 2696 N N . ASN A 1 352 ? 1.404 7.889 11.485 1.00 74.19 352 ASN A N 1
ATOM 2697 C CA . ASN A 1 352 ? 1.914 9.210 11.130 1.00 74.19 352 ASN A CA 1
ATOM 2698 C C . ASN A 1 352 ? 3.451 9.300 11.235 1.00 74.19 352 ASN A C 1
ATOM 2700 O O . ASN A 1 352 ? 4.113 9.771 10.307 1.00 74.19 352 ASN A O 1
ATOM 2704 N N . SER A 1 353 ? 4.023 8.785 12.329 1.00 72.25 353 SER A N 1
ATOM 2705 C CA . SER A 1 353 ? 5.475 8.802 12.581 1.00 72.25 353 SER A CA 1
ATOM 2706 C C . SER A 1 353 ? 6.278 7.893 11.644 1.00 72.25 353 SER A C 1
ATOM 2708 O O . SER A 1 353 ? 7.409 8.205 11.282 1.00 72.25 353 SER A O 1
ATOM 2710 N N . MET A 1 354 ? 5.702 6.783 11.193 1.00 72.06 354 MET A N 1
ATOM 2711 C CA . MET A 1 354 ? 6.331 5.939 10.174 1.00 72.06 354 MET A CA 1
ATOM 2712 C C . MET A 1 354 ? 6.211 6.543 8.778 1.00 72.06 354 MET A C 1
ATOM 2714 O O . MET A 1 354 ? 7.112 6.371 7.958 1.00 72.06 354 MET A O 1
ATOM 2718 N N . GLY A 1 355 ? 5.141 7.303 8.523 1.00 71.19 355 GLY A N 1
ATOM 2719 C CA . GLY A 1 355 ? 5.011 8.114 7.318 1.00 71.19 355 GLY A CA 1
ATOM 2720 C C . GLY A 1 355 ? 6.191 9.072 7.154 1.00 71.19 355 GLY A C 1
ATOM 2721 O O . GLY A 1 355 ? 6.818 9.083 6.100 1.00 71.19 355 GLY A O 1
ATOM 2722 N N . THR A 1 356 ? 6.571 9.802 8.208 1.00 69.56 356 THR A N 1
ATOM 2723 C CA . THR A 1 356 ? 7.735 10.710 8.162 1.00 69.56 356 THR A CA 1
ATOM 2724 C C . THR A 1 356 ? 9.065 9.964 8.034 1.00 69.56 356 THR A C 1
ATOM 2726 O O . THR A 1 356 ? 9.943 10.397 7.291 1.00 69.56 356 THR A O 1
ATOM 2729 N N . MET A 1 357 ? 9.215 8.797 8.669 1.00 70.31 357 MET A N 1
ATOM 2730 C CA . MET A 1 357 ? 10.395 7.946 8.468 1.00 70.31 357 MET A CA 1
ATOM 2731 C C . MET A 1 357 ? 10.535 7.508 7.002 1.00 70.31 357 MET A C 1
ATOM 2733 O O . MET A 1 357 ? 11.622 7.593 6.430 1.00 70.31 357 MET A O 1
ATOM 2737 N N . MET A 1 358 ? 9.437 7.086 6.369 1.00 71.06 358 MET A N 1
ATOM 2738 C CA . MET A 1 358 ? 9.420 6.710 4.955 1.00 71.06 358 MET A CA 1
ATOM 2739 C C . MET A 1 358 ? 9.690 7.909 4.036 1.00 71.06 358 MET A C 1
ATOM 2741 O O . MET A 1 358 ? 10.401 7.764 3.042 1.00 71.06 358 MET A O 1
ATOM 2745 N N . GLN A 1 359 ? 9.186 9.098 4.386 1.00 69.75 359 GLN A N 1
ATOM 2746 C CA . GLN A 1 359 ? 9.523 10.343 3.689 1.00 69.75 359 GLN A CA 1
ATOM 2747 C C . GLN A 1 359 ? 11.028 10.587 3.704 1.00 69.75 359 GLN A C 1
ATOM 2749 O O . GLN A 1 359 ? 11.609 10.703 2.634 1.00 69.75 359 GLN A O 1
ATOM 2754 N N . ASN A 1 360 ? 11.681 10.543 4.866 1.00 70.88 360 ASN A N 1
ATOM 2755 C CA . ASN A 1 360 ? 13.130 10.754 4.976 1.00 70.88 360 ASN A CA 1
ATOM 2756 C C . ASN A 1 360 ? 13.948 9.746 4.133 1.00 70.88 360 ASN A C 1
ATOM 2758 O O . ASN A 1 360 ? 14.993 10.085 3.568 1.00 70.88 360 ASN A O 1
ATOM 2762 N N . TYR A 1 361 ? 13.475 8.500 3.996 1.00 69.25 361 TYR A N 1
ATOM 2763 C CA . TYR A 1 361 ? 14.108 7.517 3.106 1.00 69.25 361 TYR A CA 1
ATOM 2764 C C . TYR A 1 361 ? 13.974 7.895 1.632 1.00 69.25 361 TYR A C 1
ATOM 2766 O O . TYR A 1 361 ? 14.970 7.924 0.903 1.00 69.25 361 TYR A O 1
ATOM 2774 N N . PHE A 1 362 ? 12.758 8.213 1.193 1.00 70.75 362 PHE A N 1
ATOM 2775 C CA . PHE A 1 362 ? 12.522 8.670 -0.171 1.00 70.75 362 PHE A CA 1
ATOM 2776 C C . PHE A 1 362 ? 13.129 10.054 -0.440 1.00 70.75 362 PHE A C 1
ATOM 2778 O O . PHE A 1 362 ? 13.424 10.364 -1.586 1.00 70.75 362 PHE A O 1
ATOM 2785 N N . GLU A 1 363 ? 13.412 10.866 0.578 1.00 70.38 363 GLU A N 1
ATOM 2786 C CA . GLU A 1 363 ? 14.187 12.099 0.431 1.00 70.38 363 GLU A CA 1
ATOM 2787 C C . GLU A 1 363 ? 15.647 11.814 0.096 1.00 70.38 363 GLU A C 1
ATOM 2789 O O . GLU A 1 363 ? 16.224 12.504 -0.734 1.00 70.38 363 GLU A O 1
ATOM 2794 N N . THR A 1 364 ? 16.248 10.774 0.678 1.00 65.88 364 THR A N 1
ATOM 2795 C CA . THR A 1 364 ? 17.610 10.352 0.305 1.00 65.88 364 THR A CA 1
ATOM 2796 C C . THR A 1 364 ? 17.658 9.912 -1.157 1.00 65.88 364 THR A C 1
ATOM 2798 O O . THR A 1 364 ? 18.607 10.220 -1.877 1.00 65.88 364 THR A O 1
ATOM 2801 N N . PHE A 1 365 ? 16.609 9.218 -1.599 1.00 66.06 365 PHE A N 1
ATOM 2802 C CA . PHE A 1 365 ? 16.408 8.840 -2.991 1.00 66.06 365 PHE A CA 1
ATOM 2803 C C . PHE A 1 365 ? 16.257 10.070 -3.896 1.00 66.06 365 PHE A C 1
ATOM 2805 O O . PHE A 1 365 ? 17.016 10.246 -4.844 1.00 66.06 365 PHE A O 1
ATOM 2812 N N . ARG A 1 366 ? 15.355 10.979 -3.526 1.00 68.44 366 ARG A N 1
ATOM 2813 C CA . ARG A 1 366 ? 15.106 12.263 -4.188 1.00 68.44 366 ARG A CA 1
ATOM 2814 C C . ARG A 1 366 ? 16.364 13.120 -4.302 1.00 68.44 366 ARG A C 1
ATOM 2816 O O . ARG A 1 366 ? 16.630 13.648 -5.369 1.00 68.44 366 ARG A O 1
ATOM 2823 N N . ASN A 1 367 ? 17.173 13.219 -3.249 1.00 66.00 367 ASN A N 1
ATOM 2824 C CA . ASN A 1 367 ? 18.403 14.016 -3.241 1.00 66.00 367 ASN A CA 1
ATOM 2825 C C . ASN A 1 367 ? 19.439 13.505 -4.256 1.00 66.00 367 ASN A C 1
ATOM 2827 O O . ASN A 1 367 ? 20.228 14.297 -4.766 1.00 66.00 367 ASN A O 1
ATOM 2831 N N . ARG A 1 368 ? 19.431 12.202 -4.578 1.00 62.53 368 ARG A N 1
ATOM 2832 C CA . ARG A 1 368 ? 20.269 11.644 -5.653 1.00 62.53 368 ARG A CA 1
ATOM 2833 C C . ARG A 1 368 ? 19.769 12.054 -7.037 1.00 62.53 368 ARG A C 1
ATOM 2835 O O . ARG A 1 368 ? 20.586 12.347 -7.898 1.00 62.53 368 ARG A O 1
ATOM 2842 N N . ILE A 1 369 ? 18.453 12.116 -7.228 1.00 62.44 369 ILE A N 1
ATOM 2843 C CA . ILE A 1 369 ? 17.823 12.539 -8.488 1.00 62.44 369 ILE A CA 1
ATOM 2844 C C . ILE A 1 369 ? 17.996 14.065 -8.682 1.00 62.44 369 ILE A C 1
ATOM 2846 O O . ILE A 1 369 ? 18.374 14.536 -9.753 1.00 62.44 369 ILE A O 1
ATOM 2850 N N . ALA A 1 370 ? 17.838 14.843 -7.606 1.00 58.12 370 ALA A N 1
ATOM 2851 C CA . ALA A 1 370 ? 17.992 16.301 -7.560 1.00 58.12 370 ALA A CA 1
ATOM 2852 C C . ALA A 1 370 ? 19.385 16.817 -7.972 1.00 58.12 370 ALA A C 1
ATOM 2854 O O . ALA A 1 370 ? 19.523 17.982 -8.339 1.00 58.12 370 ALA A O 1
ATOM 2855 N N . ALA A 1 371 ? 20.417 15.967 -7.935 1.00 57.75 371 ALA A N 1
ATOM 2856 C CA . ALA A 1 371 ? 21.783 16.314 -8.327 1.00 57.75 371 ALA A CA 1
ATOM 2857 C C . ALA A 1 371 ? 21.991 16.445 -9.856 1.00 57.75 371 ALA A C 1
ATOM 2859 O O . ALA A 1 371 ? 23.121 16.671 -10.290 1.00 57.75 371 ALA A O 1
ATOM 2860 N N . GLY A 1 372 ? 20.922 16.357 -10.662 1.00 53.16 372 GLY A N 1
ATOM 2861 C CA . GLY A 1 372 ? 20.917 16.776 -12.071 1.00 53.16 372 GLY A CA 1
ATOM 2862 C C . GLY A 1 372 ? 20.493 15.717 -13.095 1.00 53.16 372 GLY A C 1
ATOM 2863 O O . GLY A 1 372 ? 20.801 15.895 -14.273 1.00 53.16 372 GLY A O 1
ATOM 2864 N N . GLY A 1 373 ? 19.812 14.639 -12.686 1.00 58.34 373 GLY A N 1
ATOM 2865 C CA . GLY A 1 373 ? 19.399 13.540 -13.572 1.00 58.34 373 GLY A CA 1
ATOM 2866 C C . GLY A 1 373 ? 17.905 13.197 -13.502 1.00 58.34 373 GLY A C 1
ATOM 2867 O O . GLY A 1 373 ? 17.194 13.609 -12.594 1.00 58.34 373 GLY A O 1
ATOM 2868 N N . ASP A 1 374 ? 17.438 12.442 -14.491 1.00 66.06 374 ASP A N 1
ATOM 2869 C CA . ASP A 1 374 ? 16.246 11.588 -14.484 1.00 66.06 374 ASP A CA 1
ATOM 2870 C C . ASP A 1 374 ? 16.365 10.482 -13.404 1.00 66.06 374 ASP A C 1
ATOM 2872 O O . ASP A 1 374 ? 17.429 10.242 -12.828 1.00 66.06 374 ASP A O 1
ATOM 2876 N N . ILE A 1 375 ? 15.277 9.767 -13.122 1.00 72.31 375 ILE A N 1
ATOM 2877 C CA . ILE A 1 375 ? 15.271 8.573 -12.274 1.00 72.31 375 ILE A CA 1
ATOM 2878 C C . ILE A 1 375 ? 16.017 7.440 -13.006 1.00 72.31 375 ILE A C 1
ATOM 2880 O O . ILE A 1 375 ? 15.445 6.704 -13.810 1.00 72.31 375 ILE A O 1
ATOM 2884 N N . GLY A 1 376 ? 17.314 7.299 -12.723 1.00 73.56 376 GLY A N 1
ATOM 2885 C CA . GLY A 1 376 ? 18.184 6.302 -13.351 1.00 73.56 376 GLY A CA 1
ATOM 2886 C C . GLY A 1 376 ? 17.899 4.854 -12.940 1.00 73.56 376 GLY A C 1
ATOM 2887 O O . GLY A 1 376 ? 17.270 4.583 -11.912 1.00 73.56 376 GLY A O 1
ATOM 2888 N N . TYR A 1 377 ? 18.431 3.908 -13.716 1.00 77.25 377 TYR A N 1
ATOM 2889 C CA . TYR A 1 377 ? 18.264 2.461 -13.511 1.00 77.25 377 TYR A CA 1
ATOM 2890 C C . TYR A 1 377 ? 18.629 1.992 -12.090 1.00 77.25 377 TYR A C 1
ATOM 2892 O O . TYR A 1 377 ? 17.859 1.267 -11.460 1.00 77.25 377 TYR A O 1
ATOM 2900 N N . GLU A 1 378 ? 19.761 2.444 -11.536 1.00 73.94 378 GLU A N 1
ATOM 2901 C CA . GLU A 1 378 ? 20.202 2.033 -10.189 1.00 73.94 378 GLU A CA 1
ATOM 2902 C C . GLU A 1 378 ? 19.229 2.514 -9.105 1.00 73.94 378 GLU A C 1
ATOM 2904 O O . GLU A 1 378 ? 18.972 1.831 -8.110 1.00 73.94 378 GLU A O 1
ATOM 2909 N N . SER A 1 379 ? 18.641 3.687 -9.321 1.00 74.12 379 SER A N 1
ATOM 2910 C CA . SER A 1 379 ? 17.681 4.265 -8.398 1.00 74.12 379 SER A CA 1
ATOM 2911 C C . SER A 1 379 ? 16.377 3.439 -8.391 1.00 74.12 379 SER A C 1
ATOM 2913 O O . SER A 1 379 ? 15.929 2.982 -7.336 1.00 74.12 379 SER A O 1
ATOM 2915 N N . LEU A 1 380 ? 15.829 3.098 -9.561 1.00 77.06 380 LEU A N 1
ATOM 2916 C CA . LEU A 1 380 ? 14.616 2.279 -9.653 1.00 77.06 380 LEU A CA 1
ATOM 2917 C C . LEU A 1 380 ? 14.800 0.894 -9.018 1.00 77.06 380 LEU A C 1
ATOM 2919 O O . LEU A 1 380 ? 13.922 0.450 -8.279 1.00 77.06 380 LEU A O 1
ATOM 2923 N N . LEU A 1 381 ? 15.953 0.247 -9.216 1.00 74.00 381 LEU A N 1
ATOM 2924 C CA . 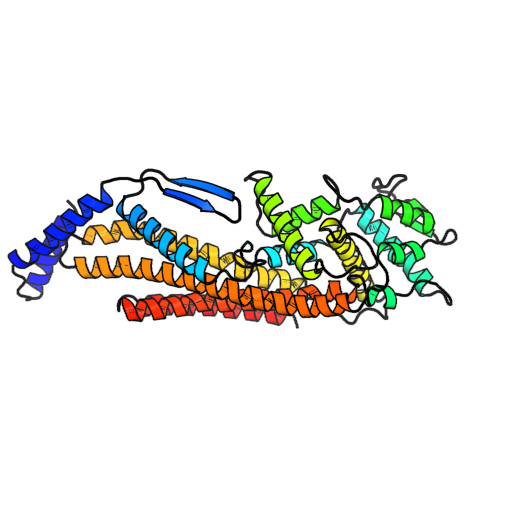LEU A 1 381 ? 16.244 -1.056 -8.606 1.00 74.00 381 LEU A CA 1
ATOM 2925 C C . LEU A 1 381 ? 16.352 -1.004 -7.076 1.00 74.00 381 LEU A C 1
ATOM 2927 O O . LEU A 1 381 ? 15.872 -1.888 -6.362 1.00 74.00 381 LEU A O 1
ATOM 2931 N N . THR A 1 382 ? 16.987 0.037 -6.545 1.00 73.31 382 THR A N 1
ATOM 2932 C CA . THR A 1 382 ? 17.288 0.128 -5.109 1.00 73.31 382 THR A CA 1
ATOM 2933 C C . THR A 1 382 ? 16.118 0.630 -4.269 1.00 73.31 382 THR A C 1
ATOM 2935 O O . THR A 1 382 ? 16.184 0.554 -3.043 1.00 73.31 382 THR A O 1
ATOM 2938 N N . MET A 1 383 ? 15.021 1.075 -4.888 1.00 72.69 383 MET A N 1
ATOM 2939 C CA . MET A 1 383 ? 13.860 1.638 -4.194 1.00 72.69 383 MET A CA 1
ATOM 2940 C C . MET A 1 383 ? 13.099 0.611 -3.327 1.00 72.69 383 MET A C 1
ATOM 2942 O O . MET A 1 383 ? 12.520 0.963 -2.298 1.00 72.69 383 MET A O 1
ATOM 2946 N N . THR A 1 384 ? 13.115 -0.676 -3.690 1.00 69.25 384 THR A N 1
ATOM 2947 C CA . THR A 1 384 ? 12.252 -1.697 -3.056 1.00 69.25 384 THR A CA 1
ATOM 2948 C C . THR A 1 384 ? 12.828 -2.374 -1.821 1.00 69.25 384 THR A C 1
ATOM 2950 O O . THR A 1 384 ? 12.090 -2.715 -0.891 1.00 69.25 384 THR A O 1
ATOM 2953 N N . ALA A 1 385 ? 14.147 -2.539 -1.755 1.00 68.44 385 ALA A N 1
ATOM 2954 C CA . ALA A 1 385 ? 14.816 -3.078 -0.575 1.00 68.44 385 ALA A CA 1
ATOM 2955 C C . ALA A 1 385 ? 14.541 -2.252 0.706 1.00 68.44 385 ALA A C 1
ATOM 2957 O O . ALA A 1 385 ? 14.114 -2.843 1.701 1.00 68.44 385 ALA A O 1
ATOM 2958 N N . PRO A 1 386 ? 14.708 -0.913 0.729 1.00 64.50 386 PRO A N 1
ATOM 2959 C CA . PRO A 1 386 ? 14.361 -0.107 1.895 1.00 64.50 386 PRO A CA 1
ATOM 2960 C C . PRO A 1 386 ? 12.849 -0.065 2.123 1.00 64.50 386 PRO A C 1
ATOM 2962 O O . PRO A 1 386 ? 12.421 -0.164 3.267 1.00 64.50 386 PRO A O 1
ATOM 2965 N N . ALA A 1 387 ? 12.029 -0.015 1.068 1.00 70.31 387 ALA A N 1
ATOM 2966 C CA . ALA A 1 387 ? 10.577 0.010 1.220 1.00 70.31 387 ALA A CA 1
ATOM 2967 C C . ALA A 1 387 ? 10.025 -1.262 1.889 1.00 70.31 387 ALA A C 1
ATOM 2969 O O . ALA A 1 387 ? 9.212 -1.168 2.807 1.00 70.31 387 ALA A O 1
ATOM 2970 N N . SER A 1 388 ? 10.514 -2.449 1.509 1.00 69.81 388 SER A N 1
ATOM 2971 C CA . SER A 1 388 ? 10.123 -3.719 2.146 1.00 69.81 388 SER A CA 1
ATOM 2972 C C . SER A 1 388 ? 10.577 -3.818 3.608 1.00 69.81 388 SER A C 1
ATOM 2974 O O . SER A 1 388 ? 9.839 -4.353 4.440 1.00 69.81 388 SER A O 1
ATOM 2976 N N . LYS A 1 389 ? 11.753 -3.271 3.945 1.00 71.56 389 LYS A N 1
ATOM 2977 C CA . LYS A 1 389 ? 12.255 -3.200 5.327 1.00 71.56 389 LYS A CA 1
ATOM 2978 C C . LYS A 1 389 ? 11.431 -2.238 6.175 1.00 71.56 389 LYS A C 1
ATOM 2980 O O . LYS A 1 389 ? 10.998 -2.618 7.260 1.00 71.56 389 LYS A O 1
ATOM 2985 N N . THR A 1 390 ? 11.158 -1.035 5.674 1.00 70.69 390 THR A N 1
ATOM 2986 C CA . THR A 1 390 ? 10.315 -0.055 6.370 1.00 70.69 390 THR A CA 1
ATOM 2987 C C . THR A 1 390 ? 8.909 -0.604 6.582 1.00 70.69 390 THR A C 1
ATOM 2989 O O . THR A 1 390 ? 8.371 -0.482 7.676 1.00 70.69 390 THR A O 1
ATOM 2992 N N . LEU A 1 391 ? 8.343 -1.306 5.594 1.00 73.12 391 LEU A N 1
ATOM 2993 C CA . LEU A 1 391 ? 7.033 -1.944 5.718 1.00 73.12 391 LEU A CA 1
ATOM 2994 C C . LEU A 1 391 ? 7.033 -3.074 6.769 1.00 73.12 391 LEU A C 1
ATOM 2996 O O . LEU A 1 391 ? 6.096 -3.181 7.557 1.00 73.12 391 LEU A O 1
ATOM 3000 N N . ALA A 1 392 ? 8.100 -3.873 6.868 1.00 73.62 392 ALA A N 1
ATOM 3001 C CA . ALA A 1 392 ? 8.231 -4.875 7.932 1.00 73.62 392 ALA A CA 1
ATOM 3002 C C . ALA A 1 392 ? 8.327 -4.237 9.330 1.00 73.62 392 ALA A C 1
ATOM 3004 O O . ALA A 1 392 ? 7.627 -4.654 10.257 1.00 73.62 392 ALA A O 1
ATOM 3005 N N . VAL A 1 393 ? 9.150 -3.191 9.474 1.00 75.88 393 VAL A N 1
ATOM 3006 C CA . VAL A 1 393 ? 9.244 -2.395 10.710 1.00 75.88 393 VAL A CA 1
ATOM 3007 C C . VAL A 1 393 ? 7.882 -1.800 11.060 1.00 75.88 393 VAL A C 1
ATOM 3009 O O . VAL A 1 393 ? 7.492 -1.795 12.228 1.00 75.88 393 VAL A O 1
ATOM 3012 N N . PHE A 1 394 ? 7.120 -1.373 10.053 1.00 75.81 394 PHE A N 1
ATOM 3013 C CA . PHE A 1 394 ? 5.802 -0.800 10.258 1.00 75.81 394 PHE A CA 1
ATOM 3014 C C . PHE A 1 394 ? 4.837 -1.786 10.916 1.00 75.81 394 PHE A C 1
ATOM 3016 O O . PHE A 1 394 ? 4.221 -1.462 11.933 1.00 75.81 394 PHE A O 1
ATOM 3023 N N . GLY A 1 395 ? 4.779 -3.017 10.401 1.00 75.00 395 GLY A N 1
ATOM 3024 C CA . GLY A 1 395 ? 3.957 -4.079 10.977 1.00 75.00 395 GLY A CA 1
ATOM 3025 C C . GLY A 1 395 ? 4.333 -4.358 12.434 1.00 75.00 395 GLY A C 1
ATOM 3026 O O . GLY A 1 395 ? 3.458 -4.436 13.299 1.00 75.00 395 GLY A O 1
ATOM 3027 N N . TYR A 1 396 ? 5.634 -4.423 12.734 1.00 76.25 396 TYR A N 1
ATOM 3028 C CA . TYR A 1 396 ? 6.127 -4.654 14.094 1.00 76.25 396 TYR A CA 1
ATOM 3029 C C . TYR A 1 396 ? 5.717 -3.545 15.074 1.00 76.25 396 TYR A C 1
ATOM 3031 O O . TYR A 1 396 ? 5.185 -3.832 16.149 1.00 76.25 396 TYR A O 1
ATOM 3039 N N . VAL A 1 397 ? 5.918 -2.274 14.715 1.00 79.50 397 VAL A N 1
ATOM 3040 C CA . VAL A 1 397 ? 5.602 -1.155 15.620 1.00 79.50 397 VAL A CA 1
ATOM 3041 C C . VAL A 1 397 ? 4.092 -1.006 15.818 1.00 79.50 397 VAL A C 1
ATOM 3043 O O . VAL A 1 397 ? 3.646 -0.755 16.939 1.00 79.50 397 VAL A O 1
ATOM 3046 N N . ARG A 1 398 ? 3.282 -1.268 14.785 1.00 80.38 398 ARG A N 1
ATOM 3047 C CA . ARG A 1 398 ? 1.814 -1.310 14.906 1.00 80.38 398 ARG A CA 1
ATOM 3048 C C . ARG A 1 398 ? 1.335 -2.444 15.812 1.00 80.38 398 ARG A C 1
ATOM 3050 O O . ARG A 1 398 ? 0.412 -2.256 16.601 1.00 80.38 398 ARG A O 1
ATOM 3057 N N . ALA A 1 399 ? 1.996 -3.602 15.786 1.00 80.56 399 ALA A N 1
ATOM 3058 C CA . ALA A 1 399 ? 1.729 -4.663 16.756 1.00 80.56 399 ALA A CA 1
ATOM 3059 C C . ALA A 1 399 ? 2.122 -4.249 18.188 1.00 80.56 399 ALA A C 1
ATOM 3061 O O . ALA A 1 399 ? 1.450 -4.628 19.148 1.00 80.56 399 ALA A O 1
ATOM 3062 N N . GLY A 1 400 ? 3.169 -3.433 18.344 1.00 81.94 400 GLY A N 1
ATOM 3063 C CA . GLY A 1 400 ? 3.545 -2.802 19.614 1.00 81.94 400 GLY A CA 1
ATOM 3064 C C . GLY A 1 400 ? 2.514 -1.792 20.137 1.00 81.94 400 GLY A C 1
ATOM 3065 O O . GLY A 1 400 ? 2.326 -1.677 21.346 1.00 81.94 400 GLY A O 1
ATOM 3066 N N . ALA A 1 401 ? 1.758 -1.120 19.264 1.00 84.75 401 ALA A N 1
ATOM 3067 C CA . ALA A 1 401 ? 0.680 -0.216 19.681 1.00 84.75 401 ALA A CA 1
ATOM 3068 C C . ALA A 1 401 ? -0.393 -0.926 20.538 1.00 84.75 401 ALA A C 1
ATOM 3070 O O . ALA A 1 401 ? -0.997 -0.315 21.421 1.00 84.75 401 ALA A O 1
ATOM 3071 N N . VAL A 1 402 ? -0.588 -2.237 20.341 1.00 85.81 402 VAL A N 1
ATOM 3072 C CA . VAL A 1 402 ? -1.523 -3.060 21.132 1.00 85.81 402 VAL A CA 1
ATOM 3073 C C . VAL A 1 402 ? -1.055 -3.237 22.573 1.00 85.81 402 VAL A C 1
ATOM 3075 O O . VAL A 1 402 ? -1.863 -3.210 23.508 1.00 85.81 402 VAL A O 1
ATOM 3078 N N . SER A 1 403 ? 0.252 -3.411 22.781 1.00 85.19 403 SER A N 1
ATOM 3079 C CA . SER A 1 403 ? 0.810 -3.533 24.128 1.00 85.19 403 SER A CA 1
ATOM 3080 C C . SER A 1 403 ? 0.727 -2.199 24.869 1.00 85.19 403 SER A C 1
ATOM 3082 O O . SER A 1 403 ? 0.307 -2.183 26.027 1.00 85.19 403 SER A O 1
ATOM 3084 N N . LEU A 1 404 ? 0.980 -1.078 24.183 1.00 85.38 404 LEU A N 1
ATOM 3085 C CA . LEU A 1 404 ? 0.798 0.264 24.741 1.00 85.38 404 LEU A CA 1
ATOM 3086 C C . LEU A 1 404 ? -0.661 0.522 25.147 1.00 85.38 404 LEU A C 1
ATOM 3088 O O . LEU A 1 404 ? -0.923 0.914 26.285 1.00 85.38 404 LEU A O 1
ATOM 3092 N N . ALA A 1 405 ? -1.618 0.224 24.265 1.00 88.06 405 ALA A N 1
ATOM 3093 C CA . ALA A 1 405 ? -3.044 0.348 24.568 1.00 88.06 405 ALA A CA 1
ATOM 3094 C C . ALA A 1 405 ? -3.450 -0.493 25.786 1.00 88.06 405 ALA A C 1
ATOM 3096 O O . ALA A 1 405 ? -4.223 -0.058 26.640 1.00 88.06 405 ALA A O 1
ATOM 3097 N N . THR A 1 406 ? -2.872 -1.688 25.909 1.00 87.38 406 THR A N 1
ATOM 3098 C CA . THR A 1 406 ? -3.093 -2.573 27.054 1.00 87.38 406 THR A CA 1
ATOM 3099 C C . THR A 1 406 ? -2.579 -1.974 28.360 1.00 87.38 406 THR A C 1
ATOM 3101 O O . THR A 1 406 ? -3.286 -2.031 29.368 1.00 87.38 406 THR A O 1
ATOM 3104 N N . VAL A 1 407 ? -1.384 -1.379 28.362 1.00 86.56 407 VAL A N 1
ATOM 3105 C CA . VAL A 1 407 ? -0.821 -0.705 29.543 1.00 86.56 407 VAL A CA 1
ATOM 3106 C C . VAL A 1 407 ? -1.705 0.473 29.959 1.00 86.56 407 VAL A C 1
ATOM 3108 O O . VAL A 1 407 ? -2.087 0.563 31.127 1.00 86.56 407 VAL A O 1
ATOM 3111 N N . MET A 1 408 ? -2.112 1.315 29.006 1.00 86.50 408 MET A N 1
ATOM 3112 C CA . MET A 1 408 ? -2.945 2.494 29.275 1.00 86.50 408 MET A CA 1
ATOM 3113 C C . MET A 1 408 ? -4.311 2.119 29.862 1.00 86.50 408 MET A C 1
ATOM 3115 O O . MET A 1 408 ? -4.708 2.650 30.902 1.00 86.50 408 MET A O 1
ATOM 3119 N N . THR A 1 409 ? -5.007 1.140 29.275 1.00 87.56 409 THR A N 1
ATOM 3120 C CA . THR A 1 409 ? -6.281 0.654 29.832 1.00 87.56 409 THR A CA 1
ATOM 3121 C C . THR A 1 409 ? -6.095 0.010 31.203 1.00 87.56 409 THR A C 1
ATOM 3123 O O . THR A 1 409 ? -6.943 0.173 32.081 1.00 87.56 409 THR A O 1
ATOM 3126 N N . SER A 1 410 ? -4.983 -0.696 31.421 1.00 84.62 410 SER A N 1
ATOM 3127 C CA . SER A 1 410 ? -4.696 -1.359 32.699 1.00 84.62 410 SER A CA 1
ATOM 3128 C C . SER A 1 410 ? -4.532 -0.370 33.849 1.00 84.62 410 SER A C 1
ATOM 3130 O O . SER A 1 410 ? -5.047 -0.620 34.939 1.00 84.62 410 SER A O 1
ATOM 3132 N N . ILE A 1 411 ? -3.875 0.766 33.596 1.00 85.56 411 ILE A N 1
ATOM 3133 C CA . ILE A 1 411 ? -3.720 1.850 34.577 1.00 85.56 411 ILE A CA 1
ATOM 3134 C C . ILE A 1 411 ? -5.087 2.441 34.950 1.00 85.56 411 ILE A C 1
ATOM 3136 O O . ILE A 1 411 ? -5.350 2.696 36.125 1.00 85.56 411 ILE A O 1
ATOM 3140 N N . LEU A 1 412 ? -5.971 2.626 33.965 1.00 82.62 412 LEU A N 1
ATOM 3141 C CA . LEU A 1 412 ? -7.232 3.347 34.147 1.00 82.62 412 LEU A CA 1
ATOM 3142 C C . LEU A 1 412 ? -8.372 2.485 34.699 1.00 82.62 412 LEU A C 1
ATOM 3144 O O . LEU A 1 412 ? -9.159 2.964 35.511 1.00 82.62 412 LEU A O 1
ATOM 3148 N N . VAL A 1 413 ? -8.478 1.221 34.279 1.00 80.81 413 VAL A N 1
ATOM 3149 C CA . VAL A 1 413 ? -9.659 0.382 34.563 1.00 80.81 413 VAL A CA 1
ATOM 3150 C C . VAL A 1 413 ? -9.349 -0.763 35.538 1.00 80.81 413 VAL A C 1
ATOM 3152 O O . VAL A 1 413 ? -10.275 -1.364 36.081 1.00 80.81 413 VAL A O 1
ATOM 3155 N N . LYS A 1 414 ? -8.066 -1.049 35.834 1.00 72.75 414 LYS A N 1
ATOM 3156 C CA . LYS A 1 414 ? -7.585 -2.105 36.765 1.00 72.75 414 LYS A CA 1
ATOM 3157 C C . LYS A 1 414 ? -8.181 -3.513 36.547 1.00 72.75 414 LYS A C 1
ATOM 3159 O O . LYS A 1 414 ? -7.991 -4.401 37.374 1.00 72.75 414 LYS A O 1
ATOM 3164 N N . PHE A 1 415 ? -8.896 -3.739 35.447 1.00 66.12 415 PHE A N 1
ATOM 3165 C CA . PHE A 1 415 ? -9.624 -4.967 35.124 1.00 66.12 415 PHE A CA 1
ATOM 3166 C C . PHE A 1 415 ? -9.146 -5.508 33.771 1.00 66.12 415 PHE A C 1
ATOM 3168 O O . PHE A 1 415 ? -8.957 -4.749 32.827 1.00 66.12 415 PHE A O 1
ATOM 3175 N N . GLY A 1 416 ? -8.959 -6.829 33.664 1.00 64.38 416 GLY A N 1
ATOM 3176 C CA . GLY A 1 416 ? -8.637 -7.507 32.395 1.00 64.38 416 GLY A CA 1
ATOM 3177 C C . GLY A 1 416 ? -7.179 -7.409 31.915 1.00 64.38 416 GLY A C 1
ATOM 3178 O O . GLY A 1 416 ? -6.840 -8.010 30.896 1.00 64.38 416 GLY A O 1
ATOM 3179 N N . SER A 1 417 ? -6.301 -6.730 32.660 1.00 67.38 417 SER A N 1
ATOM 3180 C CA . SER A 1 417 ? -4.908 -6.433 32.289 1.00 67.38 417 SER A CA 1
ATOM 3181 C C . SER A 1 417 ? -4.069 -7.654 31.914 1.00 67.38 417 SER A C 1
ATOM 3183 O O . SER A 1 417 ? -3.367 -7.627 30.912 1.00 67.38 417 SER A O 1
ATOM 3185 N N . HIS A 1 418 ? -4.163 -8.756 32.667 1.00 77.00 418 HIS A N 1
ATOM 3186 C CA . HIS A 1 418 ? -3.366 -9.959 32.392 1.00 77.00 418 HIS A CA 1
ATOM 3187 C C . HIS A 1 418 ? -3.785 -10.678 31.104 1.00 77.00 418 HIS A C 1
ATOM 3189 O O . HIS A 1 418 ? -2.933 -11.182 30.374 1.00 77.00 418 HIS A O 1
ATOM 3195 N N . THR A 1 419 ? -5.085 -10.723 30.807 1.00 74.44 419 THR A N 1
ATOM 3196 C CA . THR A 1 419 ? -5.603 -11.370 29.593 1.00 74.44 419 THR A CA 1
ATOM 3197 C C . THR A 1 419 ? -5.284 -10.534 28.361 1.00 74.44 419 THR A C 1
ATOM 3199 O O . THR A 1 419 ? -4.784 -11.069 27.373 1.00 74.44 419 THR A O 1
ATOM 3202 N N . LEU A 1 420 ? -5.493 -9.216 28.445 1.00 75.19 420 LEU A N 1
ATOM 3203 C CA . LEU A 1 420 ? -5.131 -8.283 27.379 1.00 75.19 420 LEU A CA 1
ATOM 3204 C C . LEU A 1 420 ? -3.613 -8.266 27.142 1.00 75.19 420 LEU A C 1
ATOM 3206 O O . LEU A 1 420 ? -3.185 -8.245 25.995 1.00 75.19 420 LEU A O 1
ATOM 3210 N N . ALA A 1 421 ? -2.793 -8.368 28.196 1.00 78.75 421 ALA A N 1
ATOM 3211 C CA . ALA A 1 421 ? -1.334 -8.410 28.065 1.00 78.75 421 ALA A CA 1
ATOM 3212 C C . ALA A 1 421 ? -0.843 -9.695 27.390 1.00 78.75 421 ALA A C 1
ATOM 3214 O O . ALA A 1 421 ? 0.057 -9.640 26.556 1.00 78.75 421 ALA A O 1
ATOM 3215 N N . ARG A 1 422 ? -1.456 -10.848 27.694 1.00 83.12 422 ARG A N 1
ATOM 3216 C CA . ARG A 1 422 ? -1.168 -12.109 26.988 1.00 83.12 422 ARG A CA 1
ATOM 3217 C C . ARG A 1 422 ? -1.560 -12.036 25.517 1.00 83.12 422 ARG A C 1
ATOM 3219 O O . ARG A 1 422 ? -0.798 -12.493 24.673 1.00 83.12 422 ARG A O 1
ATOM 3226 N N . PHE A 1 423 ? -2.714 -11.445 25.214 1.00 81.69 423 PHE A N 1
ATOM 3227 C CA . PHE A 1 423 ? -3.146 -11.231 23.836 1.00 81.69 423 PHE A CA 1
ATOM 3228 C C . PHE A 1 423 ? -2.185 -10.303 23.081 1.00 81.69 423 PHE A C 1
ATOM 3230 O O . PHE A 1 423 ? -1.689 -10.675 22.020 1.00 81.69 423 PHE A O 1
ATOM 3237 N N . ALA A 1 424 ? -1.866 -9.139 23.655 1.00 77.56 424 ALA A N 1
ATOM 3238 C CA . ALA A 1 424 ? -0.926 -8.187 23.072 1.00 77.56 424 ALA A CA 1
ATOM 3239 C C . ALA A 1 424 ? 0.451 -8.829 22.845 1.00 77.56 424 ALA A C 1
ATOM 3241 O O . ALA A 1 424 ? 0.992 -8.731 21.751 1.00 77.56 424 ALA A O 1
ATOM 3242 N N . GLY A 1 425 ? 0.973 -9.562 23.836 1.00 79.44 425 GLY A N 1
ATOM 3243 C CA . GLY A 1 425 ? 2.243 -10.281 23.721 1.00 79.44 425 GLY A CA 1
ATOM 3244 C C . GLY A 1 425 ? 2.230 -11.371 22.645 1.00 79.44 425 GLY A C 1
ATOM 3245 O O . GLY A 1 425 ? 3.187 -11.486 21.883 1.00 79.44 425 GLY A O 1
ATOM 3246 N N . GLY A 1 426 ? 1.136 -12.131 22.530 1.00 81.88 426 GLY A N 1
ATOM 3247 C CA . GLY A 1 426 ? 0.961 -13.133 21.475 1.00 81.88 426 GLY A CA 1
ATOM 3248 C C . GLY A 1 426 ? 0.907 -12.513 20.077 1.00 81.88 426 GLY A C 1
ATOM 3249 O O . GLY A 1 426 ? 1.572 -12.996 19.161 1.00 81.88 426 GLY A O 1
ATOM 3250 N N . LEU A 1 427 ? 0.184 -11.401 19.924 1.00 76.69 427 LEU A N 1
ATOM 3251 C CA . LEU A 1 427 ? 0.098 -10.672 18.661 1.00 76.69 427 LEU A CA 1
ATOM 3252 C C . LEU A 1 427 ? 1.464 -10.097 18.260 1.00 76.69 427 LEU A C 1
ATOM 3254 O O . LEU A 1 427 ? 1.932 -10.367 17.155 1.00 76.69 427 LEU A O 1
ATOM 3258 N N . THR A 1 428 ? 2.148 -9.387 19.164 1.00 74.88 428 THR A N 1
ATOM 3259 C CA . THR A 1 428 ? 3.496 -8.855 18.909 1.00 74.88 428 THR A CA 1
ATOM 3260 C C . THR A 1 428 ? 4.492 -9.973 18.583 1.00 74.88 428 THR A C 1
ATOM 3262 O O . THR A 1 428 ? 5.273 -9.826 17.650 1.00 74.88 428 THR A O 1
ATOM 3265 N N . GLY A 1 429 ? 4.431 -11.119 19.272 1.00 73.31 429 GLY A N 1
ATOM 3266 C CA . GLY A 1 429 ? 5.288 -12.278 18.990 1.00 73.31 429 GLY A CA 1
ATOM 3267 C C . GLY A 1 429 ? 5.030 -12.920 17.620 1.00 73.31 429 GLY A C 1
ATOM 3268 O O . GLY A 1 429 ? 5.973 -13.263 16.903 1.00 73.31 429 GLY A O 1
ATOM 3269 N N . SER A 1 430 ? 3.763 -13.035 17.212 1.00 73.00 430 SER A N 1
ATOM 3270 C CA . SER A 1 430 ? 3.398 -13.552 15.883 1.00 73.00 430 SER A CA 1
ATOM 3271 C C . SER A 1 430 ? 3.861 -12.629 14.748 1.00 73.00 430 SER A C 1
ATOM 3273 O O . SER A 1 430 ? 4.392 -13.093 13.743 1.00 73.00 430 SER A O 1
ATOM 3275 N N . VAL A 1 431 ? 3.762 -11.311 14.940 1.00 66.94 431 VAL A N 1
ATOM 3276 C CA . VAL A 1 431 ? 4.245 -10.323 13.966 1.00 66.94 431 VAL A CA 1
ATOM 3277 C C . VAL A 1 431 ? 5.774 -10.263 13.948 1.00 66.94 431 VAL A C 1
ATOM 3279 O O . VAL A 1 431 ? 6.365 -10.158 12.879 1.00 66.94 431 VAL A O 1
ATOM 3282 N N . ALA A 1 432 ? 6.435 -10.392 15.104 1.00 65.75 432 ALA A N 1
ATOM 3283 C CA . ALA A 1 432 ? 7.894 -10.413 15.202 1.00 65.75 432 ALA A CA 1
ATOM 3284 C C . ALA A 1 432 ? 8.513 -11.637 14.512 1.00 65.75 432 ALA A C 1
ATOM 3286 O O . ALA A 1 432 ? 9.489 -11.501 13.778 1.00 65.75 432 ALA A O 1
ATOM 3287 N N . SER A 1 433 ? 7.933 -12.825 14.709 1.00 67.62 433 SER A N 1
ATOM 3288 C CA . SER A 1 433 ? 8.391 -14.054 14.044 1.00 67.62 433 SER A CA 1
ATOM 3289 C C . SER A 1 433 ? 8.214 -13.981 12.526 1.00 67.62 433 SER A C 1
ATOM 3291 O O . SER A 1 433 ? 9.148 -14.285 11.785 1.00 67.62 433 SER A O 1
ATOM 3293 N N . ALA A 1 434 ? 7.073 -13.481 12.052 1.00 61.75 434 ALA A N 1
ATOM 3294 C CA . ALA A 1 434 ? 6.826 -13.312 10.625 1.00 61.75 434 ALA A CA 1
ATOM 3295 C C . ALA A 1 434 ? 7.648 -12.159 9.996 1.00 61.75 434 ALA A C 1
ATOM 3297 O O . ALA A 1 434 ? 8.068 -12.253 8.842 1.00 61.75 434 ALA A O 1
ATOM 3298 N N . GLY A 1 435 ? 7.970 -11.106 10.757 1.00 55.84 435 GLY A N 1
ATOM 3299 C CA . GLY A 1 435 ? 8.904 -10.049 10.350 1.00 55.84 435 GLY A CA 1
ATOM 3300 C C . GLY A 1 435 ? 10.360 -10.525 10.257 1.00 55.84 435 GLY A C 1
ATOM 3301 O O . GLY A 1 435 ? 11.071 -10.156 9.323 1.00 55.84 435 GLY A O 1
ATOM 3302 N N . ALA A 1 436 ? 10.800 -11.395 11.172 1.00 59.88 436 ALA A N 1
ATOM 3303 C CA . ALA A 1 436 ? 12.127 -12.015 11.124 1.00 59.88 436 ALA A CA 1
ATOM 3304 C C . ALA A 1 436 ? 12.274 -12.989 9.938 1.00 59.88 436 ALA A C 1
ATOM 3306 O O . ALA A 1 436 ? 13.324 -13.034 9.295 1.00 59.88 436 ALA A O 1
ATOM 3307 N N . GLU A 1 437 ? 11.211 -13.724 9.602 1.00 61.47 437 GLU A N 1
ATOM 3308 C CA . GLU A 1 437 ? 11.121 -14.562 8.398 1.00 61.47 437 GLU A CA 1
ATOM 3309 C C . GLU A 1 437 ? 11.278 -13.728 7.114 1.00 61.47 437 GLU A C 1
ATOM 3311 O O . GLU A 1 437 ? 12.068 -14.085 6.238 1.00 61.47 437 GLU A O 1
ATOM 3316 N N . ALA A 1 438 ? 10.583 -12.586 7.029 1.00 51.34 438 ALA A N 1
ATOM 3317 C CA . ALA A 1 438 ? 10.696 -11.642 5.915 1.00 51.34 438 ALA A CA 1
ATOM 3318 C C . ALA A 1 438 ? 12.115 -11.055 5.795 1.00 51.34 438 ALA A C 1
ATOM 3320 O O . ALA A 1 438 ? 12.659 -10.965 4.696 1.00 51.34 438 ALA A O 1
ATOM 3321 N N . GLY A 1 439 ? 12.744 -10.723 6.930 1.00 49.38 439 GLY A N 1
ATOM 3322 C CA . GLY A 1 439 ? 14.126 -10.241 6.989 1.00 49.38 439 GLY A CA 1
ATOM 3323 C C . GLY A 1 439 ? 15.154 -11.273 6.512 1.00 49.38 439 GLY A C 1
ATOM 3324 O O . GLY A 1 439 ? 16.065 -10.924 5.763 1.00 49.38 439 GLY A O 1
ATOM 3325 N N . ARG A 1 440 ? 14.987 -12.559 6.852 1.00 52.62 440 ARG A N 1
ATOM 3326 C CA . ARG A 1 440 ? 15.877 -13.629 6.358 1.00 52.62 440 ARG A CA 1
ATOM 3327 C C . ARG A 1 440 ? 15.807 -13.841 4.849 1.00 52.62 440 ARG A C 1
ATOM 3329 O O . ARG A 1 440 ? 16.794 -14.279 4.284 1.00 52.62 440 ARG A O 1
ATOM 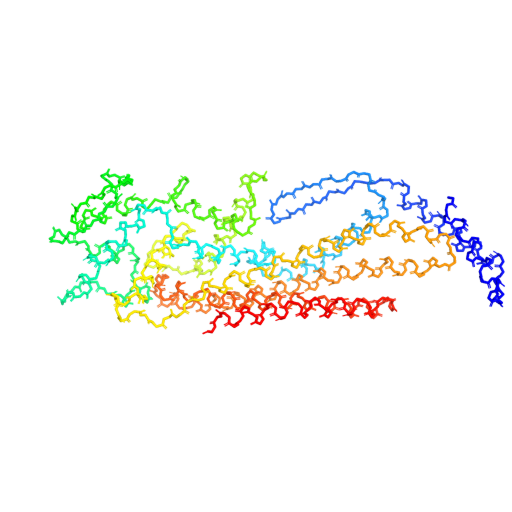3336 N N . LYS A 1 441 ? 14.674 -13.549 4.205 1.00 47.62 441 LYS A N 1
ATOM 3337 C CA . LYS A 1 441 ? 14.513 -13.669 2.742 1.00 47.62 441 LYS A CA 1
ATOM 3338 C C . LYS A 1 441 ? 15.055 -12.457 1.963 1.00 47.62 441 LYS A C 1
ATOM 3340 O O . LYS A 1 441 ? 14.946 -12.431 0.741 1.00 47.62 441 LYS A O 1
ATOM 3345 N N . THR A 1 442 ? 15.590 -11.442 2.657 1.00 41.78 442 THR A N 1
ATOM 3346 C CA . THR A 1 442 ? 16.218 -10.241 2.056 1.00 41.78 442 THR A CA 1
ATOM 3347 C C . THR A 1 442 ? 17.745 -10.237 2.065 1.00 41.78 442 THR A C 1
ATOM 3349 O O . THR A 1 442 ? 18.330 -9.343 1.453 1.00 41.78 442 THR A O 1
ATOM 3352 N N . LEU A 1 443 ? 18.367 -11.169 2.791 1.00 34.03 443 LEU A N 1
ATOM 3353 C CA . LEU A 1 443 ? 19.813 -11.411 2.811 1.00 34.03 443 LEU A CA 1
ATOM 3354 C C . LEU A 1 443 ? 20.109 -12.614 1.918 1.00 34.03 443 LEU A C 1
ATOM 3356 O O . LEU A 1 443 ? 21.148 -12.565 1.227 1.00 34.03 443 LEU A O 1
#

Secondary structure (DSSP, 8-state):
-HHHHHHHHHHHHHHHTT----HHHHHHHHHHHHHHHHHHHSSEEEEEEEETTTTEEEEEEEEEHHHHHHHHHHHHHHHHHHHHH---TTTTT-GGGHHHHHHHHHHHHTT-S-HHHHHHHHHHIIIIIHHHHHSTT-S--HHHHHTTSS-HHHHHHTT--TT-EEEEEE-TTS-EEEEEEEEEHHHHHHHHHHH---STTSHHHHHHHHHHHHTT--GGG-HHHHHHHHHHHHHHHHHHH-TT---SS----HHHHHHHHHHHHHHHHHHHTTTTGGG------HHHHHHHHHHHHHHHHHHHHHHHHHHHHHHHHHTTTTSTTHHHHHHHHHHHHHHHHHHHHHHHHHHHHHHHHHHHHHHHHHHHHTTT----HHHHHHTHHHHHHHHHHHHHHHHHHHHHHHHHHHHHH-SSHHHHHHHHHHHHHHHHHHHHHHHHTT-

Radius of gyration: 29.84 Å; chains: 1; bounding box: 71×42×96 Å

Sequence (443 aa):
MIGVFLGLLIYFLKKYEGTNASPVTMVVPVLAGLIIYHSMFLPKTKITVYDKSTGLFKTFNDIPLGIGVMAGIINKIETGLIDIFDTSSLYKDSAGGRGVEALMMLYAEASTLDPYVDQSLDEYIEDCVAFELGRPGSSMNFGKLRDGTEDFNTFFAKAQNPAVFTITYLGPGGSGTVNGDAVSCTEAWNRISGAITTGPGSAVEKRIRNACLSAGFFAESGNLSLQACKDMLSRHIAFIKDASISYGGGTYDLDSFTTKLYFTRRIDYFAREGQVAPLGNYNMGIQSVSSSVMLNQWIPYIKAVLTALVFSITPLLMIFLPTPLFGRVIALIFGFFLWLSFWSVSDAVVHNSMGTMMQNYFETFRNRIAAGGDIGYESLLTMTAPASKTLAVFGYVRAGAVSLATVMTSILVKFGSHTLARFAGGLTGSVASAGAEAGRKTL

pLDDT: mean 75.02, std 12.22, range [34.03, 95.69]